Protein AF-0000000084982791 (afdb_homodimer)

Foldseek 3Di:
DPPFLKAKEKEWAEQAEPQSLVLLLVPVVVVCVVPVGLAYEYEHQHHHFGGEDAPVSVVSNVVSPHQAYEYELRNPVPVNCQVPQQVDQRYAYAAFAPDNPPDHHHQWHWDDRPPFIAIEGEHEDDVVRHDTHDCLVVVVVVLVVVVVGHLAYEYEYEYDDLVRQVVSCVSCQLSHQEYEYHHQQQFDDPWDQPPNFYTYGSYQHYWEADPDHSQWNNVQVVVCVVPVDDGDIGHDNDDWIKIGIKMWIAGPSNGTPDIGIDIDTPVRHDDD/DPPFLKAKEKEWAEQAEPQSLVLLLVPVVVVCVVPVGLAYEYEHQHHHFGGEDAPVSVVSNVVSPHQAYEYELRNPVPVNCVVPQQVDQRYAYAAFAPDNPPDHHHQWHWDDRPPFIAIEGEHEDDVVRHDTHDCLVVVVVVLVVVVVGHLAYHYEYEYDDLVRQVVSCVSCQLSHQEYEYHHQQQFDDPWDQPPNFYTYGSYQHYWEADPDHSQWNNVQVVVCVVPVDDGDIGHDNDDWIKIGIKMWIAGPSNGTPDIGIDIDTPVRHDDD

InterPro domains:
  IPR005235 Metallophosphoesterase, YmdB-like [PF13277] (10-262)
  IPR005235 Metallophosphoesterase, YmdB-like [PIRSF004789] (7-268)
  IPR005235 Metallophosphoesterase, YmdB-like [PTHR36303] (7-268)
  IPR005235 Metallophosphoesterase, YmdB-like [TIGR00282] (7-269)
  IPR029052 Metallo-dependent phosphatase-like [G3DSA:3.60.21.10] (3-271)
  IPR029052 Metallo-dependent phosphatase-like [SSF56300] (7-264)

Solvent-accessible surface area (backbone atoms only — not comparable to full-atom values): 27168 Å² total; per-residue (Å²): 128,80,78,74,75,57,50,32,38,33,39,36,20,41,20,26,7,62,30,7,54,49,35,46,59,67,44,43,56,55,49,42,67,73,65,58,47,77,42,30,36,32,29,35,23,16,38,35,74,48,41,0,37,39,68,69,56,50,51,51,46,41,73,52,59,40,62,33,36,36,42,40,96,30,47,71,65,25,64,63,33,80,77,44,36,76,80,30,75,48,41,32,31,44,45,27,50,76,50,61,87,79,43,83,50,41,27,61,40,75,46,77,53,88,97,42,46,38,34,43,35,27,30,40,47,47,63,97,70,52,92,50,39,57,38,64,62,48,45,50,52,52,48,56,59,42,54,77,76,29,59,31,29,39,33,45,40,29,31,69,46,58,59,62,40,44,41,51,38,63,73,38,43,54,72,30,16,28,35,37,16,31,76,61,41,55,25,39,62,63,62,44,68,43,96,57,22,12,24,31,33,62,20,39,7,29,12,9,35,53,90,38,42,78,31,21,48,41,64,44,53,46,47,23,74,74,67,71,45,92,62,75,83,47,50,52,88,68,76,60,39,22,40,16,21,35,40,35,37,24,40,84,75,16,33,34,74,45,68,44,80,42,69,34,28,89,93,38,61,79,79,131,130,82,79,74,76,54,49,30,38,34,38,35,20,39,20,27,7,62,29,7,53,48,34,44,59,67,44,42,57,56,48,42,68,73,66,58,48,77,42,31,36,30,27,34,23,16,37,34,75,47,41,0,38,39,67,69,57,50,52,51,48,42,72,53,58,40,62,35,35,35,41,40,97,30,46,71,65,26,67,63,32,78,77,45,37,74,82,30,77,49,41,32,32,43,46,29,50,78,51,62,88,78,44,84,52,40,27,60,41,76,46,77,52,89,97,42,46,37,33,43,36,27,30,40,46,46,65,95,71,51,91,49,39,56,37,65,61,49,46,50,53,51,49,57,58,42,53,76,76,28,59,31,31,40,34,46,39,29,29,70,45,58,58,62,39,43,39,51,39,62,71,38,43,54,73,32,16,28,35,37,16,31,78,64,41,54,26,40,61,60,62,45,69,44,96,58,23,12,24,32,33,61,20,39,6,29,11,10,34,54,88,37,42,78,31,20,48,42,65,45,53,46,48,24,75,75,68,70,45,92,62,76,82,47,47,52,87,68,75,60,39,20,41,17,23,36,40,34,36,26,41,83,77,16,35,37,73,46,68,43,84,42,68,33,28,89,93,37,60,78,79,131

Secondary structure (DSSP, 8-state):
------EEEEEE-EEBHHHHHHHHHHHHHHHHHHH--SEEEEE-TBTTTTSS--HHHHHHHHHHT-SEEE--TTTTSSTTHHHHGGG-TTEE--S--S-TTTS-S-SEEEEEETTEEEEEEEEE--TTT--PPPHHHHHHHHHHHHHTT-SEEEEEEE-S-HHHHHHHHHHTBTTBSEEEEESS-S-BS--EE-TTS-EEES---EEEESSSBTTB-HHHHHHHHHH---------SSS-EEEEEEEEEE-TTS-EEEEEEEEEBTTBPPP-/------EEEEEE-EEBHHHHHHHHHHHHHHHHHHH--SEEEEE-TBTTTTSS--HHHHHHHHHHT-SEEE--TTTTSSTTHHHHGGG-TTEE--S--S-TTTS-S-SEEEEEETTEEEEEEEEE--TTT--PPPHHHHHHHHHHHHHTT-SEEEEEEE-S-HHHHHHHHHHTBTTBSEEEEESS-S-BS--EE-TTS-EEES---EEEESSSBTTB-HHHHHHHHHH---------SSS-EEEEEEEEEE-TTS-EEEEEEEEEBTTBPPP-

Structure (mmCIF, N/CA/C/O backbone):
data_AF-0000000084982791-model_v1
#
loop_
_entity.id
_entity.type
_entity.pdbx_description
1 polymer Metallophosphoesterase
#
loop_
_atom_site.group_PDB
_atom_site.id
_atom_site.type_symbol
_atom_site.label_atom_id
_atom_site.label_alt_id
_atom_site.label_comp_id
_atom_site.label_asym_id
_atom_site.label_entity_id
_atom_site.label_seq_id
_atom_site.pdbx_PDB_ins_code
_atom_site.Cartn_x
_atom_site.Cartn_y
_atom_site.Cartn_z
_atom_site.occupancy
_atom_site.B_iso_or_equiv
_atom_site.auth_seq_id
_atom_site.auth_comp_id
_atom_site.auth_asym_id
_atom_site.auth_atom_id
_atom_site.pdbx_PDB_model_num
ATOM 1 N N . MET A 1 1 ? -2.064 -37.688 18.625 1 30.56 1 MET A N 1
ATOM 2 C CA . MET A 1 1 ? -2.838 -36.625 17.984 1 30.56 1 MET A CA 1
ATOM 3 C C . MET A 1 1 ? -2.314 -36.344 16.578 1 30.56 1 MET A C 1
ATOM 5 O O . MET A 1 1 ? -1.155 -35.969 16.406 1 30.56 1 MET A O 1
ATOM 9 N N . LYS A 1 2 ? -2.814 -37.031 15.578 1 33.94 2 LYS A N 1
ATOM 10 C CA . LYS A 1 2 ? -2.283 -37.094 14.219 1 33.94 2 LYS A CA 1
ATOM 11 C C . LYS A 1 2 ? -2.035 -35.688 13.672 1 33.94 2 LYS A C 1
ATOM 13 O O . LYS A 1 2 ? -2.865 -34.781 13.852 1 33.94 2 LYS A O 1
ATOM 18 N N . LYS A 1 3 ? -0.845 -35.25 13.516 1 42.62 3 LYS A N 1
ATOM 19 C CA . LYS A 1 3 ? -0.395 -34 12.969 1 42.62 3 LYS A CA 1
ATOM 20 C C . LYS A 1 3 ? -1.24 -33.594 11.758 1 42.62 3 LYS A C 1
ATOM 22 O O . LYS A 1 3 ? -1.293 -34.312 10.766 1 42.62 3 LYS A O 1
ATOM 27 N N . VAL A 1 4 ? -2.438 -33 11.844 1 47.19 4 VAL A N 1
ATOM 28 C CA . VAL A 1 4 ? -3.322 -32.375 10.867 1 47.19 4 VAL A CA 1
ATOM 29 C C . VAL A 1 4 ? -2.508 -31.875 9.672 1 47.19 4 VAL A C 1
ATOM 31 O O . VAL A 1 4 ? -1.521 -31.156 9.836 1 47.19 4 VAL A O 1
ATOM 34 N N . ASN A 1 5 ? -2.514 -32.562 8.516 1 56.47 5 ASN A N 1
ATOM 35 C CA . ASN A 1 5 ? -1.934 -32.375 7.188 1 56.47 5 ASN A CA 1
ATOM 36 C C . ASN A 1 5 ? -2.084 -30.938 6.703 1 56.47 5 ASN A C 1
ATOM 38 O O . ASN A 1 5 ? -3.006 -30.625 5.949 1 56.47 5 ASN A O 1
ATOM 42 N N . ALA A 1 6 ? -1.806 -29.828 7.438 1 76.12 6 ALA A N 1
ATOM 43 C CA . ALA A 1 6 ? -1.809 -28.391 7.191 1 76.12 6 ALA A CA 1
ATOM 44 C C . ALA A 1 6 ? -0.768 -28.016 6.145 1 76.12 6 ALA A C 1
ATOM 46 O O . ALA A 1 6 ? 0.256 -28.688 6.004 1 76.12 6 ALA A O 1
ATOM 47 N N . MET A 1 7 ? -1.17 -27.344 5.039 1 95.38 7 MET A N 1
ATOM 48 C CA . MET A 1 7 ? -0.249 -26.875 4.008 1 95.38 7 MET A CA 1
ATOM 49 C C . MET A 1 7 ? 0.231 -25.453 4.301 1 95.38 7 MET A C 1
ATOM 51 O O . MET A 1 7 ? -0.581 -24.547 4.496 1 95.38 7 MET A O 1
ATOM 55 N N . LYS A 1 8 ? 1.537 -25.328 4.406 1 97.75 8 LYS A N 1
ATOM 56 C CA . LYS A 1 8 ? 2.145 -24.016 4.613 1 97.75 8 LYS A CA 1
ATOM 57 C C . LYS A 1 8 ? 2.795 -23.5 3.33 1 97.75 8 LYS A C 1
ATOM 59 O O . LYS A 1 8 ? 3.602 -24.203 2.715 1 97.75 8 LYS A O 1
ATOM 64 N N . ILE A 1 9 ? 2.35 -22.281 2.906 1 98.81 9 ILE A N 1
ATOM 65 C CA . ILE A 1 9 ? 2.857 -21.641 1.697 1 98.81 9 ILE A CA 1
ATOM 66 C C . ILE A 1 9 ? 3.699 -20.422 2.07 1 98.81 9 ILE A C 1
ATOM 68 O O . ILE A 1 9 ? 3.262 -19.578 2.854 1 98.81 9 ILE A O 1
ATOM 72 N N . LEU A 1 10 ? 4.926 -20.391 1.647 1 98.94 10 LEU A N 1
ATOM 73 C CA . LEU A 1 10 ? 5.746 -19.172 1.712 1 98.94 10 LEU A CA 1
ATOM 74 C C . LEU A 1 10 ? 5.766 -18.469 0.366 1 98.94 10 LEU A C 1
ATOM 76 O O . LEU A 1 10 ? 6.133 -19.047 -0.652 1 98.94 10 LEU A O 1
ATOM 80 N N . PHE A 1 11 ? 5.285 -17.281 0.31 1 98.94 11 PHE A N 1
ATOM 81 C CA . PHE A 1 11 ? 5.285 -16.484 -0.918 1 98.94 11 PHE A CA 1
ATOM 82 C C . PHE A 1 11 ? 6.254 -15.32 -0.811 1 98.94 11 PHE A C 1
ATOM 84 O O . PHE A 1 11 ? 6.164 -14.516 0.115 1 98.94 11 PHE A O 1
ATOM 91 N N . ILE A 1 12 ? 7.184 -15.18 -1.74 1 98.94 12 ILE A N 1
ATOM 92 C CA . ILE A 1 12 ? 8.172 -14.109 -1.808 1 98.94 12 ILE A CA 1
ATOM 93 C C . ILE A 1 12 ? 7.691 -13.031 -2.777 1 98.94 12 ILE A C 1
ATOM 95 O O . ILE A 1 12 ? 7.414 -13.312 -3.945 1 98.94 12 ILE A O 1
ATOM 99 N N . GLY A 1 13 ? 7.633 -11.781 -2.277 1 98.94 13 GLY A N 1
ATOM 100 C CA . GLY A 1 13 ? 7.184 -10.672 -3.1 1 98.94 13 GLY A CA 1
ATOM 101 C C . GLY A 1 13 ? 8.125 -10.352 -4.246 1 98.94 13 GLY A C 1
ATOM 102 O O . GLY A 1 13 ? 9.211 -10.93 -4.344 1 98.94 13 GLY A O 1
ATOM 103 N N . ASP A 1 14 ? 7.836 -9.445 -5.102 1 98.94 14 ASP A N 1
ATOM 104 C CA . ASP A 1 14 ? 8.531 -9.094 -6.336 1 98.94 14 ASP A CA 1
ATOM 105 C C . ASP A 1 14 ? 10.047 -9.086 -6.129 1 98.94 14 ASP A C 1
ATOM 107 O O . ASP A 1 14 ? 10.578 -8.242 -5.41 1 98.94 14 ASP A O 1
ATOM 111 N N . ILE A 1 15 ? 10.719 -10.031 -6.727 1 98.94 15 ILE A N 1
ATOM 112 C CA . ILE A 1 15 ? 12.18 -10.078 -6.711 1 98.94 15 ILE A CA 1
ATOM 113 C C . ILE A 1 15 ? 12.742 -9.109 -7.754 1 98.94 15 ILE A C 1
ATOM 115 O O . ILE A 1 15 ? 12.438 -9.234 -8.945 1 98.94 15 ILE A O 1
ATOM 119 N N . VAL A 1 16 ? 13.641 -8.203 -7.312 1 98.75 16 VAL A N 1
ATOM 120 C CA . VAL A 1 16 ? 14.047 -7.129 -8.219 1 98.75 16 VAL A CA 1
ATOM 121 C C . VAL A 1 16 ? 15.562 -7.152 -8.406 1 98.75 16 VAL A C 1
ATOM 123 O O . VAL A 1 16 ? 16.312 -6.797 -7.496 1 98.75 16 VAL A O 1
ATOM 126 N N . GLY A 1 17 ? 15.969 -7.594 -9.531 1 97.88 17 GLY A N 1
ATOM 127 C CA . GLY A 1 17 ? 17.359 -7.496 -9.938 1 97.88 17 GLY A CA 1
ATOM 128 C C . GLY A 1 17 ? 18.297 -8.312 -9.062 1 97.88 17 GLY A C 1
ATOM 129 O O . GLY A 1 17 ? 17.859 -9.195 -8.328 1 97.88 17 GLY A O 1
ATOM 130 N N . ALA A 1 18 ? 19.594 -7.98 -9.219 1 97.62 18 ALA A N 1
ATOM 131 C CA . ALA A 1 18 ? 20.641 -8.719 -8.531 1 97.62 18 ALA A CA 1
ATOM 132 C C . ALA A 1 18 ? 20.5 -8.594 -7.016 1 97.62 18 ALA A C 1
ATOM 134 O O . ALA A 1 18 ? 20.609 -9.586 -6.289 1 97.62 18 ALA A O 1
ATOM 135 N N . PRO A 1 19 ? 20.203 -7.398 -6.516 1 98.19 19 PRO A N 1
ATOM 136 C CA . PRO A 1 19 ? 20 -7.312 -5.066 1 98.19 19 PRO A CA 1
ATOM 137 C C . PRO A 1 19 ? 18.859 -8.203 -4.57 1 98.19 19 PRO A C 1
ATOM 139 O O . PRO A 1 19 ? 18.969 -8.789 -3.488 1 98.19 19 PRO A O 1
ATOM 142 N N . GLY A 1 20 ? 17.797 -8.266 -5.344 1 98.5 20 GLY A N 1
ATOM 143 C CA . GLY A 1 20 ? 16.688 -9.133 -4.98 1 98.5 20 GLY A CA 1
ATOM 144 C C . GLY A 1 20 ? 17.062 -10.602 -4.961 1 98.5 20 GLY A C 1
ATOM 145 O O . GLY A 1 20 ? 16.719 -11.32 -4.023 1 98.5 20 GLY A O 1
ATOM 146 N N . ARG A 1 21 ? 17.781 -11 -5.973 1 98.31 21 ARG A N 1
ATOM 147 C CA . ARG A 1 21 ? 18.234 -12.391 -6.027 1 98.31 21 ARG A CA 1
ATOM 148 C C . ARG A 1 21 ? 19.203 -12.703 -4.891 1 98.31 21 ARG A C 1
ATOM 150 O O . ARG A 1 21 ? 19.156 -13.789 -4.312 1 98.31 21 ARG A O 1
ATOM 157 N N . GLN A 1 22 ? 20 -11.758 -4.547 1 98 22 GLN A N 1
ATOM 158 C CA . GLN A 1 22 ? 20.938 -11.93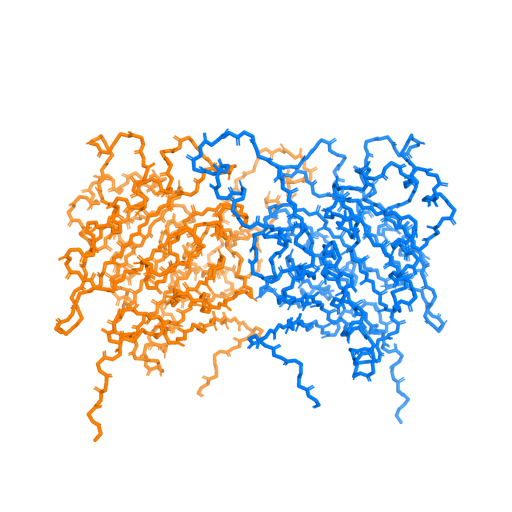8 -3.443 1 98 22 GLN A CA 1
ATOM 159 C C . GLN A 1 22 ? 20.203 -12.047 -2.111 1 98 22 GLN A C 1
ATOM 161 O O . GLN A 1 22 ? 20.531 -12.891 -1.279 1 98 22 GLN A O 1
ATOM 166 N N . ALA A 1 23 ? 19.219 -11.18 -1.93 1 98.19 23 ALA A N 1
ATOM 167 C CA . ALA A 1 23 ? 18.422 -11.25 -0.715 1 98.19 23 ALA A CA 1
ATOM 168 C C . ALA A 1 23 ? 17.719 -12.602 -0.596 1 98.19 23 ALA A C 1
ATOM 170 O O . ALA A 1 23 ? 17.672 -13.195 0.485 1 98.19 23 ALA A O 1
ATOM 171 N N . LEU A 1 24 ? 17.172 -13.031 -1.681 1 98.62 24 LEU A N 1
ATOM 172 C CA . LEU A 1 24 ? 16.531 -14.336 -1.701 1 98.62 24 LEU A CA 1
ATOM 173 C C . LEU A 1 24 ? 17.516 -15.43 -1.283 1 98.62 24 LEU A C 1
ATOM 175 O O . LEU A 1 24 ? 17.188 -16.266 -0.441 1 98.62 24 LEU A O 1
ATOM 179 N N . SER A 1 25 ? 18.641 -15.422 -1.905 1 98.12 25 SER A N 1
ATOM 180 C CA . SER A 1 25 ? 19.672 -16.422 -1.624 1 98.12 25 SER A CA 1
ATOM 181 C C . SER A 1 25 ? 20.078 -16.406 -0.157 1 98.12 25 SER A C 1
ATOM 183 O O . SER A 1 25 ? 20.344 -17.453 0.439 1 98.12 25 SER A O 1
ATOM 185 N N . ASP A 1 26 ? 20.125 -15.234 0.415 1 97.25 26 ASP A N 1
ATOM 186 C CA . ASP A 1 26 ? 20.578 -15.055 1.795 1 97.25 26 ASP A CA 1
ATOM 187 C C . ASP A 1 26 ? 19.5 -15.523 2.777 1 97.25 26 ASP A C 1
ATOM 189 O O . ASP A 1 26 ? 19.812 -16.156 3.785 1 97.25 26 ASP A O 1
ATOM 193 N N . TYR A 1 27 ? 18.219 -15.242 2.473 1 98.06 27 TYR A N 1
ATOM 194 C CA . TYR A 1 27 ? 17.234 -15.328 3.535 1 98.06 27 TYR A CA 1
ATOM 195 C C . TYR A 1 27 ? 16.312 -16.531 3.33 1 98.06 27 TYR A C 1
ATOM 197 O O . TYR A 1 27 ? 15.781 -17.078 4.293 1 98.06 27 TYR A O 1
ATOM 205 N N . LEU A 1 28 ? 16.109 -17.016 2.084 1 98.56 28 LEU A N 1
ATOM 206 C CA . LEU A 1 28 ? 15.109 -18.047 1.84 1 98.56 28 LEU A CA 1
ATOM 207 C C . LEU A 1 28 ? 15.484 -19.344 2.555 1 98.56 28 LEU A C 1
ATOM 209 O O . LEU A 1 28 ? 14.641 -19.953 3.203 1 98.56 28 LEU A O 1
ATOM 213 N N . PRO A 1 29 ? 16.766 -19.797 2.469 1 97.56 29 PRO A N 1
ATOM 214 C CA . PRO A 1 29 ? 17.109 -21.016 3.207 1 97.56 29 PRO A CA 1
ATOM 215 C C . PRO A 1 29 ? 16.812 -20.891 4.703 1 97.56 29 PRO A C 1
ATOM 217 O O . PRO A 1 29 ? 16.344 -21.859 5.316 1 97.56 29 PRO A O 1
ATOM 220 N N . ARG A 1 30 ? 17.047 -19.734 5.273 1 97.44 30 ARG A N 1
ATOM 221 C CA . ARG A 1 30 ? 16.797 -19.516 6.691 1 97.44 30 ARG A CA 1
ATOM 222 C C . ARG A 1 30 ? 15.305 -19.516 6.984 1 97.44 30 ARG A C 1
ATOM 224 O O . ARG A 1 30 ? 14.867 -20.047 8.008 1 97.44 30 ARG A O 1
ATOM 231 N N . LEU A 1 31 ? 14.539 -18.891 6.117 1 98.38 31 LEU A N 1
ATOM 232 C CA . LEU A 1 31 ? 13.086 -18.875 6.27 1 98.38 31 LEU A CA 1
ATOM 233 C C . LEU A 1 31 ? 12.516 -20.281 6.164 1 98.38 31 LEU A C 1
ATOM 235 O O . LEU A 1 31 ? 11.602 -20.641 6.914 1 98.38 31 LEU A O 1
ATOM 239 N N . LYS A 1 32 ? 13.008 -21.078 5.23 1 97.75 32 LYS A N 1
ATOM 240 C CA . LYS A 1 32 ? 12.539 -22.453 5.059 1 97.75 32 LYS A CA 1
ATOM 241 C C . LYS A 1 32 ? 12.891 -23.312 6.273 1 97.75 32 LYS A C 1
ATOM 243 O O . LYS A 1 32 ? 12.117 -24.188 6.66 1 97.75 32 LYS A O 1
ATOM 248 N N . GLN A 1 33 ? 14.039 -23.078 6.824 1 97.19 33 GLN A N 1
ATOM 249 C CA . GLN A 1 33 ? 14.406 -23.766 8.047 1 97.19 33 GLN A CA 1
ATOM 250 C C . GLN A 1 33 ? 13.484 -23.391 9.203 1 97.19 33 GLN A C 1
ATOM 252 O O . GLN A 1 33 ? 13.047 -24.25 9.961 1 97.19 33 GLN A O 1
ATOM 257 N N . GLN A 1 34 ? 13.211 -22.141 9.312 1 96.81 34 GLN A N 1
ATOM 258 C CA . GLN A 1 34 ? 12.422 -21.609 10.422 1 96.81 34 GLN A CA 1
ATOM 259 C C . GLN A 1 34 ? 10.961 -22.031 10.312 1 96.81 34 GLN A C 1
ATOM 261 O O . GLN A 1 34 ? 10.352 -22.422 11.312 1 96.81 34 GLN A O 1
ATOM 266 N N . TYR A 1 35 ? 10.406 -21.969 9.102 1 96.62 35 TYR A N 1
ATOM 267 C CA . TYR A 1 35 ? 8.961 -22.094 8.984 1 96.62 35 TYR A CA 1
ATOM 268 C C . TYR A 1 35 ? 8.57 -23.422 8.359 1 96.62 35 TYR A C 1
ATOM 270 O O . TYR A 1 35 ? 7.41 -23.828 8.43 1 96.62 35 TYR A O 1
ATOM 278 N N . LYS A 1 36 ? 9.469 -24.078 7.645 1 96.69 36 LYS A N 1
ATOM 279 C CA . LYS A 1 36 ? 9.289 -25.391 7.02 1 96.69 36 LYS A CA 1
ATOM 280 C C . LYS A 1 36 ? 8.062 -25.406 6.113 1 96.69 36 LYS A C 1
ATOM 282 O O . LYS A 1 36 ? 7.207 -26.281 6.234 1 96.69 36 LYS A O 1
ATOM 287 N N . PRO A 1 37 ? 7.988 -24.391 5.246 1 97.88 37 PRO A N 1
ATOM 288 C CA . PRO A 1 37 ? 6.867 -24.406 4.305 1 97.88 37 PRO A CA 1
ATOM 289 C C . PRO A 1 37 ? 6.906 -25.594 3.352 1 97.88 37 PRO A C 1
ATOM 291 O O . PRO A 1 37 ? 7.988 -26.078 2.99 1 97.88 37 PRO A O 1
ATOM 294 N N . GLN A 1 38 ? 5.766 -26.094 2.93 1 97.75 38 GLN A N 1
ATOM 295 C CA . GLN A 1 38 ? 5.711 -27.188 1.967 1 97.75 38 GLN A CA 1
ATOM 296 C C . GLN A 1 38 ? 5.879 -26.672 0.54 1 97.75 38 GLN A C 1
ATOM 298 O O . GLN A 1 38 ? 6.32 -27.406 -0.343 1 97.75 38 GLN A O 1
ATOM 303 N N . VAL A 1 39 ? 5.449 -25.422 0.281 1 98.44 39 VAL A N 1
ATOM 304 C CA . VAL A 1 39 ? 5.574 -24.828 -1.043 1 98.44 39 VAL A CA 1
ATOM 305 C C . VAL A 1 39 ? 6.121 -23.406 -0.916 1 98.44 39 VAL A C 1
ATOM 307 O O . VAL A 1 39 ? 5.691 -22.641 -0.044 1 98.44 39 VAL A O 1
ATOM 310 N N . THR A 1 40 ? 7.066 -23.031 -1.711 1 98.88 40 THR A N 1
ATOM 311 C CA . THR A 1 40 ? 7.586 -21.672 -1.827 1 98.88 40 THR A CA 1
ATOM 312 C C . THR A 1 40 ? 7.316 -21.109 -3.217 1 98.88 40 THR A C 1
ATOM 314 O O . THR A 1 40 ? 7.738 -21.688 -4.223 1 98.88 40 THR A O 1
ATOM 317 N N . ILE A 1 41 ? 6.547 -20.031 -3.275 1 98.94 41 ILE A N 1
ATOM 318 C CA . ILE A 1 41 ? 6.23 -19.328 -4.508 1 98.94 41 ILE A CA 1
ATOM 319 C C . ILE A 1 41 ? 6.902 -17.953 -4.496 1 98.94 41 ILE A C 1
ATOM 321 O O . ILE A 1 41 ? 7.016 -17.312 -3.445 1 98.94 41 ILE A O 1
ATOM 325 N N . ALA A 1 42 ? 7.391 -17.469 -5.594 1 98.94 42 ALA A N 1
ATOM 326 C CA . ALA A 1 42 ? 8.008 -16.141 -5.672 1 98.94 42 ALA A CA 1
ATOM 327 C C . ALA A 1 42 ? 7.598 -15.422 -6.953 1 98.94 42 ALA A C 1
ATOM 329 O O . ALA A 1 42 ? 7.461 -16.047 -8.008 1 98.94 42 ALA A O 1
ATOM 330 N N . ASN A 1 43 ? 7.387 -14.148 -6.875 1 98.94 43 ASN A N 1
ATOM 331 C CA . ASN A 1 43 ? 7.188 -13.352 -8.086 1 98.94 43 ASN A CA 1
ATOM 332 C C . ASN A 1 43 ? 8.516 -12.93 -8.703 1 98.94 43 ASN A C 1
ATOM 334 O O . ASN A 1 43 ? 9.344 -12.305 -8.039 1 98.94 43 ASN A O 1
ATOM 338 N N . GLY A 1 44 ? 8.742 -13.273 -9.938 1 98.88 44 GLY A N 1
ATOM 339 C CA . GLY A 1 44 ? 10.055 -13.078 -10.539 1 98.88 44 GLY A CA 1
ATOM 340 C C 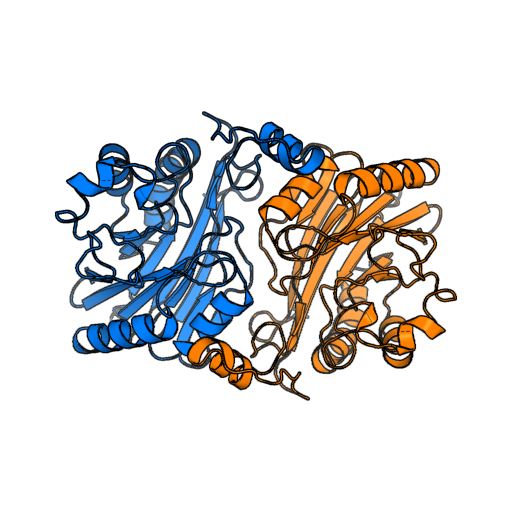. GLY A 1 44 ? 10.039 -12.086 -11.688 1 98.88 44 GLY A C 1
ATOM 341 O O . GLY A 1 44 ? 11.008 -11.992 -12.445 1 98.88 44 GLY A O 1
ATOM 342 N N . GLU A 1 45 ? 8.992 -11.258 -11.844 1 98.56 45 GLU A N 1
ATOM 343 C CA . GLU A 1 45 ? 8.773 -10.492 -13.07 1 98.56 45 GLU A CA 1
ATOM 344 C C . GLU A 1 45 ? 9.805 -9.383 -13.227 1 98.56 45 GLU A C 1
ATOM 346 O O . GLU A 1 45 ? 9.93 -8.781 -14.297 1 98.56 45 GLU A O 1
ATOM 351 N N . ASN A 1 46 ? 10.656 -9.133 -12.156 1 98.56 46 ASN A N 1
ATOM 352 C CA . ASN A 1 46 ? 11.688 -8.102 -12.211 1 98.56 46 ASN A CA 1
ATOM 353 C C . ASN A 1 46 ? 13.07 -8.672 -11.906 1 98.56 46 ASN A C 1
ATOM 355 O O . ASN A 1 46 ? 14.008 -7.922 -11.625 1 98.56 46 ASN A O 1
ATOM 359 N N . ALA A 1 47 ? 13.227 -9.961 -11.898 1 98.31 47 ALA A N 1
ATOM 360 C CA . ALA A 1 47 ? 14.398 -10.617 -11.32 1 98.31 47 ALA A CA 1
ATOM 361 C C . ALA A 1 47 ? 15.641 -10.375 -12.172 1 98.31 47 ALA A C 1
ATOM 363 O O . ALA A 1 47 ? 16.766 -10.469 -11.68 1 98.31 47 ALA A O 1
ATOM 364 N N . SER A 1 48 ? 15.438 -10.117 -13.484 1 97.88 48 SER A N 1
ATOM 365 C CA . SER A 1 48 ? 16.578 -9.922 -14.375 1 97.88 48 SER A CA 1
ATOM 366 C C . SER A 1 48 ? 16.766 -8.445 -14.711 1 97.88 48 SER A C 1
ATOM 368 O O . SER A 1 48 ? 16.031 -7.898 -15.539 1 97.88 48 SER A O 1
ATOM 370 N N . GLY A 1 49 ? 17.734 -7.805 -14.086 1 94.56 49 GLY A N 1
ATOM 371 C CA . GLY A 1 49 ? 18.047 -6.41 -14.367 1 94.56 49 GLY A CA 1
ATOM 372 C C . GLY A 1 49 ? 16.906 -5.469 -14 1 94.56 49 GLY A C 1
ATOM 373 O O . GLY A 1 49 ? 16.859 -4.34 -14.492 1 94.56 49 GLY A O 1
ATOM 374 N N . GLY A 1 50 ? 15.969 -5.949 -13.312 1 95.44 50 GLY A N 1
ATOM 375 C CA . GLY A 1 50 ? 14.875 -5.105 -12.859 1 95.44 50 GLY A CA 1
ATOM 376 C C . GLY A 1 50 ? 13.617 -5.27 -13.688 1 95.44 50 GLY A C 1
ATOM 377 O O . GLY A 1 50 ? 12.555 -4.742 -13.336 1 95.44 50 GLY A O 1
ATOM 378 N N . ARG A 1 51 ? 13.734 -5.93 -14.805 1 96.38 51 ARG A N 1
ATOM 379 C CA . ARG A 1 51 ? 12.578 -6.18 -15.664 1 96.38 51 ARG A CA 1
ATOM 380 C C . ARG A 1 51 ? 12.719 -7.512 -16.391 1 96.38 51 ARG A C 1
ATOM 382 O O . ARG A 1 51 ? 13.727 -7.766 -17.047 1 96.38 51 ARG A O 1
ATOM 389 N N . GLY A 1 52 ? 11.688 -8.32 -16.219 1 98.06 52 GLY A N 1
ATOM 390 C CA . GLY A 1 52 ? 11.695 -9.609 -16.891 1 98.06 52 GLY A CA 1
ATOM 391 C C . GLY A 1 52 ? 12.461 -10.68 -16.141 1 98.06 52 GLY A C 1
ATOM 392 O O . GLY A 1 52 ? 12.805 -10.484 -14.969 1 98.06 52 GLY A O 1
ATOM 393 N N . LEU A 1 53 ? 12.641 -11.836 -16.797 1 98.75 53 LEU A N 1
ATOM 394 C CA . LEU A 1 53 ? 13.25 -13.008 -16.188 1 98.75 53 LEU A CA 1
ATOM 395 C C . LEU A 1 53 ? 14.008 -13.836 -17.219 1 98.75 53 LEU A C 1
ATOM 397 O O . LEU A 1 53 ? 13.398 -14.406 -18.125 1 98.75 53 LEU A O 1
ATOM 401 N N . SER A 1 54 ? 15.281 -13.898 -17.109 1 98.62 54 SER A N 1
ATOM 402 C CA . SER A 1 54 ? 16.094 -14.773 -17.938 1 98.62 54 SER A CA 1
ATOM 403 C C . SER A 1 54 ? 16.016 -16.219 -17.469 1 98.62 54 SER A C 1
ATOM 405 O O . SER A 1 54 ? 15.68 -16.484 -16.312 1 98.62 54 SER A O 1
ATOM 407 N N . GLU A 1 55 ? 16.312 -17.141 -18.344 1 98.56 55 GLU A N 1
ATOM 408 C CA . GLU A 1 55 ? 16.312 -18.547 -17.953 1 98.56 55 GLU A CA 1
ATOM 409 C C . GLU A 1 55 ? 17.344 -18.812 -16.859 1 98.56 55 GLU A C 1
ATOM 411 O O . GLU A 1 55 ? 17.094 -19.594 -15.938 1 98.56 55 GLU A O 1
ATOM 416 N N . LYS A 1 56 ? 18.484 -18.156 -17.062 1 98.5 56 LYS A N 1
ATOM 417 C CA . LYS A 1 56 ? 19.547 -18.281 -16.062 1 98.5 56 LYS A CA 1
ATOM 418 C C . LYS A 1 56 ? 19.047 -17.859 -14.68 1 98.5 56 LYS A C 1
ATOM 420 O O . LYS A 1 56 ? 19.234 -18.578 -13.695 1 98.5 56 LYS A O 1
ATOM 425 N N . ASN A 1 57 ? 18.422 -16.734 -14.57 1 98.75 57 ASN A N 1
ATOM 426 C CA . ASN A 1 57 ? 17.922 -16.25 -13.289 1 98.75 57 ASN A CA 1
ATOM 427 C C . ASN A 1 57 ? 16.75 -17.078 -12.773 1 98.75 57 ASN A C 1
ATOM 429 O O . ASN A 1 57 ? 16.594 -17.25 -11.562 1 98.75 57 ASN A O 1
ATOM 433 N N . TYR A 1 58 ? 15.938 -17.594 -13.688 1 98.81 58 TYR A N 1
ATOM 434 C CA . TYR A 1 58 ? 14.898 -18.547 -13.281 1 98.81 58 TYR A CA 1
ATOM 435 C C . TYR A 1 58 ? 15.508 -19.734 -12.562 1 98.81 58 TYR A C 1
ATOM 437 O O . TYR A 1 58 ? 15.062 -20.109 -11.477 1 98.81 58 TYR A O 1
ATOM 445 N N . LYS A 1 59 ? 16.5 -20.297 -13.203 1 98.69 59 LYS A N 1
ATOM 446 C CA . LYS A 1 59 ? 17.172 -21.453 -12.617 1 98.69 59 LYS A CA 1
ATOM 447 C C . LYS A 1 59 ? 17.812 -21.094 -11.281 1 98.69 59 LYS A C 1
ATOM 449 O O . LYS A 1 59 ? 17.828 -21.922 -10.359 1 98.69 59 LYS A O 1
ATOM 454 N N . GLU A 1 60 ? 18.328 -19.891 -11.227 1 98.69 60 GLU A N 1
ATOM 455 C CA . GLU A 1 60 ? 18.906 -19.406 -9.969 1 98.69 60 GLU A CA 1
ATOM 456 C C . GLU A 1 60 ? 17.844 -19.375 -8.867 1 98.69 60 GLU A C 1
ATOM 458 O O . GLU A 1 60 ? 18.094 -19.812 -7.746 1 98.69 60 GLU A O 1
ATOM 463 N N . LEU A 1 61 ? 16.641 -18.859 -9.102 1 98.81 61 LEU A N 1
ATOM 464 C CA . LEU A 1 61 ? 15.562 -18.828 -8.133 1 98.81 61 LEU A CA 1
ATOM 465 C C . LEU A 1 61 ? 15.172 -20.234 -7.691 1 98.81 61 LEU A C 1
ATOM 467 O O . LEU A 1 61 ? 14.961 -20.484 -6.5 1 98.81 61 LEU A O 1
ATOM 471 N N . LYS A 1 62 ? 15.141 -21.141 -8.656 1 98.56 62 LYS A N 1
ATOM 472 C CA . LYS A 1 62 ? 14.781 -22.531 -8.375 1 98.56 62 LYS A CA 1
ATOM 473 C C . LYS A 1 62 ? 15.82 -23.188 -7.469 1 98.56 62 LYS A C 1
ATOM 475 O O . LYS A 1 62 ? 15.469 -23.906 -6.535 1 98.56 62 LYS A O 1
ATOM 480 N N . THR A 1 63 ? 17.031 -22.891 -7.773 1 98.12 63 THR A N 1
ATOM 481 C CA . THR A 1 63 ? 18.125 -23.469 -7 1 98.12 63 THR A CA 1
ATOM 482 C C . THR A 1 63 ? 18.094 -22.969 -5.559 1 98.12 63 THR A C 1
ATOM 484 O O . THR A 1 63 ? 18.453 -23.688 -4.633 1 98.12 63 THR A O 1
ATOM 487 N N . CYS A 1 64 ? 17.578 -21.719 -5.363 1 97.88 64 CYS A N 1
ATOM 488 C CA . CYS A 1 64 ? 17.484 -21.141 -4.031 1 97.88 64 CYS A CA 1
ATOM 489 C C . CYS A 1 64 ? 16.375 -21.812 -3.221 1 97.88 64 CYS A C 1
ATOM 491 O O . CYS A 1 64 ? 16.328 -21.672 -1.997 1 97.88 64 CYS A O 1
ATOM 493 N N . GLY A 1 65 ? 15.492 -22.484 -3.924 1 98.12 65 GLY A N 1
ATOM 494 C CA . GLY A 1 65 ? 14.461 -23.203 -3.191 1 98.12 65 GLY A CA 1
ATOM 495 C C . GLY A 1 65 ? 13.055 -22.766 -3.562 1 98.12 65 GLY A C 1
ATOM 496 O O . GLY A 1 65 ? 12.086 -23.172 -2.914 1 98.12 65 GLY A O 1
ATOM 497 N N . VAL A 1 66 ? 12.891 -21.969 -4.59 1 98.88 66 VAL A N 1
ATOM 498 C CA . VAL A 1 66 ? 11.57 -21.578 -5.062 1 98.88 66 VAL A CA 1
ATOM 499 C C . VAL A 1 66 ? 10.938 -22.719 -5.863 1 98.88 66 VAL A C 1
ATOM 501 O O . VAL A 1 66 ? 11.594 -23.297 -6.73 1 98.88 66 VAL A O 1
ATOM 504 N N . ASP A 1 67 ? 9.695 -23.016 -5.559 1 98.81 67 ASP A N 1
ATOM 505 C CA . ASP A 1 67 ? 9.016 -24.125 -6.242 1 98.81 67 ASP A CA 1
ATOM 506 C C . ASP A 1 67 ? 8.297 -23.625 -7.496 1 98.81 67 ASP A C 1
ATOM 508 O O . ASP A 1 67 ? 8.328 -24.281 -8.539 1 98.81 67 ASP A O 1
ATOM 512 N N . ILE A 1 68 ? 7.582 -22.516 -7.422 1 98.94 68 ILE A N 1
ATOM 513 C CA . ILE A 1 68 ? 6.828 -21.922 -8.516 1 98.94 68 ILE A CA 1
ATOM 514 C C . ILE A 1 68 ? 7.164 -20.438 -8.625 1 98.94 68 ILE A C 1
ATOM 516 O O . ILE A 1 68 ? 7.27 -19.734 -7.617 1 98.94 68 ILE A O 1
ATOM 520 N N . VAL A 1 69 ? 7.367 -19.953 -9.82 1 98.94 69 VAL A N 1
ATOM 521 C CA . VAL A 1 69 ? 7.621 -18.547 -10.086 1 98.94 69 VAL A CA 1
ATOM 522 C C . VAL A 1 69 ? 6.43 -17.938 -10.82 1 98.94 69 VAL A C 1
ATOM 524 O O . VAL A 1 69 ? 5.996 -18.453 -11.852 1 98.94 69 VAL A O 1
ATOM 527 N N . THR A 1 70 ? 5.805 -16.922 -10.25 1 98.94 70 THR A N 1
ATOM 528 C CA . THR A 1 70 ? 4.785 -16.109 -10.922 1 98.94 70 THR A CA 1
ATOM 529 C C . THR A 1 70 ? 5.406 -14.867 -11.547 1 98.94 70 THR A C 1
ATOM 531 O O . THR A 1 70 ? 6.496 -14.453 -11.156 1 98.94 70 THR A O 1
ATOM 534 N N . MET A 1 71 ? 4.762 -14.312 -12.523 1 98.88 71 MET A N 1
ATOM 535 C CA . MET A 1 71 ? 5.258 -13.133 -13.227 1 98.88 71 MET A CA 1
ATOM 536 C C . MET A 1 71 ? 4.266 -11.977 -13.125 1 98.88 71 MET A C 1
ATOM 538 O O . MET A 1 71 ? 3.594 -11.828 -12.102 1 98.88 71 MET A O 1
ATOM 542 N N . GLY A 1 72 ? 4.309 -11 -14.031 1 98.62 72 GLY A N 1
ATOM 543 C CA . GLY A 1 72 ? 3.488 -9.805 -14.031 1 98.62 72 GLY A CA 1
ATOM 544 C C . GLY A 1 72 ? 3.59 -9.016 -15.32 1 98.62 72 GLY A C 1
ATOM 545 O O . GLY A 1 72 ? 3.676 -9.594 -16.406 1 98.62 72 GLY A O 1
ATOM 546 N N . ASN A 1 73 ? 3.512 -7.691 -15.219 1 98.25 73 ASN A N 1
ATOM 547 C CA . ASN A 1 73 ? 3.439 -6.859 -16.422 1 98.25 73 ASN A CA 1
ATOM 548 C C . ASN A 1 73 ? 4.781 -6.793 -17.141 1 98.25 73 ASN A C 1
ATOM 550 O O . ASN A 1 73 ? 4.852 -6.375 -18.297 1 98.25 73 ASN A O 1
ATOM 554 N N . HIS A 1 74 ? 5.852 -7.262 -16.562 1 98.31 74 HIS A N 1
ATOM 555 C CA . HIS A 1 74 ? 7.164 -7.238 -17.203 1 98.31 74 HIS A CA 1
ATOM 556 C C . HIS A 1 74 ? 7.551 -8.617 -17.719 1 98.31 74 HIS A C 1
ATOM 558 O O . HIS A 1 74 ? 8.727 -8.891 -17.953 1 98.31 74 HIS A O 1
ATOM 564 N N . THR A 1 75 ? 6.586 -9.492 -17.844 1 98.44 75 THR A N 1
ATOM 565 C CA . THR A 1 75 ? 6.816 -10.875 -18.266 1 98.44 75 THR A CA 1
ATOM 566 C C . THR A 1 75 ? 7.641 -10.922 -19.547 1 98.44 75 THR A C 1
ATOM 568 O O . THR A 1 75 ? 8.547 -11.742 -19.672 1 98.44 75 THR A O 1
ATOM 571 N N . TRP A 1 76 ? 7.363 -9.992 -20.453 1 97.69 76 TRP A N 1
ATOM 572 C CA . TRP A 1 76 ? 7.887 -10.125 -21.797 1 97.69 76 TRP A CA 1
ATOM 573 C C . TRP A 1 76 ? 9.07 -9.195 -22.016 1 97.69 76 TRP A C 1
ATOM 575 O O . TRP A 1 76 ? 9.562 -9.055 -23.141 1 97.69 76 TRP A O 1
ATOM 585 N N . ASP A 1 77 ? 9.516 -8.539 -20.953 1 96.94 77 ASP A N 1
ATOM 586 C CA . ASP A 1 77 ? 10.539 -7.512 -21.094 1 96.94 77 ASP A CA 1
ATOM 587 C C . ASP A 1 77 ? 11.906 -8.133 -21.359 1 96.94 77 ASP A C 1
ATOM 589 O O . ASP A 1 77 ? 12.812 -7.461 -21.844 1 96.94 77 ASP A O 1
ATOM 593 N N . HIS A 1 78 ? 12.141 -9.383 -20.922 1 96 78 HIS A N 1
ATOM 594 C CA . HIS A 1 78 ? 13.305 -10.164 -21.328 1 96 78 HIS A CA 1
ATOM 595 C C . HIS A 1 78 ? 12.922 -11.219 -22.359 1 96 78 HIS A C 1
ATOM 597 O O . HIS A 1 78 ? 12.383 -12.273 -22.016 1 96 78 HIS A O 1
ATOM 603 N N . ARG A 1 79 ? 13.266 -11 -23.562 1 95.44 79 ARG A N 1
ATOM 604 C CA . ARG A 1 79 ? 12.711 -11.711 -24.719 1 95.44 79 ARG A CA 1
ATOM 605 C C . ARG A 1 79 ? 13.055 -13.195 -24.656 1 95.44 79 ARG A C 1
ATOM 607 O O . ARG A 1 79 ? 12.359 -14.023 -25.25 1 95.44 79 ARG A O 1
ATOM 614 N N . GLU A 1 80 ? 14.109 -13.523 -23.953 1 97 80 GLU A N 1
ATOM 615 C CA . GLU A 1 80 ? 14.523 -14.914 -23.828 1 97 80 GLU A CA 1
ATOM 616 C C . GLU A 1 80 ? 13.391 -15.781 -23.281 1 97 80 GLU A C 1
ATOM 618 O O . GLU A 1 80 ? 13.383 -17 -23.484 1 97 80 GLU A O 1
ATOM 623 N N . ILE A 1 81 ? 12.438 -15.234 -22.641 1 97.88 81 ILE A N 1
ATOM 624 C CA . ILE A 1 81 ? 11.375 -15.977 -21.969 1 97.88 81 ILE A CA 1
ATOM 625 C C . ILE A 1 81 ? 10.539 -16.734 -23 1 97.88 81 ILE A C 1
ATOM 627 O O . ILE A 1 81 ? 10 -17.797 -22.703 1 97.88 81 ILE A O 1
ATOM 631 N N . TYR A 1 82 ? 10.477 -16.203 -24.266 1 97.38 82 TYR A N 1
ATOM 632 C CA . TYR A 1 82 ? 9.719 -16.844 -25.328 1 97.38 82 TYR A CA 1
ATOM 633 C C . TYR A 1 82 ? 10.289 -18.219 -25.656 1 97.38 82 TYR A C 1
ATOM 635 O O . TYR A 1 82 ? 9.562 -19.109 -26.094 1 97.38 82 TYR A O 1
ATOM 643 N N . ASP A 1 83 ? 11.516 -18.375 -25.328 1 97.81 83 ASP A N 1
ATOM 644 C CA . ASP A 1 83 ? 12.227 -19.594 -25.734 1 97.81 83 ASP A CA 1
ATOM 645 C C . ASP A 1 83 ? 12.016 -20.703 -24.719 1 97.81 83 ASP A C 1
ATOM 647 O O . ASP A 1 83 ? 12.195 -21.891 -25.031 1 97.81 83 ASP A O 1
ATOM 651 N N . TYR A 1 84 ? 11.641 -20.328 -23.453 1 98.25 84 TYR A N 1
ATOM 652 C CA . TYR A 1 84 ? 11.711 -21.406 -22.469 1 98.25 84 TYR A CA 1
ATOM 653 C C . TYR A 1 84 ? 10.43 -21.5 -21.656 1 98.25 84 TYR A C 1
ATOM 655 O O . TYR A 1 84 ? 10.195 -22.484 -20.953 1 98.25 84 TYR A O 1
ATOM 663 N N . ILE A 1 85 ? 9.516 -20.562 -21.688 1 98.44 85 ILE A N 1
ATOM 664 C CA . ILE A 1 85 ? 8.359 -20.5 -20.812 1 98.44 85 ILE A CA 1
ATOM 665 C C . ILE A 1 85 ? 7.457 -21.719 -21.047 1 98.44 85 ILE A C 1
ATOM 667 O O . ILE A 1 85 ? 6.895 -22.281 -20.109 1 98.44 85 ILE A O 1
ATOM 671 N N . ASP A 1 86 ? 7.312 -22.172 -22.297 1 98.12 86 ASP A N 1
ATOM 672 C CA . ASP A 1 86 ? 6.387 -23.25 -22.625 1 98.12 86 ASP A CA 1
ATOM 673 C C . ASP A 1 86 ? 6.883 -24.578 -22.109 1 98.12 86 ASP A C 1
ATOM 675 O O . ASP A 1 86 ? 6.09 -25.484 -21.844 1 98.12 86 ASP A O 1
ATOM 679 N N . ARG A 1 87 ? 8.141 -24.719 -21.906 1 97.75 87 ARG A N 1
ATOM 680 C CA . ARG A 1 87 ? 8.688 -25.984 -21.406 1 97.75 87 ARG A CA 1
ATOM 681 C C . ARG A 1 87 ? 8.969 -25.906 -19.906 1 97.75 87 ARG A C 1
ATOM 683 O O . ARG A 1 87 ? 9.664 -26.75 -19.359 1 97.75 87 ARG A O 1
ATOM 690 N N . THR A 1 88 ? 8.523 -24.859 -19.297 1 98.25 88 THR A N 1
ATOM 691 C CA . THR A 1 88 ? 8.773 -24.625 -17.891 1 98.25 88 THR A CA 1
ATOM 692 C C . THR A 1 88 ? 7.465 -24.594 -17.109 1 98.25 88 THR A C 1
ATOM 694 O O . THR A 1 88 ? 6.922 -23.516 -16.844 1 98.25 88 THR A O 1
ATOM 697 N N . PRO A 1 89 ? 6.984 -25.672 -16.609 1 97 89 PRO A N 1
ATOM 698 C CA . PRO A 1 89 ? 5.664 -25.75 -15.977 1 97 89 PRO A CA 1
ATOM 699 C C . PRO A 1 89 ? 5.59 -24.969 -14.664 1 97 89 PRO A C 1
ATOM 701 O O . PRO A 1 89 ? 4.508 -24.562 -14.242 1 97 89 PRO A O 1
ATOM 704 N N . SER A 1 90 ? 6.766 -24.766 -14.008 1 98.5 90 SER A N 1
ATOM 705 C CA . SER A 1 90 ? 6.793 -24.094 -12.703 1 98.5 90 SER A CA 1
ATOM 706 C C . SER A 1 90 ? 6.93 -22.594 -12.852 1 98.5 90 SER A C 1
ATOM 708 O O . SER A 1 90 ? 7.211 -21.891 -11.875 1 98.5 90 SER A O 1
ATOM 710 N N . LEU A 1 91 ? 6.82 -22.094 -14.047 1 98.88 91 LEU A N 1
ATOM 711 C CA . LEU A 1 91 ? 6.809 -20.672 -14.375 1 98.88 91 LEU A CA 1
ATOM 712 C C . LEU A 1 91 ? 5.477 -20.266 -14.992 1 98.88 91 LEU A C 1
ATOM 714 O O . LEU A 1 91 ? 5.109 -20.75 -16.062 1 98.88 91 LEU A O 1
ATOM 718 N N . ILE A 1 92 ? 4.754 -19.375 -14.297 1 98.81 92 ILE A N 1
ATOM 719 C CA . ILE A 1 92 ? 3.455 -18.984 -14.836 1 98.81 92 ILE A CA 1
ATOM 720 C C . ILE A 1 92 ? 3.395 -17.469 -14.984 1 98.81 92 ILE A C 1
ATOM 722 O O . ILE A 1 92 ? 4.113 -16.734 -14.297 1 98.81 92 ILE A O 1
ATOM 726 N N . ARG A 1 93 ? 2.615 -16.969 -15.875 1 98.81 93 ARG A N 1
ATOM 727 C CA . ARG A 1 93 ? 2.375 -15.562 -16.172 1 98.81 93 ARG A CA 1
ATOM 728 C C . ARG A 1 93 ? 0.893 -15.219 -16.047 1 98.81 93 ARG A C 1
ATOM 730 O O . ARG A 1 93 ? 0.05 -16.109 -15.953 1 98.81 93 ARG A O 1
ATOM 737 N N . PRO A 1 94 ? 0.556 -13.953 -15.961 1 98.81 94 PRO A N 1
ATOM 738 C CA . PRO A 1 94 ? -0.87 -13.641 -15.844 1 98.81 94 PRO A CA 1
ATOM 739 C C . PRO A 1 94 ? -1.711 -14.281 -16.938 1 98.81 94 PRO A C 1
ATOM 741 O O . PRO A 1 94 ? -1.315 -14.273 -18.109 1 98.81 94 PRO A O 1
ATOM 744 N N . ALA A 1 95 ? -2.814 -14.758 -16.531 1 98.75 95 ALA A N 1
ATOM 745 C CA . ALA A 1 95 ? -3.621 -15.617 -17.406 1 98.75 95 ALA A CA 1
ATOM 746 C C . ALA A 1 95 ? -4.477 -14.781 -18.359 1 98.75 95 ALA A C 1
ATOM 748 O O . ALA A 1 95 ? -4.863 -15.25 -19.422 1 98.75 95 ALA A O 1
ATOM 749 N N . ASN A 1 96 ? -4.781 -13.547 -17.938 1 98.62 96 ASN A N 1
ATOM 750 C CA . ASN A 1 96 ? -5.898 -12.859 -18.578 1 98.62 96 ASN A CA 1
ATOM 751 C C . ASN A 1 96 ? -5.43 -11.953 -19.703 1 98.62 96 ASN A C 1
ATOM 753 O O . ASN A 1 96 ? -5.844 -10.797 -19.797 1 98.62 96 ASN A O 1
ATOM 757 N N . TYR A 1 97 ? -4.57 -12.469 -20.547 1 97.75 97 TYR A N 1
ATOM 758 C CA . TYR A 1 97 ? -4.285 -11.836 -21.828 1 97.75 97 TYR A CA 1
ATOM 759 C C . TYR A 1 97 ? -5.438 -12.031 -22.812 1 97.75 97 TYR A C 1
ATOM 761 O O . TYR A 1 97 ? -6.098 -13.07 -22.797 1 97.75 97 TYR A O 1
ATOM 769 N N . PRO A 1 98 ? -5.625 -11.109 -23.688 1 96.19 98 PRO A N 1
ATOM 770 C CA . PRO A 1 98 ? -6.809 -11.133 -24.547 1 96.19 98 PRO A CA 1
ATOM 771 C C . PRO A 1 98 ? -6.805 -12.305 -25.531 1 96.19 98 PRO A C 1
ATOM 773 O O . PRO A 1 98 ? -7.867 -12.789 -25.922 1 96.19 98 PRO A O 1
ATOM 776 N N . ASP A 1 99 ? -5.645 -12.781 -25.953 1 95.5 99 ASP A N 1
ATOM 777 C CA . ASP A 1 99 ? -5.543 -13.906 -26.875 1 95.5 99 ASP A CA 1
ATOM 778 C C . ASP A 1 99 ? -4.727 -15.047 -26.25 1 95.5 99 ASP A C 1
ATOM 780 O O . ASP A 1 99 ? -3.531 -15.18 -26.531 1 95.5 99 ASP A O 1
ATOM 784 N N . PRO A 1 100 ? -5.41 -15.906 -25.531 1 88.25 100 PRO A N 1
ATOM 785 C CA . PRO A 1 100 ? -4.688 -16.953 -24.797 1 88.25 100 PRO A CA 1
ATOM 786 C C . PRO A 1 100 ? -3.996 -17.938 -25.734 1 88.25 100 PRO A C 1
ATOM 788 O O . PRO A 1 100 ? -2.984 -18.547 -25.359 1 88.25 100 PRO A O 1
ATOM 791 N N . GLU A 1 101 ? -4.512 -18.109 -26.891 1 92 101 GLU A N 1
ATOM 792 C CA . GLU A 1 101 ? -3.91 -19.031 -27.844 1 92 101 GLU A CA 1
ATOM 793 C C . GLU A 1 101 ? -2.605 -18.484 -28.406 1 92 101 GLU A C 1
ATOM 795 O O . GLU A 1 101 ? -1.666 -19.234 -28.672 1 92 101 GLU A O 1
ATOM 800 N N . ALA A 1 102 ? -2.557 -17.172 -28.516 1 95 102 ALA A N 1
ATOM 801 C CA . ALA A 1 102 ? -1.382 -16.531 -29.094 1 95 102 ALA A CA 1
ATOM 802 C C . ALA A 1 102 ? -0.352 -16.203 -28.016 1 95 102 ALA A C 1
ATOM 804 O O . ALA A 1 102 ? 0.802 -15.898 -28.328 1 95 102 ALA A O 1
ATOM 805 N N . THR A 1 103 ? -0.741 -16.25 -26.734 1 97.12 103 THR A N 1
ATOM 806 C CA . THR A 1 103 ? 0.148 -15.867 -25.656 1 97.12 103 THR A CA 1
ATOM 807 C C . THR A 1 103 ? 0.881 -17.094 -25.094 1 97.12 103 THR A C 1
ATOM 809 O O . THR A 1 103 ? 0.258 -18 -24.547 1 97.12 103 THR A O 1
ATOM 812 N N . PRO A 1 104 ? 2.178 -17.156 -25.188 1 98 104 PRO A N 1
ATOM 813 C CA . PRO A 1 104 ? 2.934 -18.297 -24.672 1 98 104 PRO A CA 1
ATOM 814 C C . PRO A 1 104 ? 2.77 -18.484 -23.156 1 98 104 PRO A C 1
ATOM 816 O O . PRO A 1 104 ? 2.342 -17.562 -22.469 1 98 104 PRO A O 1
ATOM 819 N N . GLY A 1 105 ? 3.143 -19.672 -22.656 1 98.19 105 GLY A N 1
ATOM 820 C CA . GLY A 1 105 ? 3.102 -19.953 -21.234 1 98.19 105 GLY A CA 1
ATOM 821 C C . GLY A 1 105 ? 1.71 -20.297 -20.734 1 98.19 105 GLY A C 1
ATOM 822 O O . GLY A 1 105 ? 0.843 -20.703 -21.516 1 98.19 105 GLY A O 1
ATOM 823 N N . ARG A 1 106 ? 1.556 -20.297 -19.484 1 98.12 106 ARG A N 1
ATOM 824 C CA . ARG A 1 106 ? 0.301 -20.672 -18.844 1 98.12 106 ARG A CA 1
ATOM 825 C C . ARG A 1 106 ? -0.001 -19.766 -17.656 1 98.12 106 ARG A C 1
ATOM 827 O O . ARG A 1 106 ? 0.907 -19.156 -17.094 1 98.12 106 ARG A O 1
ATOM 834 N N . GLY A 1 107 ? -1.279 -19.703 -17.328 1 98.62 107 GLY A N 1
ATOM 835 C CA . GLY A 1 107 ? -1.718 -18.828 -16.266 1 98.62 107 GLY A CA 1
ATOM 836 C C . GLY A 1 107 ? -1.975 -19.562 -14.961 1 98.62 107 GLY A C 1
ATOM 837 O O . GLY A 1 107 ? -2.178 -18.922 -13.922 1 98.62 107 GLY A O 1
ATOM 838 N N . MET A 1 108 ? -1.942 -20.859 -15.008 1 98.81 108 MET A N 1
ATOM 839 C CA . MET A 1 108 ? -2.182 -21.719 -13.852 1 98.81 108 MET A CA 1
ATOM 840 C C . MET A 1 108 ? -1.316 -22.969 -13.914 1 98.81 108 MET A C 1
ATOM 842 O O . MET A 1 108 ? -1.076 -23.516 -14.992 1 98.81 108 MET A O 1
ATOM 846 N N . THR A 1 109 ? -0.795 -23.406 -12.781 1 98.81 109 THR A N 1
ATOM 847 C CA . THR A 1 109 ? -0.081 -24.672 -12.672 1 98.81 109 THR A CA 1
ATOM 848 C C . THR A 1 109 ? -0.418 -25.375 -11.359 1 98.81 109 THR A C 1
ATOM 850 O O . THR A 1 109 ? -1.1 -24.797 -10.508 1 98.81 109 THR A O 1
ATOM 853 N N . PHE A 1 110 ? -0.093 -26.625 -11.25 1 98.69 110 PHE A N 1
ATOM 854 C CA . PHE A 1 110 ? -0.323 -27.438 -10.055 1 98.69 110 PHE A CA 1
ATOM 855 C C . PHE A 1 110 ? 0.992 -27.984 -9.508 1 98.69 110 PHE A C 1
ATOM 857 O O . PHE A 1 110 ? 1.898 -28.312 -10.266 1 98.69 110 PHE A O 1
ATOM 864 N N . ILE A 1 111 ? 1.106 -28.016 -8.242 1 98.31 111 ILE A N 1
ATOM 865 C CA . ILE A 1 111 ? 2.254 -28.641 -7.598 1 98.31 111 ILE A CA 1
ATOM 866 C C . ILE A 1 111 ? 1.772 -29.625 -6.535 1 98.31 111 ILE A C 1
ATOM 868 O O . ILE A 1 111 ? 0.85 -29.328 -5.773 1 98.31 111 ILE A O 1
ATOM 872 N N . ARG A 1 112 ? 2.342 -30.781 -6.52 1 96.5 112 ARG A N 1
ATOM 873 C CA . ARG A 1 112 ? 1.977 -31.812 -5.559 1 96.5 112 ARG A CA 1
ATOM 874 C C . ARG A 1 112 ? 2.625 -31.547 -4.203 1 96.5 112 ARG A C 1
ATOM 876 O O . ARG A 1 112 ? 3.807 -31.219 -4.129 1 96.5 112 ARG A O 1
ATOM 883 N N . VAL A 1 113 ? 1.928 -31.578 -3.154 1 94.25 113 VAL A N 1
ATOM 884 C CA . VAL A 1 113 ? 2.359 -31.516 -1.762 1 94.25 113 VAL A CA 1
ATOM 885 C C . VAL A 1 113 ? 1.828 -32.719 -1 1 94.25 113 VAL A C 1
ATOM 887 O O . VAL A 1 113 ? 0.689 -32.719 -0.526 1 94.25 113 VAL A O 1
ATOM 890 N N . ASN A 1 114 ? 2.77 -33.719 -0.785 1 89.19 114 ASN A N 1
ATOM 891 C CA . ASN A 1 114 ? 2.336 -35 -0.247 1 89.19 114 ASN A CA 1
ATOM 892 C C . ASN A 1 114 ? 1.184 -35.594 -1.058 1 89.19 114 ASN A C 1
ATOM 894 O O . ASN A 1 114 ? 1.312 -35.781 -2.266 1 89.19 114 ASN A O 1
ATOM 898 N N . ASP A 1 115 ? 0.011 -35.75 -0.391 1 89.75 115 ASP A N 1
ATOM 899 C CA . ASP A 1 115 ? -1.108 -36.375 -1.083 1 89.75 115 ASP A CA 1
ATOM 900 C C . ASP A 1 115 ? -2.094 -35.312 -1.604 1 89.75 115 ASP A C 1
ATOM 902 O O . ASP A 1 115 ? -3.176 -35.656 -2.084 1 89.75 115 ASP A O 1
ATOM 906 N N . GLN A 1 116 ? -1.678 -34.125 -1.562 1 92.5 116 GLN A N 1
ATOM 907 C CA . GLN A 1 116 ? -2.523 -33.031 -2.023 1 92.5 116 GLN A CA 1
ATOM 908 C C . GLN A 1 116 ? -1.868 -32.281 -3.18 1 92.5 116 GLN A C 1
ATOM 910 O O . GLN A 1 116 ? -0.724 -32.562 -3.541 1 92.5 116 GLN A O 1
ATOM 915 N N . GLU A 1 117 ? -2.74 -31.422 -3.807 1 96.62 117 GLU A N 1
ATOM 916 C CA . GLU A 1 117 ? -2.236 -30.531 -4.848 1 96.62 117 GLU A CA 1
ATOM 917 C C . GLU A 1 117 ? -2.576 -29.078 -4.539 1 96.62 117 GLU A C 1
ATOM 919 O O . GLU A 1 117 ? -3.643 -28.797 -3.994 1 96.62 117 GLU A O 1
ATOM 924 N N . LEU A 1 118 ? -1.658 -28.25 -4.844 1 98.56 118 LEU A N 1
ATOM 925 C CA . LEU A 1 118 ? -1.895 -26.797 -4.801 1 98.56 118 LEU A CA 1
ATOM 926 C C . LEU A 1 118 ? -1.995 -26.219 -6.207 1 98.56 118 LEU A C 1
ATOM 928 O O . LEU A 1 118 ? -1.115 -26.453 -7.039 1 98.56 118 LEU A O 1
ATOM 932 N N . ALA A 1 119 ? -3.125 -25.562 -6.5 1 98.88 119 ALA A N 1
ATOM 933 C CA . ALA A 1 119 ? -3.221 -24.766 -7.723 1 98.88 119 ALA A CA 1
ATOM 934 C C . ALA A 1 119 ? -2.686 -23.359 -7.508 1 98.88 119 ALA A C 1
ATOM 936 O O . ALA A 1 119 ? -3.021 -22.703 -6.516 1 98.88 119 ALA A O 1
ATOM 937 N N . VAL A 1 120 ? -1.822 -22.891 -8.375 1 98.94 120 VAL A N 1
ATOM 938 C CA . VAL A 1 120 ? -1.296 -21.531 -8.352 1 98.94 120 VAL A CA 1
ATOM 939 C C . VAL A 1 120 ? -1.744 -20.781 -9.602 1 98.94 120 VAL A C 1
ATOM 941 O O . VAL A 1 120 ? -1.554 -21.266 -10.727 1 98.94 120 VAL A O 1
ATOM 944 N N . ILE A 1 121 ? -2.393 -19.625 -9.414 1 99 121 ILE A N 1
ATOM 945 C CA . ILE A 1 121 ? -2.953 -18.828 -10.5 1 99 121 ILE A CA 1
ATOM 946 C C . ILE A 1 121 ? -2.326 -17.422 -10.477 1 99 121 ILE A C 1
ATOM 948 O O . ILE A 1 121 ? -2.15 -16.828 -9.414 1 99 121 ILE A O 1
ATOM 952 N N . ASN A 1 122 ? -1.938 -16.938 -11.617 1 98.94 122 ASN A N 1
ATOM 953 C CA . ASN A 1 122 ? -1.429 -15.586 -11.805 1 98.94 122 ASN A CA 1
ATOM 954 C C . ASN A 1 122 ? -2.361 -14.758 -12.688 1 98.94 122 ASN A C 1
ATOM 956 O O . ASN A 1 122 ? -2.826 -15.227 -13.727 1 98.94 122 ASN A O 1
ATOM 960 N N . LEU A 1 123 ? -2.764 -13.516 -12.258 1 98.94 123 LEU A N 1
ATOM 961 C CA . LEU A 1 123 ? -3.664 -12.625 -12.977 1 98.94 123 LEU A CA 1
ATOM 962 C C . LEU A 1 123 ? -3.117 -11.203 -12.984 1 98.94 123 LEU A C 1
ATOM 964 O O . LEU A 1 123 ? -2.42 -10.789 -12.055 1 98.94 123 LEU A O 1
ATOM 968 N N . HIS A 1 124 ? -3.539 -10.414 -13.984 1 98.06 124 HIS A N 1
ATOM 969 C CA . HIS A 1 124 ? -3.34 -8.969 -14.055 1 98.06 124 HIS A CA 1
ATOM 970 C C . HIS A 1 124 ? -4.578 -8.219 -13.578 1 98.06 124 HIS A C 1
ATOM 972 O O . HIS A 1 124 ? -5.707 -8.617 -13.875 1 98.06 124 HIS A O 1
ATOM 978 N N . GLY A 1 125 ? -4.277 -7.09 -12.844 1 98.56 125 GLY A N 1
ATOM 979 C CA . GLY A 1 125 ? -5.316 -6.074 -12.82 1 98.56 125 GLY A CA 1
ATOM 980 C C . GLY A 1 125 ? -5.402 -5.285 -14.117 1 98.56 125 GLY A C 1
ATOM 981 O O . GLY A 1 125 ? -4.602 -5.492 -15.031 1 98.56 125 GLY A O 1
ATOM 982 N N . ARG A 1 126 ? -6.391 -4.359 -14.195 1 98 126 ARG A N 1
ATOM 983 C CA . ARG A 1 126 ? -6.57 -3.557 -15.398 1 98 126 ARG A CA 1
ATOM 984 C C . ARG A 1 126 ? -6.41 -2.072 -15.094 1 98 126 ARG A C 1
ATOM 986 O O . ARG A 1 126 ? -5.953 -1.305 -15.945 1 98 126 ARG A O 1
ATOM 993 N N . SER A 1 127 ? -6.785 -1.668 -13.891 1 97.5 127 SER A N 1
ATOM 994 C CA . SER A 1 127 ? -6.777 -0.253 -13.531 1 97.5 127 SER A CA 1
ATOM 995 C C . SER A 1 127 ? -5.367 0.328 -13.602 1 97.5 127 SER A C 1
ATOM 997 O O . SER A 1 127 ? -4.488 -0.067 -12.836 1 97.5 127 SER A O 1
ATOM 999 N N . PHE A 1 128 ? -5.125 1.305 -14.523 1 96.5 128 PHE A N 1
ATOM 1000 C CA . PHE A 1 128 ? -3.867 2.004 -14.758 1 96.5 128 PHE A CA 1
ATOM 1001 C C . PHE A 1 128 ? -2.789 1.034 -15.227 1 96.5 128 PHE A C 1
ATOM 1003 O O . PHE A 1 128 ? -1.601 1.256 -14.984 1 96.5 128 PHE A O 1
ATOM 1010 N N . MET A 1 129 ? -3.008 -0.101 -15.82 1 96.25 129 MET A N 1
ATOM 1011 C CA . MET A 1 129 ? -2.018 -1.08 -16.266 1 96.25 129 MET A CA 1
ATOM 1012 C C . MET A 1 129 ? -2.137 -1.338 -17.766 1 96.25 129 MET A C 1
ATOM 1014 O O . MET A 1 129 ? -1.196 -1.083 -18.516 1 96.25 129 MET A O 1
ATOM 1018 N N . GLY A 1 130 ? -3.174 -2.035 -18.281 1 93.81 130 GLY A N 1
ATOM 1019 C CA . GLY A 1 130 ? -3.354 -2.316 -19.703 1 93.81 130 GLY A CA 1
ATOM 1020 C C . GLY A 1 130 ? -4.723 -2.885 -20.031 1 93.81 130 GLY A C 1
ATOM 1021 O O . GLY A 1 130 ? -5.578 -3.002 -19.141 1 93.81 130 GLY A O 1
ATOM 1022 N N . ASP A 1 131 ? -4.805 -3.127 -21.297 1 95.69 131 ASP A N 1
ATOM 1023 C CA . ASP A 1 131 ? -6.082 -3.645 -21.781 1 95.69 131 ASP A CA 1
ATOM 1024 C C . ASP A 1 131 ? -6.094 -5.172 -21.781 1 95.69 131 ASP A C 1
ATOM 1026 O O . ASP A 1 131 ? -6.027 -5.801 -22.844 1 95.69 131 ASP A O 1
ATOM 1030 N N . PHE A 1 132 ? -6.258 -5.75 -20.672 1 97.88 132 PHE A N 1
ATOM 1031 C CA . PHE A 1 132 ? -6.316 -7.195 -20.484 1 97.88 132 PHE A CA 1
ATOM 1032 C C . PHE A 1 132 ? -7.762 -7.66 -20.328 1 97.88 132 PHE A C 1
ATOM 1034 O O . PHE A 1 132 ? -8.656 -6.848 -20.109 1 97.88 132 PHE A O 1
ATOM 1041 N N . ASP A 1 133 ? -7.973 -8.922 -20.547 1 98.19 133 ASP A N 1
ATOM 1042 C CA . ASP A 1 133 ? -9.297 -9.469 -20.25 1 98.19 133 ASP A CA 1
ATOM 1043 C C . ASP A 1 133 ? -9.609 -9.352 -18.75 1 98.19 133 ASP A C 1
ATOM 1045 O O . ASP A 1 133 ? -8.695 -9.227 -17.938 1 98.19 133 ASP A O 1
ATOM 1049 N N . SER A 1 134 ? -10.867 -9.391 -18.391 1 98.19 134 SER A N 1
ATOM 1050 C CA . SER A 1 134 ? -11.297 -9.219 -17 1 98.19 134 SER A CA 1
ATOM 1051 C C . SER A 1 134 ? -10.641 -10.258 -16.094 1 98.19 134 SER A C 1
ATOM 1053 O O . SER A 1 134 ? -10.844 -11.461 -16.266 1 98.19 134 SER A O 1
ATOM 1055 N N . PRO A 1 135 ? -9.875 -9.797 -15.188 1 98.69 135 PRO A N 1
ATOM 1056 C CA . PRO A 1 135 ? -9.289 -10.766 -14.25 1 98.69 135 PRO A CA 1
ATOM 1057 C C . PRO A 1 135 ? -10.344 -11.484 -13.414 1 98.69 135 PRO A C 1
ATOM 1059 O O . PRO A 1 135 ? -10.109 -12.602 -12.945 1 98.69 135 PRO A O 1
ATOM 1062 N N . PHE A 1 136 ? -11.484 -10.883 -13.211 1 98.69 136 PHE A N 1
ATOM 1063 C CA . PHE A 1 136 ? -12.555 -11.5 -12.445 1 98.69 136 PHE A CA 1
ATOM 1064 C C . PHE A 1 136 ? -13.156 -12.68 -13.203 1 98.69 136 PHE A C 1
ATOM 1066 O O . PHE A 1 136 ? -13.312 -13.766 -12.648 1 98.69 136 PHE A O 1
ATOM 1073 N N . LYS A 1 137 ? -13.414 -12.461 -14.484 1 98.25 137 LYS A N 1
ATOM 1074 C CA . LYS A 1 137 ? -13.984 -13.531 -15.297 1 98.25 137 LYS A CA 1
ATOM 1075 C C . LYS A 1 137 ? -12.984 -14.672 -15.492 1 98.25 137 LYS A C 1
ATOM 1077 O O . LYS A 1 137 ? -13.312 -15.836 -15.266 1 98.25 137 LYS A O 1
ATOM 1082 N N . VAL A 1 138 ? -11.812 -14.305 -15.906 1 98.62 138 VAL A N 1
ATOM 1083 C CA . VAL A 1 138 ? -10.781 -15.312 -16.156 1 98.62 138 VAL A CA 1
ATOM 1084 C C . VAL A 1 138 ? -10.43 -16.031 -14.844 1 98.62 138 VAL A C 1
ATOM 1086 O O . VAL A 1 138 ? -10.281 -17.25 -14.82 1 98.62 138 VAL A O 1
ATOM 1089 N N . GLY A 1 139 ? -10.297 -15.242 -13.742 1 98.75 139 GLY A N 1
ATOM 1090 C CA . GLY A 1 139 ? -10.031 -15.82 -12.438 1 98.75 139 GLY A CA 1
ATOM 1091 C C . GLY A 1 139 ? -11.094 -16.812 -11.992 1 98.75 139 GLY A C 1
ATOM 1092 O O . GLY A 1 139 ? -10.773 -17.891 -11.484 1 98.75 139 GLY A O 1
ATOM 1093 N N . GLN A 1 140 ? -12.305 -16.406 -12.141 1 98.56 140 GLN A N 1
ATOM 1094 C CA . GLN A 1 140 ? -13.406 -17.281 -11.773 1 98.56 140 GLN A CA 1
ATOM 1095 C C . GLN A 1 140 ? -13.344 -18.594 -12.547 1 98.56 140 GLN A C 1
ATO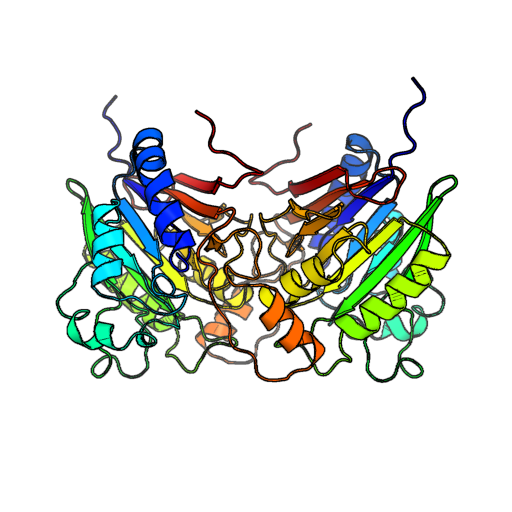M 1097 O O . GLN A 1 140 ? -13.555 -19.672 -11.977 1 98.56 140 GLN A O 1
ATOM 1102 N N . GLN A 1 141 ? -13.086 -18.531 -13.836 1 98.62 141 GLN A N 1
ATOM 1103 C CA . GLN A 1 141 ? -12.992 -19.719 -14.672 1 98.62 141 GLN A CA 1
ATOM 1104 C C . GLN A 1 141 ? -11.852 -20.625 -14.219 1 98.62 141 GLN A C 1
ATOM 1106 O O . GLN A 1 141 ? -12.023 -21.844 -14.109 1 98.62 141 GLN A O 1
ATOM 1111 N N . LEU A 1 142 ? -10.719 -20.062 -13.961 1 98.88 142 LEU A N 1
ATOM 1112 C CA . LEU A 1 142 ? -9.547 -20.828 -13.562 1 98.88 142 LEU A CA 1
ATOM 1113 C C . LEU A 1 142 ? -9.758 -21.469 -12.195 1 98.88 142 LEU A C 1
ATOM 1115 O O . LEU A 1 142 ? -9.375 -22.625 -11.977 1 98.88 142 LEU A O 1
ATOM 1119 N N . VAL A 1 143 ? -10.352 -20.703 -11.273 1 98.88 143 VAL A N 1
ATOM 1120 C CA . VAL A 1 143 ? -10.633 -21.234 -9.938 1 98.88 143 VAL A CA 1
ATOM 1121 C C . VAL A 1 143 ? -11.609 -22.406 -10.039 1 98.88 143 VAL A C 1
ATOM 1123 O O . VAL A 1 143 ? -11.422 -23.422 -9.375 1 98.88 143 VAL A O 1
ATOM 1126 N N . ALA A 1 144 ? -12.609 -22.234 -10.828 1 98.81 144 ALA A N 1
ATOM 1127 C CA . ALA A 1 144 ? -13.57 -23.328 -11.031 1 98.81 144 ALA A CA 1
ATOM 1128 C C . ALA A 1 144 ? -12.875 -24.562 -11.578 1 98.81 144 ALA A C 1
ATOM 1130 O O . ALA A 1 144 ? -13.172 -25.688 -11.156 1 98.81 144 ALA A O 1
ATOM 1131 N N . GLU A 1 145 ? -12.039 -24.359 -12.531 1 98.75 145 GLU A N 1
ATOM 1132 C CA . GLU A 1 145 ? -11.281 -25.469 -13.102 1 98.75 145 GLU A CA 1
ATOM 1133 C C . GLU A 1 145 ? -10.391 -26.125 -12.039 1 98.75 145 GLU A C 1
ATOM 1135 O O . GLU A 1 145 ? -10.336 -27.344 -11.953 1 98.75 145 GLU A O 1
ATOM 1140 N N . ALA A 1 146 ? -9.688 -25.359 -11.25 1 98.81 146 ALA A N 1
ATOM 1141 C CA . ALA A 1 146 ? -8.805 -25.859 -10.195 1 98.81 146 ALA A CA 1
ATOM 1142 C C . ALA A 1 146 ? -9.594 -26.656 -9.164 1 98.81 146 ALA A C 1
ATOM 1144 O O . ALA A 1 146 ? -9.109 -27.688 -8.664 1 98.81 146 ALA A O 1
ATOM 1145 N N . LYS A 1 147 ? -10.797 -26.234 -8.867 1 98.31 147 LYS A N 1
ATOM 1146 C CA . LYS A 1 147 ? -11.625 -26.844 -7.828 1 98.31 147 LYS A CA 1
ATOM 1147 C C . LYS A 1 147 ? -12 -28.281 -8.195 1 98.31 147 LYS A C 1
ATOM 1149 O O . LYS A 1 147 ? -12.336 -29.078 -7.32 1 98.31 147 LYS A O 1
ATOM 1154 N N . LYS A 1 148 ? -11.914 -28.547 -9.438 1 98.25 148 LYS A N 1
ATOM 1155 C CA . LYS A 1 148 ? -12.18 -29.922 -9.875 1 98.25 148 LYS A CA 1
ATOM 1156 C C . LYS A 1 148 ? -11.07 -30.859 -9.422 1 98.25 148 LYS A C 1
ATOM 1158 O O . LYS A 1 148 ? -11.281 -32.062 -9.336 1 98.25 148 LYS A O 1
ATOM 1163 N N . ARG A 1 149 ? -9.961 -30.312 -9.07 1 97.38 149 ARG A N 1
ATOM 1164 C CA . ARG A 1 149 ? -8.789 -31.141 -8.805 1 97.38 149 ARG A CA 1
ATOM 1165 C C . ARG A 1 149 ? -8.32 -30.984 -7.363 1 97.38 149 ARG A C 1
ATOM 1167 O O . ARG A 1 149 ? -7.754 -31.906 -6.777 1 97.38 149 ARG A O 1
ATOM 1174 N N . THR A 1 150 ? -8.555 -29.859 -6.77 1 97.88 150 THR A N 1
ATOM 1175 C CA . THR A 1 150 ? -7.992 -29.578 -5.453 1 97.88 150 THR A CA 1
ATOM 1176 C C . THR A 1 150 ? -8.789 -28.484 -4.742 1 97.88 150 THR A C 1
ATOM 1178 O O . THR A 1 150 ? -9.438 -27.656 -5.391 1 97.88 150 THR A O 1
ATOM 1181 N N . ASP A 1 151 ? -8.75 -28.5 -3.385 1 97.12 151 ASP A N 1
ATOM 1182 C CA . ASP A 1 151 ? -9.352 -27.438 -2.57 1 97.12 151 ASP A CA 1
ATOM 1183 C C . ASP A 1 151 ? -8.328 -26.359 -2.242 1 97.12 151 ASP A C 1
ATOM 1185 O O . ASP A 1 151 ? -8.68 -25.312 -1.689 1 97.12 151 ASP A O 1
ATOM 1189 N N . TYR A 1 152 ? -7.051 -26.547 -2.547 1 98.38 152 TYR A N 1
ATOM 1190 C CA . TYR A 1 152 ? -5.969 -25.625 -2.262 1 98.38 152 TYR A CA 1
ATOM 1191 C C . TYR A 1 152 ? -5.652 -24.766 -3.48 1 98.38 152 TYR A C 1
ATOM 1193 O O . TYR A 1 152 ? -5.117 -25.25 -4.473 1 98.38 152 TYR A O 1
ATOM 1201 N N . ILE A 1 153 ? -6.039 -23.453 -3.43 1 98.88 153 ILE A N 1
ATOM 1202 C CA . ILE A 1 153 ? -5.895 -22.562 -4.578 1 98.88 153 ILE A CA 1
ATOM 1203 C C . ILE A 1 153 ? -5.246 -21.266 -4.133 1 98.88 153 ILE A C 1
ATOM 1205 O O . ILE A 1 153 ? -5.777 -20.562 -3.266 1 98.88 153 ILE A O 1
ATOM 1209 N N . PHE A 1 154 ? -4.086 -20.984 -4.648 1 98.94 154 PHE A N 1
ATOM 1210 C CA . PHE A 1 154 ? -3.33 -19.766 -4.395 1 98.94 154 PHE A CA 1
ATOM 1211 C C . PHE A 1 154 ? -3.375 -18.844 -5.605 1 98.94 154 PHE A C 1
ATOM 1213 O O . PHE A 1 154 ? -3.082 -19.266 -6.727 1 98.94 154 PHE A O 1
ATOM 1220 N N . VAL A 1 155 ? -3.719 -17.516 -5.422 1 99 155 VAL A N 1
ATOM 1221 C CA . VAL A 1 155 ? -3.811 -16.562 -6.516 1 99 155 VAL A CA 1
ATOM 1222 C C . VAL A 1 155 ? -2.854 -15.398 -6.258 1 99 155 VAL A C 1
ATOM 1224 O O . VAL A 1 155 ? -2.938 -14.727 -5.223 1 99 155 VAL A O 1
ATOM 1227 N N . ASP A 1 156 ? -1.902 -15.211 -7.137 1 99 156 ASP A N 1
ATOM 1228 C CA . ASP A 1 156 ? -1.114 -13.984 -7.211 1 99 156 ASP A CA 1
ATOM 1229 C C . ASP A 1 156 ? -1.767 -12.969 -8.148 1 99 156 ASP A C 1
ATOM 1231 O O . ASP A 1 156 ? -1.756 -13.141 -9.367 1 99 156 ASP A O 1
ATOM 1235 N N . PHE A 1 157 ? -2.342 -11.938 -7.582 1 99 157 PHE A N 1
ATOM 1236 C CA . PHE A 1 157 ? -3.021 -10.898 -8.352 1 99 157 PHE A CA 1
ATOM 1237 C C . PHE A 1 157 ? -2.133 -9.664 -8.5 1 99 157 PHE A C 1
ATOM 1239 O O . PHE A 1 157 ? -2.051 -8.836 -7.594 1 99 157 PHE A O 1
ATOM 1246 N N . HIS A 1 158 ? -1.515 -9.523 -9.672 1 98.94 158 HIS A N 1
ATOM 1247 C CA . HIS A 1 158 ? -0.57 -8.477 -10.031 1 98.94 158 HIS A CA 1
ATOM 1248 C C . HIS A 1 158 ? -1.297 -7.227 -10.523 1 98.94 158 HIS A C 1
ATOM 1250 O O . HIS A 1 158 ? -1.655 -7.137 -11.695 1 98.94 158 HIS A O 1
ATOM 1256 N N . ALA A 1 159 ? -1.507 -6.227 -9.625 1 98.88 159 ALA A N 1
ATOM 1257 C CA . ALA A 1 159 ? -2.391 -5.109 -9.961 1 98.88 159 ALA A CA 1
ATOM 1258 C C . ALA A 1 159 ? -1.896 -3.814 -9.32 1 98.88 159 ALA A C 1
ATOM 1260 O O . ALA A 1 159 ? -1.145 -3.84 -8.344 1 98.88 159 ALA A O 1
ATOM 1261 N N . GLU A 1 160 ? -2.352 -2.697 -9.828 1 98.69 160 GLU A N 1
ATOM 1262 C CA . GLU A 1 160 ? -1.887 -1.383 -9.398 1 98.69 160 GLU A CA 1
ATOM 1263 C C . GLU A 1 160 ? -2.738 -0.844 -8.258 1 98.69 160 GLU A C 1
ATOM 1265 O O . GLU A 1 160 ? -2.217 -0.508 -7.191 1 98.69 160 GLU A O 1
ATOM 1270 N N . THR A 1 161 ? -4.039 -0.771 -8.438 1 98.69 161 THR A N 1
ATOM 1271 C CA . THR A 1 161 ? -4.871 -0.038 -7.492 1 98.69 161 THR A CA 1
ATOM 1272 C C . THR A 1 161 ? -5.281 -0.935 -6.328 1 98.69 161 THR A C 1
ATOM 1274 O O . THR A 1 161 ? -5.555 -2.121 -6.52 1 98.69 161 THR A O 1
ATOM 1277 N N . THR A 1 162 ? -5.301 -0.368 -5.137 1 98.81 162 THR A N 1
ATOM 1278 C CA . THR A 1 162 ? -5.742 -1.097 -3.953 1 98.81 162 THR A CA 1
ATOM 1279 C C . THR A 1 162 ? -7.211 -1.502 -4.082 1 98.81 162 THR A C 1
ATOM 1281 O O . THR A 1 162 ? -7.609 -2.566 -3.607 1 98.81 162 THR A O 1
ATOM 1284 N N . SER A 1 163 ? -8.031 -0.704 -4.773 1 98.62 163 SER A N 1
ATOM 1285 C CA . SER A 1 163 ? -9.445 -1.021 -4.945 1 98.62 163 SER A CA 1
ATOM 1286 C C . SER A 1 163 ? -9.633 -2.312 -5.73 1 98.62 163 SER A C 1
ATOM 1288 O O . SER A 1 163 ? -10.414 -3.18 -5.336 1 98.62 163 SER A O 1
ATOM 1290 N N . GLU A 1 164 ? -8.93 -2.424 -6.836 1 98.75 164 GLU A N 1
ATOM 1291 C CA . GLU A 1 164 ? -9.062 -3.621 -7.664 1 98.75 164 GLU A CA 1
ATOM 1292 C C . GLU A 1 164 ? -8.531 -4.852 -6.938 1 98.75 164 GLU A C 1
ATOM 1294 O O . GLU A 1 164 ? -9.094 -5.941 -7.055 1 98.75 164 GLU A O 1
ATOM 1299 N N . LYS A 1 165 ? -7.41 -4.723 -6.184 1 98.94 165 LYS A N 1
ATOM 1300 C CA . LYS A 1 165 ? -6.844 -5.828 -5.414 1 98.94 165 LYS A CA 1
ATOM 1301 C C . LYS A 1 165 ? -7.805 -6.285 -4.32 1 98.94 165 LYS A C 1
ATOM 1303 O O . LYS A 1 165 ? -8.047 -7.48 -4.164 1 98.94 165 LYS A O 1
ATOM 1308 N N . GLU A 1 166 ? -8.367 -5.305 -3.574 1 98.88 166 GLU A N 1
ATOM 1309 C CA . GLU A 1 166 ? -9.352 -5.668 -2.559 1 98.88 166 GLU A CA 1
ATOM 1310 C C . GLU A 1 166 ? -10.578 -6.336 -3.188 1 98.88 166 GLU A C 1
ATOM 1312 O O . GLU A 1 166 ? -11.102 -7.309 -2.646 1 98.88 166 GLU A O 1
ATOM 1317 N N . ALA A 1 167 ? -11 -5.797 -4.316 1 98.88 167 ALA A N 1
ATOM 1318 C CA . ALA A 1 167 ? -12.148 -6.375 -5.008 1 98.88 167 ALA A CA 1
ATOM 1319 C C . ALA A 1 167 ? -11.906 -7.84 -5.355 1 98.88 167 ALA A C 1
ATOM 1321 O O . ALA A 1 167 ? -12.789 -8.688 -5.168 1 98.88 167 ALA A O 1
ATOM 1322 N N . MET A 1 168 ? -10.766 -8.148 -5.875 1 98.94 168 MET A N 1
ATOM 1323 C CA . MET A 1 168 ? -10.438 -9.531 -6.219 1 98.94 168 MET A CA 1
ATOM 1324 C C . MET A 1 168 ? -10.453 -10.422 -4.98 1 98.94 168 MET A C 1
ATOM 1326 O O . MET A 1 168 ? -10.953 -11.547 -5.031 1 98.94 168 MET A O 1
ATOM 1330 N N . GLY A 1 169 ? -9.859 -9.914 -3.871 1 98.94 169 GLY A N 1
ATOM 1331 C CA . GLY A 1 169 ? -9.922 -10.656 -2.619 1 98.94 169 GLY A CA 1
ATOM 1332 C C . GLY A 1 169 ? -11.336 -11.023 -2.217 1 98.94 169 GLY A C 1
ATOM 1333 O O . GLY A 1 169 ? -11.625 -12.195 -1.94 1 98.94 169 GLY A O 1
ATOM 1334 N N . TRP A 1 170 ? -12.227 -10.039 -2.199 1 98.88 170 TRP A N 1
ATOM 1335 C CA . TRP A 1 170 ? -13.617 -10.258 -1.817 1 98.88 170 TRP A CA 1
ATOM 1336 C C . TRP A 1 170 ? -14.312 -11.18 -2.807 1 98.88 170 TRP A C 1
ATOM 1338 O O . TRP A 1 170 ? -15.117 -12.039 -2.408 1 98.88 170 TRP A O 1
ATOM 1348 N N . PHE A 1 171 ? -14.031 -10.984 -4.074 1 98.88 171 PHE A N 1
ATOM 1349 C CA . PHE A 1 171 ? -14.672 -11.734 -5.152 1 98.88 171 PHE A CA 1
ATOM 1350 C C . PHE A 1 171 ? -14.383 -13.227 -5.016 1 98.88 171 PHE A C 1
ATOM 1352 O O . PHE A 1 171 ? -15.258 -14.062 -5.266 1 98.88 171 PHE A O 1
ATOM 1359 N N . LEU A 1 172 ? -13.148 -13.562 -4.594 1 98.88 172 LEU A N 1
ATOM 1360 C CA . LEU A 1 172 ? -12.734 -14.961 -4.551 1 98.88 172 LEU A CA 1
ATOM 1361 C C . LEU A 1 172 ? -12.805 -15.508 -3.127 1 98.88 172 LEU A C 1
ATOM 1363 O O . LEU A 1 172 ? -12.352 -16.625 -2.859 1 98.88 172 LEU A O 1
ATOM 1367 N N . ASP A 1 173 ? -13.336 -14.719 -2.178 1 98.81 173 ASP A N 1
ATOM 1368 C CA . ASP A 1 173 ? -13.477 -15.18 -0.8 1 98.81 173 ASP A CA 1
ATOM 1369 C C . ASP A 1 173 ? -14.32 -16.453 -0.73 1 98.81 173 ASP A C 1
ATOM 1371 O O . ASP A 1 173 ? -15.445 -16.484 -1.232 1 98.81 173 ASP A O 1
ATOM 1375 N N . GLY A 1 174 ? -13.727 -17.469 -0.189 1 98.69 174 GLY A N 1
ATOM 1376 C CA . GLY A 1 174 ? -14.43 -18.734 -0.036 1 98.69 174 GLY A CA 1
ATOM 1377 C C . GLY A 1 174 ? -14.164 -19.703 -1.17 1 98.69 174 GLY A C 1
ATOM 1378 O O . GLY A 1 174 ? -14.453 -20.891 -1.048 1 98.69 174 GLY A O 1
ATOM 1379 N N . THR A 1 175 ? -13.641 -19.188 -2.273 1 98.69 175 THR A N 1
ATOM 1380 C CA . THR A 1 175 ? -13.383 -20.062 -3.404 1 98.69 175 THR A CA 1
ATOM 1381 C C . THR A 1 175 ? -11.883 -20.266 -3.602 1 98.69 175 THR A C 1
ATOM 1383 O O . THR A 1 175 ? -11.453 -21.328 -4.062 1 98.69 175 THR A O 1
ATOM 1386 N N . ALA A 1 176 ? -11.055 -19.328 -3.289 1 98.88 176 ALA A N 1
ATOM 1387 C CA . ALA A 1 176 ? -9.602 -19.469 -3.252 1 98.88 176 ALA A CA 1
ATOM 1388 C C . ALA A 1 176 ? -9.102 -19.578 -1.815 1 98.88 176 ALA A C 1
ATOM 1390 O O . ALA A 1 176 ? -9.734 -19.078 -0.886 1 98.88 176 ALA A O 1
ATOM 1391 N N . SER A 1 177 ? -7.996 -20.312 -1.619 1 98.88 177 SER A N 1
ATOM 1392 C CA . SER A 1 177 ? -7.375 -20.406 -0.303 1 98.88 177 SER A CA 1
ATOM 1393 C C . SER A 1 177 ? -6.684 -19.109 0.085 1 98.88 177 SER A C 1
ATOM 1395 O O . SER A 1 177 ? -6.707 -18.703 1.251 1 98.88 177 SER A O 1
ATOM 1397 N N . ALA A 1 178 ? -6.082 -18.469 -0.886 1 98.94 178 ALA A N 1
ATOM 1398 C CA . ALA A 1 178 ? -5.332 -17.234 -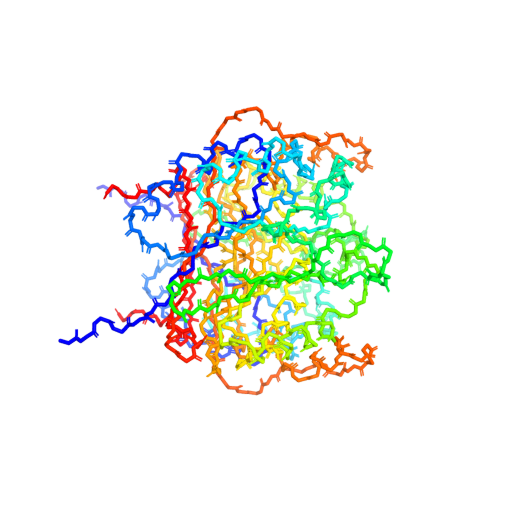0.671 1 98.94 178 ALA A CA 1
ATOM 1399 C C . ALA A 1 178 ? -5.324 -16.375 -1.931 1 98.94 178 ALA A C 1
ATOM 1401 O O . ALA A 1 178 ? -5.203 -16.891 -3.043 1 98.94 178 ALA A O 1
ATOM 1402 N N . VAL A 1 179 ? -5.52 -15.086 -1.749 1 99 179 VAL A N 1
ATOM 1403 C CA . VAL A 1 179 ? -5.34 -14.062 -2.773 1 99 179 VAL A CA 1
ATOM 1404 C C . VAL A 1 179 ? -4.344 -13.016 -2.283 1 99 179 VAL A C 1
ATOM 1406 O O . VAL A 1 179 ? -4.613 -12.297 -1.319 1 99 179 VAL A O 1
ATOM 1409 N N . VAL A 1 180 ? -3.174 -12.961 -2.91 1 98.94 180 VAL A N 1
ATOM 1410 C CA . VAL A 1 180 ? -2.17 -11.977 -2.527 1 98.94 180 VAL A CA 1
ATOM 1411 C C . VAL A 1 180 ? -1.89 -11.039 -3.703 1 98.94 180 VAL A C 1
ATOM 1413 O O . VAL A 1 180 ? -1.96 -11.453 -4.863 1 98.94 180 VAL A O 1
ATOM 1416 N N . GLY A 1 181 ? -1.65 -9.805 -3.373 1 98.94 181 GLY A N 1
ATOM 1417 C CA . GLY A 1 181 ? -1.336 -8.836 -4.41 1 98.94 181 GLY A CA 1
ATOM 1418 C C . GLY A 1 181 ? 0.153 -8.609 -4.582 1 98.94 181 GLY A C 1
ATOM 1419 O O . GLY A 1 181 ? 0.921 -8.742 -3.627 1 98.94 181 GLY A O 1
ATOM 1420 N N . THR A 1 182 ? 0.606 -8.281 -5.809 1 98.94 182 THR A N 1
ATOM 1421 C CA . THR A 1 182 ? 1.967 -7.879 -6.152 1 98.94 182 THR A CA 1
ATOM 1422 C C . THR A 1 182 ? 1.955 -6.688 -7.105 1 98.94 182 THR A C 1
ATOM 1424 O O . THR A 1 182 ? 0.888 -6.203 -7.492 1 98.94 182 THR A O 1
ATOM 1427 N N . HIS A 1 183 ? 3.076 -6.102 -7.434 1 98.81 183 HIS A N 1
ATOM 1428 C CA . HIS A 1 183 ? 3.246 -5.105 -8.484 1 98.81 183 HIS A CA 1
ATOM 1429 C C . HIS A 1 183 ? 3.752 -3.783 -7.922 1 98.81 183 HIS A C 1
ATOM 1431 O O . HIS A 1 183 ? 4.656 -3.166 -8.484 1 98.81 183 HIS A O 1
ATOM 1437 N N . THR A 1 184 ? 3.244 -3.34 -6.793 1 98.75 184 THR A N 1
ATOM 1438 C CA . THR A 1 184 ? 3.504 -1.973 -6.355 1 98.75 184 THR A CA 1
ATOM 1439 C C . THR A 1 184 ? 4.805 -1.898 -5.559 1 98.75 184 THR A C 1
ATOM 1441 O O . THR A 1 184 ? 5.301 -0.807 -5.27 1 98.75 184 THR A O 1
ATOM 1444 N N . HIS A 1 185 ? 5.387 -2.99 -5.145 1 98.88 185 HIS A N 1
ATOM 1445 C CA . HIS A 1 185 ? 6.715 -3.158 -4.559 1 98.88 185 HIS A CA 1
ATOM 1446 C C . HIS A 1 185 ? 6.75 -2.66 -3.119 1 98.88 185 HIS A C 1
ATOM 1448 O O . HIS A 1 185 ? 7.816 -2.584 -2.51 1 98.88 185 HIS A O 1
ATOM 1454 N N . VAL A 1 186 ? 5.656 -2.23 -2.527 1 98.88 186 VAL A N 1
ATOM 1455 C CA . VAL A 1 186 ? 5.602 -1.803 -1.133 1 98.88 186 VAL A CA 1
ATOM 1456 C C . VAL A 1 186 ? 4.652 -2.707 -0.351 1 98.88 186 VAL A C 1
ATOM 1458 O O . VAL A 1 186 ? 3.473 -2.828 -0.695 1 98.88 186 VAL A O 1
ATOM 1461 N N . GLN A 1 187 ? 5.176 -3.338 0.657 1 98.88 187 GLN A N 1
ATOM 1462 C CA . GLN A 1 187 ? 4.379 -4.262 1.456 1 98.88 187 GLN A CA 1
ATOM 1463 C C . GLN A 1 187 ? 3.252 -3.533 2.18 1 98.88 187 GLN A C 1
ATOM 1465 O O . GLN A 1 187 ? 3.457 -2.443 2.721 1 98.88 187 GLN A O 1
ATOM 1470 N N . THR A 1 188 ? 2.078 -4.117 2.146 1 98.88 188 THR A N 1
ATOM 1471 C CA . THR A 1 188 ? 0.962 -3.551 2.896 1 98.88 188 THR A CA 1
ATOM 1472 C C . THR A 1 188 ? 0.78 -4.281 4.227 1 98.88 188 THR A C 1
ATOM 1474 O O . THR A 1 188 ? 1.341 -5.359 4.43 1 98.88 188 THR A O 1
ATOM 1477 N N . GLY A 1 189 ? 0.167 -3.59 5.18 1 97.88 189 GLY A N 1
ATOM 1478 C CA . GLY A 1 189 ? -0.121 -4.133 6.496 1 97.88 189 GLY A CA 1
ATOM 1479 C C . GLY A 1 189 ? -1.597 -4.398 6.727 1 97.88 189 GLY A C 1
ATOM 1480 O O . GLY A 1 189 ? -2.158 -3.984 7.742 1 97.88 189 GLY A O 1
ATOM 1481 N N . ASP A 1 190 ? -2.295 -5.02 5.723 1 98.38 190 ASP A N 1
ATOM 1482 C CA . ASP A 1 190 ? -3.734 -5.246 5.816 1 98.38 190 ASP A CA 1
ATOM 1483 C C . ASP A 1 190 ? -4.062 -6.734 5.73 1 98.38 190 ASP A C 1
ATOM 1485 O O . ASP A 1 190 ? -5.191 -7.109 5.406 1 98.38 190 ASP A O 1
ATOM 1489 N N . GLU A 1 191 ? -3.027 -7.586 5.973 1 98.62 191 GLU A N 1
ATOM 1490 C CA . GLU A 1 191 ? -3.248 -9.023 5.863 1 98.62 191 GLU A CA 1
ATOM 1491 C C . GLU A 1 191 ? -4.367 -9.484 6.797 1 98.62 191 GLU A C 1
ATOM 1493 O O . GLU A 1 191 ? -4.473 -9.008 7.926 1 98.62 191 GLU A O 1
ATOM 1498 N N . ARG A 1 192 ? -5.207 -10.406 6.332 1 98.62 192 ARG A N 1
ATOM 1499 C CA . ARG A 1 192 ? -6.301 -10.938 7.137 1 98.62 192 ARG A CA 1
ATOM 1500 C C . ARG A 1 192 ? -6.875 -12.203 6.504 1 98.62 192 ARG A C 1
ATOM 1502 O O . ARG A 1 192 ? -6.574 -12.516 5.352 1 98.62 192 ARG A O 1
ATOM 1509 N N . ILE A 1 193 ? -7.574 -12.984 7.301 1 98.69 193 ILE A N 1
ATOM 1510 C CA . ILE A 1 193 ? -8.43 -14.047 6.785 1 98.69 193 ILE A CA 1
ATOM 1511 C C . ILE A 1 193 ? -9.836 -13.5 6.551 1 98.69 193 ILE A C 1
ATOM 1513 O O . ILE A 1 193 ? -10.484 -13.016 7.48 1 98.69 193 ILE A O 1
ATOM 1517 N N . LEU A 1 194 ? -10.312 -13.492 5.305 1 98.69 194 LEU A N 1
ATOM 1518 C CA . LEU A 1 194 ? -11.648 -13.016 4.977 1 98.69 194 LEU A CA 1
ATOM 1519 C C . LEU A 1 194 ? -12.711 -13.961 5.527 1 98.69 194 LEU A C 1
ATOM 1521 O O . LEU A 1 194 ? -12.414 -15.094 5.895 1 98.69 194 LEU A O 1
ATOM 1525 N N . PRO A 1 195 ? -13.961 -13.562 5.664 1 98.06 195 PRO A N 1
ATOM 1526 C CA . PRO A 1 195 ? -14.992 -14.273 6.418 1 98.06 195 PRO A CA 1
ATOM 1527 C C . PRO A 1 195 ? -15.219 -15.703 5.914 1 98.06 195 PRO A C 1
ATOM 1529 O O . PRO A 1 195 ? -15.57 -16.594 6.691 1 98.06 195 PRO A O 1
ATOM 1532 N N . GLN A 1 196 ? -14.969 -15.914 4.613 1 98.69 196 GLN A N 1
ATOM 1533 C CA . GLN A 1 196 ? -15.242 -17.234 4.082 1 98.69 196 GLN A CA 1
ATOM 1534 C C . GLN A 1 196 ? -13.961 -18.078 3.994 1 98.69 196 GLN A C 1
ATOM 1536 O O . GLN A 1 196 ? -13.945 -19.125 3.365 1 98.69 196 GLN A O 1
ATOM 1541 N N . GLY A 1 197 ? -12.867 -17.547 4.551 1 98.69 197 GLY A N 1
ATOM 1542 C CA . GLY A 1 197 ? -11.719 -18.391 4.805 1 98.69 197 GLY A CA 1
ATOM 1543 C C . GLY A 1 197 ? -10.57 -18.156 3.844 1 98.69 197 GLY A C 1
ATOM 1544 O O . GLY A 1 197 ? -9.625 -18.953 3.785 1 98.69 197 GLY A O 1
ATOM 1545 N N . THR A 1 198 ? -10.609 -17.156 3.049 1 98.94 198 THR A N 1
ATOM 1546 C CA . THR A 1 198 ? -9.523 -16.828 2.127 1 98.94 198 THR A CA 1
ATOM 1547 C C . THR A 1 198 ? -8.508 -15.906 2.795 1 98.94 198 THR A C 1
ATOM 1549 O O . THR A 1 198 ? -8.883 -14.875 3.355 1 98.94 198 THR A O 1
ATOM 1552 N N . ALA A 1 199 ? -7.215 -16.312 2.809 1 98.94 199 ALA A N 1
ATOM 1553 C CA . ALA A 1 199 ? -6.168 -15.391 3.232 1 98.94 199 ALA A CA 1
ATOM 1554 C C . ALA A 1 199 ? -5.977 -14.266 2.211 1 98.94 199 ALA A C 1
ATOM 1556 O O . ALA A 1 199 ? -5.992 -14.516 1.003 1 98.94 199 ALA A O 1
ATOM 1557 N N . TYR A 1 200 ? -5.863 -13.086 2.74 1 98.94 200 TYR A N 1
ATOM 1558 C CA . TYR A 1 200 ? -5.766 -11.945 1.833 1 98.94 200 TYR A CA 1
ATOM 1559 C C . TYR A 1 200 ? -4.711 -10.961 2.314 1 98.94 200 TYR A C 1
ATOM 1561 O O . TYR A 1 200 ? -4.582 -10.711 3.516 1 98.94 200 TYR A O 1
ATOM 1569 N N . VAL A 1 201 ? -3.951 -10.398 1.343 1 98.94 201 VAL A N 1
ATOM 1570 C CA . VAL A 1 201 ? -3.15 -9.188 1.531 1 98.94 201 VAL A CA 1
ATOM 1571 C C . VAL A 1 201 ? -3.092 -8.398 0.226 1 98.94 201 VAL A C 1
ATOM 1573 O O . VAL A 1 201 ? -3.006 -8.984 -0.857 1 98.94 201 VAL A O 1
ATOM 1576 N N . THR A 1 202 ? -3.066 -7.051 0.331 1 98.94 202 THR A N 1
ATOM 1577 C CA . THR A 1 202 ? -3.152 -6.195 -0.846 1 98.94 202 THR A CA 1
ATOM 1578 C C . THR A 1 202 ? -1.856 -6.25 -1.65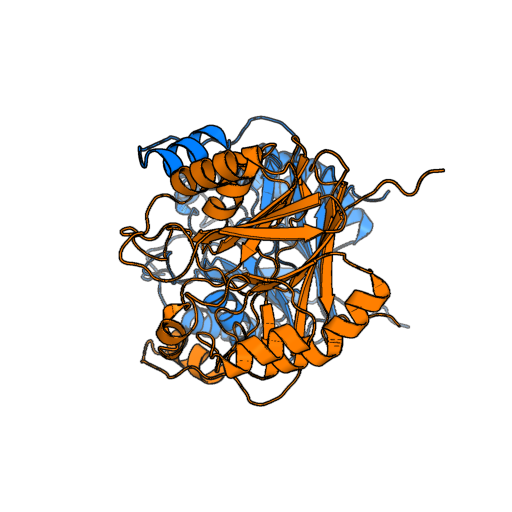1 1 98.94 202 THR A C 1
ATOM 1580 O O . THR A 1 202 ? -1.884 -6.223 -2.883 1 98.94 202 THR A O 1
ATOM 1583 N N . ASP A 1 203 ? -0.728 -6.227 -0.981 1 98.94 203 ASP A N 1
ATOM 1584 C CA . ASP A 1 203 ? 0.564 -6.328 -1.651 1 98.94 203 ASP A CA 1
ATOM 1585 C C . ASP A 1 203 ? 1.621 -6.918 -0.721 1 98.94 203 ASP A C 1
ATOM 1587 O O . ASP A 1 203 ? 1.79 -6.457 0.409 1 98.94 203 ASP A O 1
ATOM 1591 N N . VAL A 1 204 ? 2.287 -7.91 -1.212 1 98.94 204 VAL A N 1
ATOM 1592 C CA . VAL A 1 204 ? 3.266 -8.617 -0.391 1 98.94 204 VAL A CA 1
ATOM 1593 C C . VAL A 1 204 ? 4.562 -7.805 -0.327 1 98.94 204 VAL A C 1
ATOM 1595 O O . VAL A 1 204 ? 5.348 -7.953 0.612 1 98.94 204 VAL A O 1
ATOM 1598 N N . GLY A 1 205 ? 4.766 -6.926 -1.294 1 98.88 205 GLY A N 1
ATOM 1599 C CA . GLY A 1 205 ? 5.949 -6.078 -1.308 1 98.88 205 GLY A CA 1
ATOM 1600 C C . GLY A 1 205 ? 7.043 -6.598 -2.223 1 98.88 205 GLY A C 1
ATOM 1601 O O . GLY A 1 205 ? 6.773 -7.367 -3.146 1 98.88 205 GLY A O 1
ATOM 1602 N N . MET A 1 206 ? 8.234 -6.113 -1.983 1 98.69 206 MET A N 1
ATOM 1603 C CA . MET A 1 206 ? 9.336 -6.414 -2.896 1 98.69 206 MET A CA 1
ATOM 1604 C C . MET A 1 206 ? 10.531 -6.977 -2.141 1 98.69 206 MET A C 1
ATOM 1606 O O . MET A 1 206 ? 10.742 -6.656 -0.97 1 98.69 206 MET A O 1
ATOM 1610 N N . THR A 1 207 ? 11.273 -7.777 -2.773 1 98.81 207 THR A N 1
ATOM 1611 C CA . THR A 1 207 ? 12.594 -8.266 -2.387 1 98.81 207 THR A CA 1
ATOM 1612 C C . THR A 1 207 ? 13.68 -7.672 -3.285 1 98.81 207 THR A C 1
ATOM 1614 O O . THR A 1 207 ? 13.703 -7.93 -4.488 1 98.81 207 THR A O 1
ATOM 1617 N N . GLY A 1 208 ? 14.445 -6.863 -2.75 1 98.44 208 GLY A N 1
ATOM 1618 C CA . GLY A 1 208 ? 15.43 -6.16 -3.559 1 98.44 208 GLY A CA 1
ATOM 1619 C C . GLY A 1 208 ? 16.109 -5.02 -2.82 1 98.44 208 GLY A C 1
ATOM 1620 O O . GLY A 1 208 ? 16.219 -5.051 -1.594 1 98.44 208 GLY A O 1
ATOM 1621 N N . PHE A 1 209 ? 16.656 -4.031 -3.582 1 98.38 209 PHE A N 1
ATOM 1622 C CA . PHE A 1 209 ? 17.422 -2.896 -3.064 1 98.38 209 PHE A CA 1
ATOM 1623 C C . PHE A 1 209 ? 16.547 -2.045 -2.141 1 98.38 209 PHE A C 1
ATOM 1625 O O . PHE A 1 209 ? 15.453 -1.63 -2.518 1 98.38 209 PHE A O 1
ATOM 1632 N N . TYR A 1 210 ? 17.031 -1.832 -0.93 1 97.81 210 TYR A N 1
ATOM 1633 C CA . TYR A 1 210 ? 16.234 -1.238 0.142 1 97.81 210 TYR A CA 1
ATOM 1634 C C . TYR A 1 210 ? 16.234 0.282 0.042 1 97.81 210 TYR A C 1
ATOM 1636 O O . TYR A 1 210 ? 15.219 0.927 0.304 1 97.81 210 TYR A O 1
ATOM 1644 N N . ASP A 1 211 ? 17.328 0.906 -0.379 1 97.75 211 ASP A N 1
ATOM 1645 C CA . ASP A 1 211 ? 17.531 2.35 -0.286 1 97.75 211 ASP A CA 1
ATOM 1646 C C . ASP A 1 211 ? 17.234 3.029 -1.623 1 97.75 211 ASP A C 1
ATOM 1648 O O . ASP A 1 211 ? 17.984 3.922 -2.043 1 97.75 211 ASP A O 1
ATOM 1652 N N . GLY A 1 212 ? 16.281 2.521 -2.385 1 97.81 212 GLY A N 1
ATOM 1653 C CA . GLY A 1 212 ? 15.883 3.086 -3.664 1 97.81 212 GLY A CA 1
ATOM 1654 C C . GLY A 1 212 ? 14.398 3.395 -3.744 1 97.81 212 GLY A C 1
ATOM 1655 O O . GLY A 1 212 ? 13.727 3.51 -2.717 1 97.81 212 GLY A O 1
ATOM 1656 N N . ILE A 1 213 ? 14 3.666 -4.906 1 98.5 213 ILE A N 1
ATOM 1657 C CA . ILE A 1 213 ? 12.586 3.789 -5.223 1 98.5 213 ILE A CA 1
ATOM 1658 C C . ILE A 1 213 ? 12.117 2.557 -5.996 1 98.5 213 ILE A C 1
ATOM 1660 O O . ILE A 1 213 ? 12.523 2.344 -7.141 1 98.5 213 ILE A O 1
ATOM 1664 N N . LEU A 1 214 ? 11.336 1.745 -5.34 1 97.94 214 LEU A N 1
ATOM 1665 C CA . LEU A 1 214 ? 10.789 0.502 -5.875 1 97.94 214 LEU A CA 1
ATOM 1666 C C . LEU A 1 214 ? 11.914 -0.453 -6.273 1 97.94 214 LEU A C 1
ATOM 1668 O O . LEU A 1 214 ? 11.781 -1.19 -7.254 1 97.94 214 LEU A O 1
ATOM 1672 N N . GLY A 1 215 ? 13.023 -0.357 -5.617 1 97.75 215 GLY A N 1
ATOM 1673 C CA . GLY A 1 215 ? 14.133 -1.272 -5.844 1 97.75 215 GLY A CA 1
ATOM 1674 C C . GLY A 1 215 ? 15.133 -0.752 -6.852 1 97.75 215 GLY A C 1
ATOM 1675 O O . GLY A 1 215 ? 16.109 -1.431 -7.168 1 97.75 215 GLY A O 1
ATOM 1676 N N . MET A 1 216 ? 14.914 0.471 -7.32 1 97.81 216 MET A N 1
ATOM 1677 C CA . MET A 1 216 ? 15.773 1.086 -8.328 1 97.81 216 MET A CA 1
ATOM 1678 C C . MET A 1 216 ? 16.562 2.244 -7.73 1 97.81 216 MET A C 1
ATOM 1680 O O . MET A 1 216 ? 16.234 2.742 -6.652 1 97.81 216 MET A O 1
ATOM 1684 N N . GLU A 1 217 ? 17.594 2.631 -8.484 1 97.56 217 GLU A N 1
ATOM 1685 C CA . GLU A 1 217 ? 18.297 3.844 -8.094 1 97.56 217 GLU A CA 1
ATOM 1686 C C . GLU A 1 217 ? 17.359 5.039 -8.016 1 97.56 217 GLU A C 1
ATOM 1688 O O . GLU A 1 217 ? 16.516 5.234 -8.898 1 97.56 217 GLU A O 1
ATOM 1693 N N . LYS A 1 218 ? 17.547 5.812 -6.953 1 97.5 218 LYS A N 1
ATOM 1694 C CA . LYS A 1 218 ? 16.531 6.836 -6.699 1 97.5 218 LYS A CA 1
ATOM 1695 C C . LYS A 1 218 ? 16.797 8.086 -7.531 1 97.5 218 LYS A C 1
ATOM 1697 O O . LYS A 1 218 ? 15.852 8.797 -7.906 1 97.5 218 LYS A O 1
ATOM 1702 N N . GLU A 1 219 ? 18.047 8.367 -7.914 1 97.19 219 GLU A N 1
ATOM 1703 C CA . GLU A 1 219 ? 18.406 9.656 -8.508 1 97.19 219 GLU A CA 1
ATOM 1704 C C . GLU A 1 219 ? 17.719 9.844 -9.859 1 97.19 219 GLU A C 1
ATOM 1706 O O . GLU A 1 219 ? 17.094 10.867 -10.102 1 97.19 219 GLU A O 1
ATOM 1711 N N . PRO A 1 220 ? 17.812 8.852 -10.773 1 97.38 220 PRO A N 1
ATOM 1712 C CA . PRO A 1 220 ? 17.141 9.031 -12.055 1 97.38 220 PRO A CA 1
ATOM 1713 C C . PRO A 1 220 ? 15.633 9.195 -11.914 1 97.38 220 PRO A C 1
ATOM 1715 O O . PRO A 1 220 ? 15.008 9.93 -12.68 1 97.38 220 PRO A O 1
ATOM 1718 N N . ILE A 1 221 ? 15.016 8.5 -10.984 1 97.25 221 ILE A N 1
ATOM 1719 C CA . ILE A 1 221 ? 13.578 8.57 -10.773 1 97.25 221 ILE A CA 1
ATOM 1720 C C . ILE A 1 221 ? 13.195 9.945 -10.234 1 97.25 221 ILE A C 1
ATOM 1722 O O . ILE A 1 221 ? 12.219 10.555 -10.68 1 97.25 221 ILE A O 1
ATOM 1726 N N . LEU A 1 222 ? 13.969 10.445 -9.266 1 97.94 222 LEU A N 1
ATOM 1727 C CA . LEU A 1 222 ? 13.766 11.797 -8.766 1 97.94 222 LEU A CA 1
ATOM 1728 C C . LEU A 1 222 ? 13.859 12.82 -9.891 1 97.94 222 LEU A C 1
ATOM 1730 O O . LEU A 1 222 ? 13.031 13.727 -9.977 1 97.94 222 LEU A O 1
ATOM 1734 N N . GLU A 1 223 ? 14.844 12.625 -10.742 1 97.38 223 GLU A N 1
ATOM 1735 C CA . GLU A 1 223 ? 15.008 13.516 -11.883 1 97.38 223 GLU A CA 1
ATOM 1736 C C . GLU A 1 223 ? 13.773 13.492 -12.781 1 97.38 223 GLU A C 1
ATOM 1738 O O . GLU A 1 223 ? 13.32 14.539 -13.25 1 97.38 223 GLU A O 1
ATOM 1743 N N . LYS A 1 224 ? 13.25 12.336 -12.984 1 96.81 224 LYS A N 1
ATOM 1744 C CA . LYS A 1 224 ? 12.062 12.195 -13.82 1 96.81 224 LYS A CA 1
ATOM 1745 C C . LYS A 1 224 ? 10.875 12.945 -13.211 1 96.81 224 LYS A C 1
ATOM 1747 O O . LYS A 1 224 ? 10.164 13.672 -13.914 1 96.81 224 LYS A O 1
ATOM 1752 N N . PHE A 1 225 ? 10.633 12.812 -11.938 1 96.12 225 PHE A N 1
ATOM 1753 C CA . PHE A 1 225 ? 9.516 13.477 -11.289 1 96.12 225 PHE A CA 1
ATOM 1754 C C . PHE A 1 225 ? 9.711 14.984 -11.266 1 96.12 225 PHE A C 1
ATOM 1756 O O . PHE A 1 225 ? 8.742 15.742 -11.383 1 96.12 225 PHE A O 1
ATOM 1763 N N . LEU A 1 226 ? 10.945 15.445 -11.156 1 96.31 226 LEU A N 1
ATOM 1764 C CA . LEU A 1 226 ? 11.25 16.859 -11.039 1 96.31 226 LEU A CA 1
ATOM 1765 C C . LEU A 1 226 ? 11.18 17.547 -12.398 1 96.31 226 LEU A C 1
ATOM 1767 O O . LEU A 1 226 ? 10.742 18.703 -12.492 1 96.31 226 LEU A O 1
ATOM 1771 N N . THR A 1 227 ? 11.562 16.797 -13.547 1 95.25 227 THR A N 1
ATOM 1772 C CA . THR A 1 227 ? 11.781 17.484 -14.812 1 95.25 227 THR A CA 1
ATOM 1773 C C . THR A 1 227 ? 10.828 16.969 -15.883 1 95.25 227 THR A C 1
ATOM 1775 O O . THR A 1 227 ? 10.648 17.594 -16.922 1 95.25 227 THR A O 1
ATOM 1778 N N . GLN A 1 228 ? 10.297 15.75 -15.594 1 93.12 228 GLN A N 1
ATOM 1779 C CA . GLN A 1 228 ? 9.453 15.039 -16.562 1 93.12 228 GLN A CA 1
ATOM 1780 C C . GLN A 1 228 ? 10.25 14.641 -17.797 1 93.12 228 GLN A C 1
ATOM 1782 O O . GLN A 1 228 ? 9.672 14.32 -18.828 1 93.12 228 GLN A O 1
ATOM 1787 N N . MET A 1 229 ? 11.57 14.703 -17.688 1 94.69 229 MET A N 1
ATOM 1788 C CA . MET A 1 229 ? 12.445 14.266 -18.781 1 94.69 229 MET A CA 1
ATOM 1789 C C . MET A 1 229 ? 12.703 12.766 -18.703 1 94.69 229 MET A C 1
ATOM 1791 O O . MET A 1 229 ? 12.766 12.203 -17.609 1 94.69 229 MET A O 1
ATOM 1795 N N . PRO A 1 230 ? 12.797 12.148 -19.844 1 92.62 230 PRO A N 1
ATOM 1796 C CA . PRO A 1 230 ? 13.086 10.711 -19.812 1 92.62 230 PRO A CA 1
ATOM 1797 C C . PRO A 1 230 ? 14.406 10.391 -19.141 1 92.62 230 PRO A C 1
ATOM 1799 O O . PRO A 1 230 ? 15.391 11.117 -19.297 1 92.62 230 PRO A O 1
ATOM 1802 N N . THR A 1 231 ? 14.375 9.453 -18.281 1 92.88 231 THR A N 1
ATOM 1803 C CA . THR A 1 231 ? 15.547 8.945 -17.578 1 92.88 231 THR A CA 1
ATOM 1804 C C . THR A 1 231 ? 15.602 7.418 -17.641 1 92.88 231 THR A C 1
ATOM 1806 O O . THR A 1 231 ? 14.586 6.77 -17.875 1 92.88 231 THR A O 1
ATOM 1809 N N . ARG A 1 232 ? 16.797 6.895 -17.547 1 91.38 232 ARG A N 1
ATOM 1810 C CA . ARG A 1 232 ? 16.953 5.445 -17.516 1 91.38 232 ARG A CA 1
ATOM 1811 C C . ARG A 1 232 ? 16.984 4.93 -16.078 1 91.38 232 ARG A C 1
ATOM 1813 O O . ARG A 1 232 ? 17.781 5.406 -15.273 1 91.38 232 ARG A O 1
ATOM 1820 N N . PHE A 1 233 ? 16.109 4.016 -15.844 1 92.62 233 PHE A N 1
ATOM 1821 C CA . PHE A 1 233 ? 16.078 3.412 -14.516 1 92.62 233 PHE A CA 1
ATOM 1822 C C . PHE A 1 233 ? 17 2.199 -14.453 1 92.62 233 PHE A C 1
ATOM 1824 O O . PHE A 1 233 ? 17.094 1.434 -15.414 1 92.62 233 PHE A O 1
ATOM 1831 N N . SER A 1 234 ? 17.703 2.096 -13.32 1 94.31 234 SER A N 1
ATOM 1832 C CA . SER A 1 234 ? 18.609 0.962 -13.164 1 94.31 234 SER A CA 1
ATOM 1833 C C . SER A 1 234 ? 18.562 0.409 -11.742 1 94.31 234 SER A C 1
ATOM 1835 O O . SER A 1 234 ? 18.219 1.128 -10.805 1 94.31 234 SER A O 1
ATOM 1837 N N . VAL A 1 235 ? 18.844 -0.854 -11.625 1 96.12 235 VAL A N 1
ATOM 1838 C CA . VAL A 1 235 ? 19.016 -1.522 -10.336 1 96.12 235 VAL A CA 1
ATOM 1839 C C . VAL A 1 235 ? 20.469 -1.411 -9.875 1 96.12 235 VAL A C 1
ATOM 1841 O O . VAL A 1 235 ? 21.391 -1.683 -10.641 1 96.12 235 VAL A O 1
ATOM 1844 N N . PRO A 1 236 ? 20.656 -0.969 -8.648 1 94.5 236 PRO A N 1
ATOM 1845 C CA . PRO A 1 236 ? 22.031 -0.93 -8.18 1 94.5 236 PRO A CA 1
ATOM 1846 C C . PRO A 1 236 ? 22.656 -2.32 -8.047 1 94.5 236 PRO A C 1
ATOM 1848 O O . PRO A 1 236 ? 21.938 -3.307 -7.887 1 94.5 236 PRO A O 1
ATOM 1851 N N . LYS A 1 237 ? 23.969 -2.412 -8.07 1 86.75 237 LYS A N 1
ATOM 1852 C CA . LYS A 1 237 ? 24.672 -3.688 -7.98 1 86.75 237 LYS A CA 1
ATOM 1853 C C . LYS A 1 237 ? 24.797 -4.148 -6.531 1 86.75 237 LYS A C 1
ATOM 1855 O O . LYS A 1 237 ? 25 -5.336 -6.266 1 86.75 237 LYS A O 1
ATOM 1860 N N . GLY A 1 238 ? 24.672 -3.184 -5.656 1 86.12 238 GLY A N 1
ATOM 1861 C CA . GLY A 1 238 ? 24.781 -3.52 -4.246 1 86.12 238 GLY A CA 1
ATOM 1862 C C . GLY A 1 238 ? 24.062 -2.545 -3.338 1 86.12 238 GLY A C 1
ATOM 1863 O O . GLY A 1 238 ? 23.328 -1.67 -3.811 1 86.12 238 GLY A O 1
ATOM 1864 N N . GLY A 1 239 ? 24.25 -2.791 -1.999 1 94.19 239 GLY A N 1
ATOM 1865 C CA . GLY A 1 239 ? 23.578 -1.985 -0.99 1 94.19 239 GLY A CA 1
ATOM 1866 C C . GLY A 1 239 ? 22.688 -2.799 -0.074 1 94.19 239 GLY A C 1
ATOM 1867 O O . GLY A 1 239 ? 22.641 -4.027 -0.172 1 94.19 239 GLY A O 1
ATOM 1868 N N . ARG A 1 240 ? 22.047 -2.064 0.854 1 97.06 240 ARG A N 1
ATOM 1869 C CA . ARG A 1 240 ? 21.141 -2.736 1.783 1 97.06 240 ARG A CA 1
ATOM 1870 C C . ARG A 1 240 ? 19.953 -3.332 1.05 1 97.06 240 ARG A C 1
ATOM 1872 O O . ARG A 1 240 ? 19.453 -2.75 0.082 1 97.06 240 ARG A O 1
ATOM 1879 N N . LYS A 1 241 ? 19.594 -4.477 1.455 1 97.75 241 LYS A N 1
ATOM 1880 C CA . LYS A 1 241 ? 18.516 -5.23 0.794 1 97.75 241 LYS A CA 1
ATOM 1881 C C . LYS A 1 241 ? 17.359 -5.484 1.745 1 97.75 241 LYS A C 1
ATOM 1883 O O . LYS A 1 241 ? 17.5 -5.352 2.963 1 97.75 241 LYS A O 1
ATOM 1888 N N . ARG A 1 242 ? 16.266 -5.785 1.136 1 98 242 ARG A N 1
ATOM 1889 C CA . ARG A 1 242 ? 15.07 -6.172 1.873 1 98 242 ARG A CA 1
ATOM 1890 C C . ARG A 1 242 ? 14.438 -7.422 1.27 1 98 242 ARG A C 1
ATOM 1892 O O . ARG A 1 242 ? 14.57 -7.676 0.071 1 98 242 ARG A O 1
ATOM 1899 N N . LEU A 1 243 ? 13.859 -8.227 2.08 1 98.81 243 LEU A N 1
ATOM 1900 C CA . LEU A 1 243 ? 13.016 -9.336 1.648 1 98.81 243 LEU A CA 1
ATOM 1901 C C . LEU A 1 243 ? 11.609 -9.203 2.23 1 98.81 243 LEU A C 1
ATOM 1903 O O . LEU A 1 243 ? 11.445 -9.109 3.449 1 98.81 243 LEU A O 1
ATOM 1907 N N . ASN A 1 244 ? 10.625 -9.07 1.365 1 98.88 244 ASN A N 1
ATOM 1908 C CA . ASN A 1 244 ? 9.219 -9.117 1.747 1 98.88 244 ASN A CA 1
ATOM 1909 C C . ASN A 1 244 ? 8.578 -10.453 1.364 1 98.88 244 ASN A C 1
ATOM 1911 O O . ASN A 1 244 ? 8.75 -10.93 0.243 1 98.88 244 ASN A O 1
ATOM 1915 N N . ALA A 1 245 ? 7.871 -11.031 2.26 1 98.94 245 ALA A N 1
ATOM 1916 C CA . ALA A 1 245 ? 7.191 -12.305 2.041 1 98.94 245 ALA A CA 1
ATOM 1917 C C . ALA A 1 245 ? 5.949 -12.422 2.92 1 98.94 245 ALA A C 1
ATOM 1919 O O . ALA A 1 245 ? 5.66 -11.523 3.717 1 98.94 245 ALA A O 1
ATOM 1920 N N . CYS A 1 246 ? 5.148 -13.375 2.676 1 98.88 246 CYS A N 1
ATOM 1921 C CA . CYS A 1 246 ? 4.098 -13.773 3.605 1 98.88 246 CYS A CA 1
ATOM 1922 C C . CYS A 1 246 ? 4.027 -15.289 3.738 1 98.88 246 CYS A C 1
ATOM 1924 O O . CYS A 1 246 ? 4.41 -16.016 2.82 1 98.88 246 CYS A O 1
ATOM 1926 N N . LEU A 1 247 ? 3.715 -15.719 4.906 1 98.81 247 LEU A N 1
ATOM 1927 C CA . LEU A 1 247 ? 3.516 -17.125 5.246 1 98.81 247 LEU A CA 1
ATOM 1928 C C . LEU A 1 247 ? 2.035 -17.422 5.461 1 98.81 247 LEU A C 1
ATOM 1930 O O . LEU A 1 247 ? 1.374 -16.781 6.27 1 98.81 247 LEU A O 1
ATOM 1934 N N . ILE A 1 248 ? 1.514 -18.391 4.734 1 98.81 248 ILE A N 1
ATOM 1935 C CA . ILE A 1 248 ? 0.097 -18.734 4.789 1 98.81 248 ILE A CA 1
ATOM 1936 C C . ILE A 1 248 ? -0.061 -20.188 5.242 1 98.81 248 ILE A C 1
ATOM 1938 O O . ILE A 1 248 ? 0.563 -21.094 4.68 1 98.81 248 ILE A O 1
ATOM 1942 N N . ASP A 1 249 ? -0.828 -20.375 6.281 1 98.44 249 ASP A N 1
ATOM 1943 C CA . ASP A 1 249 ? -1.166 -21.703 6.789 1 98.44 249 ASP A CA 1
ATOM 1944 C C . ASP A 1 249 ? -2.582 -22.094 6.375 1 98.44 249 ASP A C 1
ATOM 1946 O O . ASP A 1 249 ? -3.551 -21.438 6.738 1 98.44 249 ASP A O 1
ATOM 1950 N N . LEU A 1 250 ? -2.686 -23.188 5.613 1 98.06 250 LEU A N 1
ATOM 1951 C CA . LEU A 1 250 ? -3.982 -23.641 5.121 1 98.06 250 LEU A CA 1
ATOM 1952 C C . LEU A 1 250 ? -4.465 -24.859 5.898 1 98.06 250 LEU A C 1
ATOM 1954 O O . LEU A 1 250 ? -3.67 -25.734 6.246 1 98.06 250 LEU A O 1
ATOM 1958 N N . LYS A 1 251 ? -5.762 -24.922 6.113 1 96.81 251 LYS A N 1
ATOM 1959 C CA . LYS A 1 251 ? -6.422 -26.062 6.73 1 96.81 251 LYS A CA 1
ATOM 1960 C C . LYS A 1 251 ? -6.633 -27.188 5.719 1 96.81 251 LYS A C 1
ATOM 1962 O O . LYS A 1 251 ? -6.324 -27.031 4.535 1 96.81 251 LYS A O 1
ATOM 1967 N N . THR A 1 252 ? -7.184 -28.312 6.168 1 94.56 252 THR A N 1
ATOM 1968 C CA . THR A 1 252 ? -7.336 -29.5 5.348 1 94.56 252 THR A CA 1
ATOM 1969 C C . THR A 1 252 ? -8.445 -29.312 4.316 1 94.56 252 THR A C 1
ATOM 1971 O O . THR A 1 252 ? -8.531 -30.062 3.344 1 94.56 252 THR A O 1
ATOM 1974 N N . ASP A 1 253 ? -9.289 -28.297 4.535 1 95 253 ASP A N 1
ATOM 1975 C CA . ASP A 1 253 ? -10.383 -28.062 3.592 1 95 253 ASP A CA 1
ATOM 1976 C C . ASP A 1 253 ? -10.016 -26.953 2.605 1 95 253 ASP A C 1
ATOM 1978 O O . ASP A 1 253 ? -10.875 -26.469 1.873 1 95 253 ASP A O 1
ATOM 1982 N N . GLY A 1 254 ? -8.797 -26.484 2.684 1 96.81 254 GLY A N 1
ATOM 1983 C CA . GLY A 1 254 ? -8.305 -25.5 1.745 1 96.81 254 GLY A CA 1
ATOM 1984 C C . GLY A 1 254 ? -8.453 -24.078 2.252 1 96.81 254 GLY A C 1
ATOM 1985 O O . GLY A 1 254 ? -7.883 -23.141 1.679 1 96.81 254 GLY A O 1
ATOM 1986 N N . ARG A 1 255 ? -9.242 -23.906 3.326 1 97.81 255 ARG A N 1
ATOM 1987 C CA . ARG A 1 255 ? -9.383 -22.578 3.926 1 97.81 255 ARG A CA 1
ATOM 1988 C C . ARG A 1 255 ? -8.125 -22.188 4.688 1 97.81 255 ARG A C 1
ATOM 1990 O O . ARG A 1 255 ? -7.348 -23.047 5.102 1 97.81 255 ARG A O 1
ATOM 1997 N N . ALA A 1 256 ? -7.969 -20.891 4.855 1 98.62 256 ALA A N 1
ATOM 1998 C CA . ALA A 1 256 ? -6.75 -20.422 5.504 1 98.62 256 ALA A CA 1
ATOM 1999 C C . ALA A 1 256 ? -6.922 -20.344 7.016 1 98.62 256 ALA A C 1
ATOM 2001 O O . ALA A 1 256 ? -7.973 -19.938 7.508 1 98.62 256 ALA A O 1
ATOM 2002 N N . ARG A 1 257 ? -5.871 -20.797 7.715 1 97.94 257 ARG A N 1
ATOM 2003 C CA . ARG A 1 257 ? -5.793 -20.672 9.164 1 97.94 257 ARG A CA 1
ATOM 2004 C C . ARG A 1 257 ? -5.172 -19.344 9.57 1 97.94 257 ARG A C 1
ATOM 2006 O O . ARG A 1 257 ? -5.629 -18.688 10.508 1 97.94 257 ARG A O 1
ATOM 2013 N N . SER A 1 258 ? -4.141 -18.984 8.852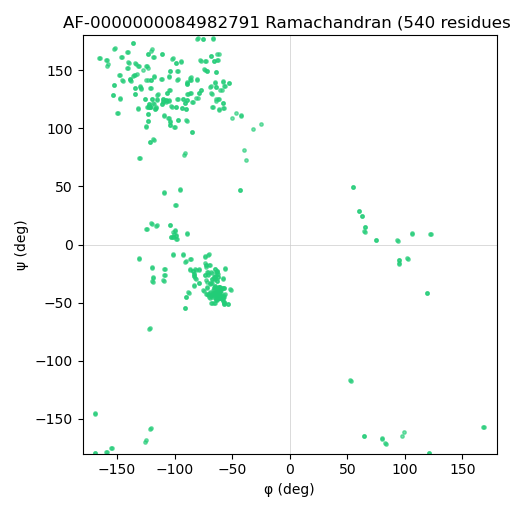 1 98.25 258 SER A N 1
ATOM 2014 C CA . SER A 1 258 ? -3.438 -17.75 9.203 1 98.25 258 SER A CA 1
ATOM 2015 C C . SER A 1 258 ? -2.646 -17.203 8.016 1 98.25 258 SER A C 1
ATOM 2017 O O . SER A 1 258 ? -2.381 -17.938 7.055 1 98.25 258 SER A O 1
ATOM 2019 N N . ILE A 1 259 ? -2.357 -15.984 8.07 1 98.75 259 ILE A N 1
ATOM 2020 C CA . ILE A 1 259 ? -1.414 -15.289 7.195 1 98.75 259 ILE A CA 1
ATOM 2021 C C . ILE A 1 259 ? -0.502 -14.391 8.031 1 98.75 259 ILE A C 1
ATOM 2023 O O . ILE A 1 259 ? -0.976 -13.633 8.875 1 98.75 259 ILE A O 1
ATOM 2027 N N . LYS A 1 260 ? 0.759 -14.516 7.816 1 98.19 260 LYS A N 1
ATOM 2028 C CA . LYS A 1 260 ? 1.771 -13.734 8.523 1 98.19 260 LYS A CA 1
ATOM 2029 C C . LYS A 1 260 ? 2.693 -13.016 7.547 1 98.19 260 LYS A C 1
ATOM 2031 O O . LYS A 1 260 ? 3.283 -13.641 6.664 1 98.19 260 LYS A O 1
ATOM 2036 N N . MET A 1 261 ? 2.787 -11.711 7.719 1 98.5 261 MET A N 1
ATOM 2037 C CA . MET A 1 261 ? 3.701 -10.938 6.883 1 98.5 261 MET A CA 1
ATOM 2038 C C . MET A 1 261 ? 5.133 -11.039 7.398 1 98.5 261 MET A C 1
ATOM 2040 O O . MET A 1 261 ? 5.355 -11.078 8.609 1 98.5 261 MET A O 1
ATOM 2044 N N . ILE A 1 262 ? 6.043 -11.109 6.496 1 98.62 262 ILE A N 1
ATOM 2045 C CA . ILE A 1 262 ? 7.465 -11.18 6.805 1 98.62 262 ILE A CA 1
ATOM 2046 C C . ILE A 1 262 ? 8.195 -10.016 6.129 1 98.62 262 ILE A C 1
ATOM 2048 O O . ILE A 1 262 ? 8.102 -9.844 4.914 1 98.62 262 ILE A O 1
ATOM 2052 N N . ARG A 1 263 ? 8.797 -9.203 6.867 1 98.38 263 ARG A N 1
ATOM 2053 C CA . ARG A 1 263 ? 9.656 -8.109 6.414 1 98.38 263 ARG A CA 1
ATOM 2054 C C . ARG A 1 263 ? 11.047 -8.227 7.02 1 98.38 263 ARG A C 1
ATOM 2056 O O . ARG A 1 263 ? 11.203 -8.211 8.242 1 98.38 263 ARG A O 1
ATOM 2063 N N . ILE A 1 264 ? 12.047 -8.375 6.188 1 98.38 264 ILE A N 1
ATOM 2064 C CA . ILE A 1 264 ? 13.43 -8.453 6.637 1 98.38 264 ILE A CA 1
ATOM 2065 C C . ILE A 1 264 ? 14.25 -7.348 5.98 1 98.38 264 ILE A C 1
ATOM 2067 O O . ILE A 1 264 ? 14.32 -7.258 4.75 1 98.38 264 ILE A O 1
ATOM 2071 N N . ASP A 1 265 ? 14.797 -6.562 6.676 1 96.5 265 ASP A N 1
ATOM 2072 C CA . ASP A 1 265 ? 15.766 -5.539 6.281 1 96.5 265 ASP A CA 1
ATOM 2073 C C . ASP A 1 265 ? 16.609 -5.094 7.477 1 96.5 265 ASP A C 1
ATOM 2075 O O . ASP A 1 265 ? 16.469 -5.637 8.57 1 96.5 265 ASP A O 1
ATOM 2079 N N . ASP A 1 266 ? 17.5 -4.152 7.281 1 93.38 266 ASP A N 1
ATOM 2080 C CA . ASP A 1 266 ? 18.422 -3.736 8.344 1 93.38 266 ASP A CA 1
ATOM 2081 C C . ASP A 1 266 ? 17.656 -3.156 9.531 1 93.38 266 ASP A C 1
ATOM 2083 O O . ASP A 1 266 ? 18.094 -3.266 10.672 1 93.38 266 ASP A O 1
ATOM 2087 N N . ASP A 1 267 ? 16.484 -2.588 9.273 1 92.75 267 ASP A N 1
ATOM 2088 C CA . ASP A 1 267 ? 15.68 -1.999 10.328 1 92.75 267 ASP A CA 1
ATOM 2089 C C . ASP A 1 267 ? 14.836 -3.061 11.031 1 92.75 267 ASP A C 1
ATOM 2091 O O . ASP A 1 267 ? 14.359 -2.846 12.148 1 92.75 267 ASP A O 1
ATOM 2095 N N . ASN A 1 268 ? 14.609 -4.152 10.328 1 95.25 268 ASN A N 1
ATOM 2096 C CA . ASN A 1 268 ? 13.875 -5.309 10.836 1 95.25 268 ASN A CA 1
ATOM 2097 C C . ASN A 1 268 ? 14.633 -6.609 10.586 1 95.25 268 ASN A C 1
ATOM 2099 O O . ASN A 1 268 ? 14.203 -7.445 9.789 1 95.25 268 ASN A O 1
ATOM 2103 N N . PRO A 1 269 ? 15.664 -6.863 11.328 1 94.69 269 PRO A N 1
ATOM 2104 C CA . PRO A 1 269 ? 16.5 -8.031 11.062 1 94.69 269 PRO A CA 1
ATOM 2105 C C . PRO A 1 269 ? 15.812 -9.352 11.422 1 94.69 269 PRO A C 1
ATOM 2107 O O . PRO A 1 269 ? 14.953 -9.375 12.305 1 94.69 269 PRO A O 1
ATOM 2110 N N . MET A 1 270 ? 16.156 -10.32 10.711 1 90.62 270 MET A N 1
ATOM 2111 C CA . MET A 1 270 ? 15.648 -11.656 11.031 1 90.62 270 MET A CA 1
ATOM 2112 C C . MET A 1 270 ? 16.203 -12.148 12.359 1 90.62 270 MET A C 1
ATOM 2114 O O . MET A 1 270 ? 17.406 -12.039 12.609 1 90.62 270 MET A O 1
ATOM 2118 N N . LEU A 1 271 ? 15.312 -12.375 13.273 1 72.94 271 LEU A N 1
ATOM 2119 C CA . LEU A 1 271 ? 15.766 -12.844 14.578 1 72.94 271 LEU A CA 1
ATOM 2120 C C . LEU A 1 271 ? 16.328 -14.258 14.484 1 72.94 271 LEU A C 1
ATOM 2122 O O . LEU A 1 271 ? 15.82 -15.078 13.719 1 72.94 271 LEU A O 1
ATOM 2126 N N . ARG A 1 272 ? 17.547 -14.547 15.023 1 64.12 272 ARG A N 1
ATOM 2127 C CA . ARG A 1 272 ? 18.219 -15.844 15.102 1 64.12 272 ARG A CA 1
ATOM 2128 C C . ARG A 1 272 ? 17.375 -16.844 15.875 1 64.12 272 ARG A C 1
ATOM 2130 O O . ARG A 1 272 ? 16.609 -16.469 16.766 1 64.12 272 ARG A O 1
ATOM 2137 N N . MET B 1 1 ? 17.375 14.484 35.125 1 29.97 1 MET B N 1
ATOM 2138 C CA . MET B 1 1 ? 17.516 14.109 33.719 1 29.97 1 MET B CA 1
ATOM 2139 C C . MET B 1 1 ? 16.469 14.828 32.875 1 29.97 1 MET B C 1
ATOM 2141 O O . MET B 1 1 ? 15.273 14.625 33.031 1 29.97 1 MET B O 1
ATOM 2145 N N . LYS B 1 2 ? 16.75 16.016 32.531 1 38.81 2 LYS B N 1
ATOM 2146 C CA . LYS B 1 2 ? 15.789 16.984 31.984 1 38.81 2 LYS B CA 1
ATOM 2147 C C . LYS B 1 2 ? 14.938 16.344 30.891 1 38.81 2 LYS B C 1
ATOM 2149 O O . LYS B 1 2 ? 15.438 15.562 30.078 1 38.81 2 LYS B O 1
ATOM 2154 N N . LYS B 1 3 ? 13.625 16.109 30.984 1 44.31 3 LYS B N 1
ATOM 2155 C CA . LYS B 1 3 ? 12.609 15.609 30.047 1 44.31 3 LYS B CA 1
ATOM 2156 C C . LYS B 1 3 ? 12.844 16.156 28.641 1 44.31 3 LYS B C 1
ATOM 2158 O O . LYS B 1 3 ? 12.742 17.359 28.406 1 44.31 3 LYS B O 1
ATOM 2163 N N . VAL B 1 4 ? 13.781 15.797 27.859 1 47.22 4 VAL B N 1
ATOM 2164 C CA . VAL B 1 4 ? 14.062 16.156 26.469 1 47.22 4 VAL B CA 1
ATOM 2165 C C . VAL B 1 4 ? 12.758 16.406 25.719 1 47.22 4 VAL B C 1
ATOM 2167 O O . VAL B 1 4 ? 11.852 15.57 25.734 1 47.22 4 VAL B O 1
ATOM 2170 N N . ASN B 1 5 ? 12.375 17.703 25.547 1 56.56 5 ASN B N 1
ATOM 2171 C CA . ASN B 1 5 ? 11.234 18.344 24.906 1 56.56 5 ASN B CA 1
ATOM 2172 C C . ASN B 1 5 ? 10.914 17.703 23.562 1 56.56 5 ASN B C 1
ATOM 2174 O O . ASN B 1 5 ? 11.336 18.203 22.516 1 56.56 5 ASN B O 1
ATOM 2178 N N . ALA B 1 6 ? 10.828 16.344 23.375 1 76.5 6 ALA B N 1
ATOM 2179 C CA . ALA B 1 6 ? 10.484 15.5 22.234 1 76.5 6 ALA B CA 1
ATOM 2180 C C . ALA B 1 6 ? 9.031 15.719 21.812 1 76.5 6 ALA B C 1
ATOM 2182 O O . ALA B 1 6 ? 8.188 16.094 22.625 1 76.5 6 ALA B O 1
ATOM 2183 N N . MET B 1 7 ? 8.789 16.047 20.531 1 95.38 7 MET B N 1
ATOM 2184 C CA . MET B 1 7 ? 7.445 16.234 20 1 95.38 7 MET B CA 1
ATOM 2185 C C . MET B 1 7 ? 6.898 14.93 19.438 1 95.38 7 MET B C 1
ATOM 2187 O O . MET B 1 7 ? 7.539 14.297 18.594 1 95.38 7 MET B O 1
ATOM 2191 N N . LYS B 1 8 ? 5.777 14.516 19.984 1 97.81 8 LYS B N 1
ATOM 2192 C CA . LYS B 1 8 ? 5.094 13.32 19.484 1 97.81 8 LYS B CA 1
ATOM 2193 C C . LYS B 1 8 ? 3.863 13.688 18.672 1 97.81 8 LYS B C 1
ATOM 2195 O O . LYS B 1 8 ? 3.01 14.445 19.125 1 97.81 8 LYS B O 1
ATOM 2200 N N . ILE B 1 9 ? 3.852 13.18 17.406 1 98.81 9 ILE B N 1
ATOM 2201 C CA . ILE B 1 9 ? 2.752 13.438 16.484 1 98.81 9 ILE B CA 1
ATOM 2202 C C . ILE B 1 9 ? 1.953 12.156 16.266 1 98.81 9 ILE B C 1
ATOM 2204 O O . ILE B 1 9 ? 2.525 11.102 15.969 1 98.81 9 ILE B O 1
ATOM 2208 N N . LEU B 1 10 ? 0.684 12.18 16.531 1 98.94 10 LEU B N 1
ATOM 2209 C CA . LEU B 1 10 ? -0.233 11.125 16.109 1 98.94 10 LEU B CA 1
ATOM 2210 C C . LEU B 1 10 ? -0.976 11.508 14.844 1 98.94 10 LEU B C 1
ATOM 2212 O O . LEU B 1 10 ? -1.639 12.547 14.797 1 98.94 10 LEU B O 1
ATOM 2216 N N . PHE B 1 11 ? -0.798 10.781 13.797 1 98.94 11 PHE B N 1
ATOM 2217 C CA . PHE B 1 11 ? -1.488 11.039 12.539 1 98.94 11 PHE B CA 1
ATOM 2218 C C . PHE B 1 11 ? -2.512 9.953 12.242 1 98.94 11 PHE B C 1
ATOM 2220 O O . PHE B 1 11 ? -2.172 8.766 12.219 1 98.94 11 PHE B O 1
ATOM 2227 N N . ILE B 1 12 ? -3.762 10.312 12.016 1 98.94 12 ILE B N 1
ATOM 2228 C CA . ILE B 1 12 ? -4.855 9.406 11.68 1 98.94 12 ILE B CA 1
ATOM 2229 C C . ILE B 1 12 ? -5.059 9.383 10.172 1 98.94 12 ILE B C 1
ATOM 2231 O O . ILE B 1 12 ? -5.277 10.422 9.547 1 98.94 12 ILE B O 1
ATOM 2235 N N . GLY B 1 13 ? -5.016 8.164 9.602 1 98.94 13 GLY B N 1
ATOM 2236 C CA . GLY B 1 13 ? -5.18 8.008 8.164 1 98.94 13 GLY B CA 1
ATOM 2237 C C . GLY B 1 13 ? -6.57 8.375 7.684 1 98.94 13 GLY B C 1
ATOM 2238 O O . GLY B 1 13 ? -7.453 8.68 8.484 1 98.94 13 GLY B O 1
ATOM 2239 N N . ASP B 1 14 ? -6.859 8.336 6.434 1 98.94 14 ASP B N 1
ATOM 2240 C CA . ASP B 1 14 ? -8.078 8.781 5.766 1 98.94 14 ASP B CA 1
ATOM 2241 C C . ASP B 1 14 ? -9.32 8.367 6.551 1 98.94 14 ASP B C 1
ATOM 2243 O O . ASP B 1 14 ? -9.633 7.176 6.641 1 98.94 14 ASP B O 1
ATOM 2247 N N . ILE B 1 15 ? -10.008 9.32 7.121 1 98.94 15 ILE B N 1
ATOM 2248 C CA . ILE B 1 15 ? -11.273 9.062 7.805 1 98.94 15 ILE B CA 1
ATOM 2249 C C . ILE B 1 15 ? -12.406 8.977 6.777 1 98.94 15 ILE B C 1
ATOM 2251 O O . ILE B 1 15 ? -12.641 9.922 6.023 1 98.94 15 ILE B O 1
ATOM 2255 N N . VAL B 1 16 ? -13.172 7.852 6.828 1 98.75 16 VAL B N 1
ATOM 2256 C CA . VAL B 1 16 ? -14.117 7.621 5.742 1 98.75 16 VAL B CA 1
ATOM 2257 C C . VAL B 1 16 ? -15.531 7.484 6.316 1 98.75 16 VAL B C 1
ATOM 2259 O O . VAL B 1 16 ? -15.852 6.473 6.941 1 98.75 16 VAL B O 1
ATOM 2262 N N . GLY B 1 17 ? -16.297 8.477 6.121 1 97.94 17 GLY B N 1
ATOM 2263 C CA . GLY B 1 17 ? -17.719 8.422 6.426 1 97.94 17 GLY B CA 1
ATOM 2264 C C . GLY B 1 17 ? -18 8.25 7.902 1 97.94 17 GLY B C 1
ATOM 2265 O O . GLY B 1 17 ? -17.125 8.477 8.742 1 97.94 17 GLY B O 1
ATOM 2266 N N . ALA B 1 18 ? -19.266 7.867 8.164 1 97.62 18 ALA B N 1
ATOM 2267 C CA . ALA B 1 18 ? -19.75 7.738 9.531 1 97.62 18 ALA B CA 1
ATOM 2268 C C . ALA B 1 18 ? -18.984 6.656 10.289 1 97.62 18 ALA B C 1
ATOM 2270 O O . ALA B 1 18 ? -18.578 6.863 11.43 1 97.62 18 ALA B O 1
ATOM 2271 N N . PRO B 1 19 ? -18.719 5.523 9.648 1 98.19 19 PRO B N 1
ATOM 2272 C CA . PRO B 1 19 ? -17.938 4.523 10.367 1 98.19 19 PRO B CA 1
ATOM 2273 C C . PRO B 1 19 ? -16.547 5.043 10.758 1 98.19 19 PRO B C 1
ATOM 2275 O O . PRO B 1 19 ? -16.047 4.715 11.836 1 98.19 19 PRO B O 1
ATOM 2278 N N . GLY B 1 20 ? -15.938 5.805 9.867 1 98.5 20 GLY B N 1
ATOM 2279 C CA . GLY B 1 20 ? -14.648 6.391 10.18 1 98.5 20 GLY B CA 1
ATOM 2280 C C . GLY B 1 20 ? -14.695 7.359 11.344 1 98.5 20 GLY B C 1
ATOM 2281 O O . GLY B 1 20 ? -13.852 7.312 12.234 1 98.5 20 GLY B O 1
ATOM 2282 N N . ARG B 1 21 ? -15.703 8.195 11.336 1 98.38 21 ARG B N 1
ATOM 2283 C CA . ARG B 1 21 ? -15.867 9.148 12.43 1 98.38 21 ARG B CA 1
ATOM 2284 C C . ARG B 1 21 ? -16.156 8.43 13.742 1 98.38 21 ARG B C 1
ATOM 2286 O O . ARG B 1 21 ? -15.656 8.828 14.797 1 98.38 21 ARG B O 1
ATOM 2293 N N . GLN B 1 22 ? -16.891 7.367 13.664 1 98 22 GLN B N 1
ATOM 2294 C CA . GLN B 1 22 ? -17.188 6.578 14.852 1 98 22 GLN B CA 1
ATOM 2295 C C . GLN B 1 22 ? -15.938 5.895 15.391 1 98 22 GLN B C 1
ATOM 2297 O O . GLN B 1 22 ? -15.703 5.883 16.609 1 98 22 GLN B O 1
ATOM 2302 N N . ALA B 1 23 ? -15.156 5.336 14.492 1 98.19 23 ALA B N 1
ATOM 2303 C CA . ALA B 1 23 ? -13.898 4.719 14.906 1 98.19 23 ALA B CA 1
ATOM 2304 C C . ALA B 1 23 ? -12.984 5.734 15.578 1 98.19 23 ALA B C 1
ATOM 2306 O O . ALA B 1 23 ? -12.367 5.441 16.609 1 98.19 23 ALA B O 1
ATOM 2307 N N . LEU B 1 24 ? -12.906 6.883 14.984 1 98.62 24 LEU B N 1
ATOM 2308 C CA . LEU B 1 24 ? -12.109 7.953 15.562 1 98.62 24 LEU B CA 1
ATOM 2309 C C . LEU B 1 24 ? -12.578 8.273 16.984 1 98.62 24 LEU B C 1
ATOM 2311 O O . LEU B 1 24 ? -11.766 8.367 17.906 1 98.62 24 LEU B O 1
ATOM 2315 N N . SER B 1 25 ? -13.852 8.477 17.109 1 98.06 25 SER B N 1
ATOM 2316 C CA . SER B 1 25 ? -14.445 8.82 18.391 1 98.06 25 SER B CA 1
ATOM 2317 C C . SER B 1 25 ? -14.164 7.734 19.438 1 98.06 25 SER B C 1
ATOM 2319 O O . SER B 1 25 ? -13.945 8.039 20.609 1 98.06 25 SER B O 1
ATOM 2321 N N . ASP B 1 26 ? -14.18 6.504 19.016 1 97.19 26 ASP B N 1
ATOM 2322 C CA . ASP B 1 26 ? -13.992 5.367 19.906 1 97.19 26 ASP B CA 1
ATOM 2323 C C . ASP B 1 26 ? -12.531 5.238 20.328 1 97.19 26 ASP B C 1
ATOM 2325 O O . ASP B 1 26 ? -12.25 4.957 21.5 1 97.19 26 ASP B O 1
ATOM 2329 N N . TYR B 1 27 ? -11.602 5.473 19.391 1 98 27 TYR B N 1
ATOM 2330 C CA . TYR B 1 27 ? -10.25 5.004 19.656 1 98 27 TYR B CA 1
ATOM 2331 C C . TYR B 1 27 ? -9.312 6.172 19.938 1 98 27 TYR B C 1
ATOM 2333 O O . TYR B 1 27 ? -8.312 6.02 20.656 1 98 27 TYR B O 1
ATOM 2341 N N . LEU B 1 28 ? -9.586 7.395 19.422 1 98.56 28 LEU B N 1
ATOM 2342 C CA . LEU B 1 28 ? -8.617 8.484 19.547 1 98.56 28 LEU B CA 1
ATOM 2343 C C . LEU B 1 28 ? -8.398 8.859 21 1 98.56 28 LEU B C 1
ATOM 2345 O O . LEU B 1 28 ? -7.254 9.023 21.438 1 98.56 28 LEU B O 1
ATOM 2349 N N . PRO B 1 29 ? -9.477 9.008 21.828 1 97.5 29 PRO B N 1
ATOM 2350 C CA . PRO B 1 29 ? -9.227 9.32 23.234 1 97.5 29 PRO B CA 1
ATOM 2351 C C . PRO B 1 29 ? -8.336 8.289 23.922 1 97.5 29 PRO B C 1
ATOM 2353 O O . PRO B 1 29 ? -7.473 8.648 24.719 1 97.5 29 PRO B O 1
ATOM 2356 N N . ARG B 1 30 ? -8.508 7.027 23.578 1 97.44 30 ARG B N 1
ATOM 2357 C CA . ARG B 1 30 ? -7.699 5.961 24.156 1 97.44 30 ARG B CA 1
ATOM 2358 C C . ARG B 1 30 ? -6.254 6.043 23.672 1 97.44 30 ARG B C 1
ATOM 2360 O O . ARG B 1 30 ? -5.32 5.816 24.453 1 97.44 30 ARG B O 1
ATOM 2367 N N . LEU B 1 31 ? -6.078 6.324 22.406 1 98.38 31 LEU B N 1
ATOM 2368 C CA . LEU B 1 31 ? -4.742 6.48 21.844 1 98.38 31 LEU B CA 1
ATOM 2369 C C . LEU B 1 31 ? -4.02 7.668 22.484 1 98.38 31 LEU B C 1
ATOM 2371 O O . LEU B 1 31 ? -2.824 7.59 22.766 1 98.38 31 LEU B O 1
ATOM 2375 N N . LYS B 1 32 ? -4.723 8.773 22.688 1 97.69 32 LYS B N 1
ATOM 2376 C CA . LYS B 1 32 ? -4.129 9.961 23.297 1 97.69 32 LYS B CA 1
ATOM 2377 C C . LYS B 1 32 ? -3.744 9.695 24.75 1 97.69 32 LYS B C 1
ATOM 2379 O O . LYS B 1 32 ? -2.734 10.211 25.234 1 97.69 32 LYS B O 1
ATOM 2384 N N . GLN B 1 33 ? -4.551 8.93 25.422 1 97.19 33 GLN B N 1
ATOM 2385 C CA . GLN B 1 33 ? -4.211 8.539 26.781 1 97.19 33 GLN B CA 1
ATOM 2386 C C . GLN B 1 33 ? -2.961 7.664 26.812 1 97.19 33 GLN B C 1
ATOM 2388 O O . GLN B 1 33 ? -2.08 7.855 27.641 1 97.19 33 GLN B O 1
ATOM 2393 N N . GLN B 1 34 ? -2.904 6.754 25.906 1 96.75 34 GLN B N 1
ATOM 2394 C CA . GLN B 1 34 ? -1.825 5.77 25.875 1 96.75 34 GLN B CA 1
ATOM 2395 C C . GLN B 1 34 ? -0.509 6.418 25.453 1 96.75 34 GLN B C 1
ATOM 2397 O O . GLN B 1 34 ? 0.541 6.141 26.031 1 96.75 34 GLN B O 1
ATOM 2402 N N . TYR B 1 35 ? -0.569 7.289 24.422 1 96.62 35 TYR B N 1
ATOM 2403 C CA . TYR B 1 35 ? 0.677 7.723 23.797 1 96.62 35 TYR B CA 1
ATOM 2404 C C . TYR B 1 35 ? 0.989 9.172 24.156 1 96.62 35 TYR B C 1
ATOM 2406 O O . TYR B 1 35 ? 2.119 9.633 23.969 1 96.62 35 TYR B O 1
ATOM 2414 N N . LYS B 1 36 ? 0.011 9.961 24.562 1 96.69 36 LYS B N 1
ATOM 2415 C CA . LYS B 1 36 ? 0.134 11.352 25 1 96.69 36 LYS B CA 1
ATOM 2416 C C . LYS B 1 36 ? 0.82 12.195 23.938 1 96.69 36 LYS B C 1
ATOM 2418 O O . LYS B 1 36 ? 1.787 12.906 24.219 1 96.69 36 LYS B O 1
ATOM 2423 N N . PRO B 1 37 ? 0.317 12.07 22.703 1 97.88 37 PRO B N 1
ATOM 2424 C CA . PRO B 1 37 ? 0.893 12.922 21.656 1 97.88 37 PRO B CA 1
ATOM 2425 C C . PRO B 1 37 ? 0.659 14.406 21.906 1 97.88 37 PRO B C 1
ATOM 2427 O O . PRO B 1 37 ? -0.364 14.789 22.484 1 97.88 37 PRO B O 1
ATOM 2430 N N . GLN B 1 38 ? 1.572 15.258 21.484 1 97.75 38 GLN B N 1
ATOM 2431 C CA . GLN B 1 38 ? 1.399 16.703 21.625 1 97.75 38 GLN B CA 1
ATOM 2432 C C . GLN B 1 38 ? 0.525 17.266 20.5 1 97.75 38 GLN B C 1
ATOM 2434 O O . GLN B 1 38 ? -0.112 18.297 20.672 1 97.75 38 GLN B O 1
ATOM 2439 N N . VAL B 1 39 ? 0.549 16.609 19.328 1 98.44 39 VAL B N 1
ATOM 2440 C CA . VAL B 1 39 ? -0.258 17.047 18.188 1 98.44 39 VAL B CA 1
ATOM 2441 C C . VAL B 1 39 ? -0.944 15.844 17.562 1 98.44 39 VAL B C 1
ATOM 2443 O O . VAL B 1 39 ? -0.326 14.789 17.375 1 98.44 39 VAL B O 1
ATOM 2446 N N . THR B 1 40 ? -2.191 15.945 17.25 1 98.88 40 THR B N 1
ATOM 2447 C CA . THR B 1 40 ? -2.949 14.953 16.5 1 98.88 40 THR B CA 1
ATOM 2448 C C . THR B 1 40 ? -3.426 15.531 15.164 1 98.88 40 THR B C 1
ATOM 2450 O O . THR B 1 40 ? -4.133 16.547 15.141 1 98.88 40 THR B O 1
ATOM 2453 N N . ILE B 1 41 ? -2.971 14.945 14.07 1 98.94 41 ILE B N 1
ATOM 2454 C CA . ILE B 1 41 ? -3.367 15.32 12.719 1 98.94 41 ILE B CA 1
ATOM 2455 C C . ILE B 1 41 ? -4.207 14.211 12.102 1 98.94 41 ILE B C 1
ATOM 2457 O O . ILE B 1 41 ? -3.967 13.031 12.352 1 98.94 41 ILE B O 1
ATOM 2461 N N . ALA B 1 42 ? -5.211 14.5 11.336 1 98.94 42 ALA B N 1
ATOM 2462 C CA . ALA B 1 42 ? -6.027 13.492 10.664 1 98.94 42 ALA B CA 1
ATOM 2463 C C . ALA B 1 42 ? -6.363 13.906 9.242 1 98.94 42 ALA B C 1
ATOM 2465 O O . ALA B 1 42 ? -6.594 15.094 8.969 1 98.94 42 ALA B O 1
ATOM 2466 N N . ASN B 1 43 ? -6.383 12.984 8.344 1 98.94 43 ASN B N 1
ATOM 2467 C CA . ASN B 1 43 ? -6.883 13.266 7 1 98.94 43 ASN B CA 1
ATOM 2468 C C . ASN B 1 43 ? -8.398 13.133 6.926 1 98.94 43 ASN B C 1
ATOM 2470 O O . ASN B 1 43 ? -8.953 12.078 7.258 1 98.94 43 ASN B O 1
ATOM 2474 N N . GLY B 1 44 ? -9.078 14.172 6.523 1 98.88 44 GLY B N 1
ATOM 2475 C CA . GLY B 1 44 ? -10.531 14.195 6.602 1 98.88 44 GLY B CA 1
ATOM 2476 C C . GLY B 1 44 ? -11.203 14.258 5.242 1 98.88 44 GLY B C 1
ATOM 2477 O O . GLY B 1 44 ? -12.406 14.516 5.152 1 98.88 44 GLY B O 1
ATOM 2478 N N . GLU B 1 45 ? -10.508 13.953 4.133 1 98.56 45 GLU B N 1
ATOM 2479 C CA . GLU B 1 45 ? -10.992 14.266 2.789 1 98.56 45 GLU B CA 1
ATOM 2480 C C . GLU B 1 45 ? -12.172 13.383 2.408 1 98.56 45 GLU B C 1
ATOM 2482 O O . GLU B 1 45 ? -12.859 13.656 1.423 1 98.56 45 GLU B O 1
ATOM 2487 N N . ASN B 1 46 ? -12.492 12.328 3.254 1 98.56 46 ASN B N 1
ATOM 2488 C CA . ASN B 1 46 ? -13.617 11.438 2.982 1 98.56 46 ASN B CA 1
ATOM 2489 C C . ASN B 1 46 ? -14.594 11.383 4.156 1 98.56 46 ASN B C 1
ATOM 2491 O O . ASN B 1 46 ? -15.422 10.477 4.238 1 98.56 46 ASN B O 1
ATOM 2495 N N . ALA B 1 47 ? -14.492 12.273 5.094 1 98.38 47 ALA B N 1
ATOM 2496 C CA . ALA B 1 47 ? -15.141 12.141 6.395 1 98.38 47 ALA B CA 1
ATOM 2497 C C . ALA B 1 47 ? -16.656 12.305 6.27 1 98.38 47 ALA B C 1
ATOM 2499 O O . ALA B 1 47 ? -17.406 11.828 7.125 1 98.38 47 ALA B O 1
ATOM 2500 N N . SER B 1 48 ? -17.109 13.047 5.227 1 97.88 48 SER B N 1
ATOM 2501 C CA . SER B 1 48 ? -18.531 13.281 5.07 1 97.88 48 SER B CA 1
ATOM 2502 C C . SER B 1 48 ? -19.125 12.414 3.961 1 97.88 48 SER B C 1
ATOM 2504 O O . SER B 1 48 ? -18.938 12.703 2.777 1 97.88 48 SER B O 1
ATOM 2506 N N . GLY B 1 49 ? -19.812 11.359 4.332 1 94.62 49 GLY B N 1
ATOM 2507 C CA . GLY B 1 49 ? -20.469 10.492 3.361 1 94.62 49 GLY B CA 1
ATOM 2508 C C . GLY B 1 49 ? -19.484 9.773 2.451 1 94.62 49 GLY B C 1
ATOM 2509 O O . GLY B 1 49 ? -19.859 9.305 1.373 1 94.62 49 GLY B O 1
ATOM 2510 N N . GLY B 1 50 ? -18.266 9.836 2.766 1 95.44 50 GLY B N 1
ATOM 2511 C CA . GLY B 1 50 ? -17.266 9.133 1.985 1 95.44 50 GLY B CA 1
ATOM 2512 C C . GLY B 1 50 ? -16.484 10.047 1.052 1 95.44 50 GLY B C 1
ATOM 2513 O O . GLY B 1 50 ? -15.5 9.625 0.442 1 95.44 50 GLY B O 1
ATOM 2514 N N . ARG B 1 51 ? -16.953 11.25 0.889 1 96.44 51 ARG B N 1
ATOM 2515 C CA . ARG B 1 51 ? -16.281 12.219 0.038 1 96.44 51 ARG B CA 1
ATOM 2516 C C . ARG B 1 51 ? -16.469 13.641 0.563 1 96.44 51 ARG B C 1
ATOM 2518 O O . ARG B 1 51 ? -17.594 14.078 0.793 1 96.44 51 ARG B O 1
ATOM 2525 N N . GLY B 1 52 ? -15.344 14.289 0.748 1 98.06 52 GLY B N 1
ATOM 2526 C CA . GLY B 1 52 ? -15.398 15.664 1.219 1 98.06 52 GLY B CA 1
ATOM 2527 C C . GLY B 1 52 ? -15.547 15.773 2.725 1 98.06 52 GLY B C 1
ATOM 2528 O O . GLY B 1 52 ? -15.375 14.789 3.443 1 98.06 52 GLY B O 1
ATOM 2529 N N . LEU B 1 53 ? -15.797 17.016 3.184 1 98.75 53 LEU B N 1
ATOM 2530 C CA . LEU B 1 53 ? -15.844 17.328 4.609 1 98.75 53 LEU B CA 1
ATOM 2531 C C . LEU B 1 53 ? -16.812 18.484 4.879 1 98.75 53 LEU B C 1
ATOM 2533 O O . LEU B 1 53 ? -16.562 19.609 4.457 1 98.75 53 LEU B O 1
ATOM 2537 N N . SER B 1 54 ? -17.875 18.219 5.547 1 98.62 54 SER B N 1
ATOM 2538 C CA . SER B 1 54 ? -18.781 19.266 5.988 1 98.62 54 SER B CA 1
ATOM 2539 C C . SER B 1 54 ? -18.25 20 7.211 1 98.62 54 SER B C 1
ATOM 2541 O O . SER B 1 54 ? -17.391 19.469 7.93 1 98.62 54 SER B O 1
ATOM 2543 N N . GLU B 1 55 ? -18.734 21.188 7.43 1 98.56 55 GLU B N 1
ATOM 2544 C CA . GLU B 1 55 ? -18.297 21.922 8.609 1 98.56 55 GLU B CA 1
ATOM 2545 C C . GLU B 1 55 ? -18.672 21.203 9.891 1 98.56 55 GLU B C 1
ATOM 2547 O O . GLU B 1 55 ? -17.906 21.172 10.852 1 98.56 55 GLU B O 1
ATOM 2552 N N . LYS B 1 56 ? -19.891 20.641 9.836 1 98.5 56 LYS B N 1
ATOM 2553 C CA . LYS B 1 56 ? -20.344 19.875 10.984 1 98.5 56 LYS B CA 1
ATOM 2554 C C . LYS B 1 56 ? -19.375 18.734 11.297 1 98.5 56 LYS B C 1
ATOM 2556 O O . LYS B 1 56 ? -18.984 18.547 12.453 1 98.5 56 LYS B O 1
ATOM 2561 N N . ASN B 1 57 ? -18.984 17.969 10.336 1 98.75 57 ASN B N 1
ATOM 2562 C CA . ASN B 1 57 ? -18.078 16.844 10.547 1 98.75 57 ASN B CA 1
ATOM 2563 C C . ASN B 1 57 ? -16.672 17.328 10.906 1 98.75 57 ASN B C 1
ATOM 2565 O O . ASN B 1 57 ? -15.969 16.656 11.68 1 98.75 57 ASN B O 1
ATOM 2569 N N . TYR B 1 58 ? -16.25 18.453 10.359 1 98.75 58 TYR B N 1
ATOM 2570 C CA . TYR B 1 58 ? -14.992 19.047 10.781 1 98.75 58 TYR B CA 1
ATOM 2571 C C . TYR B 1 58 ? -14.984 19.312 12.281 1 98.75 58 TYR B C 1
ATOM 2573 O O . TYR B 1 58 ? -14.047 18.938 12.984 1 98.75 58 TYR B O 1
ATOM 2581 N N . LYS B 1 59 ? -16.047 19.953 12.703 1 98.69 59 LYS B N 1
ATOM 2582 C CA . LYS B 1 59 ? -16.172 20.266 14.125 1 98.69 59 LYS B CA 1
ATOM 2583 C C . LYS B 1 59 ? -16.203 19 14.969 1 98.69 59 LYS B C 1
ATOM 2585 O O . LYS B 1 59 ? -15.656 18.969 16.078 1 98.69 59 LYS B O 1
ATOM 2590 N N . GLU B 1 60 ? -16.859 18 14.422 1 98.69 60 GLU B N 1
ATOM 2591 C CA . GLU B 1 60 ? -16.891 16.703 15.094 1 98.69 60 GLU B CA 1
ATOM 2592 C C . GLU B 1 60 ? -15.484 16.125 15.266 1 98.69 60 GLU B C 1
ATOM 2594 O O . GLU B 1 60 ? -15.133 15.648 16.344 1 98.69 60 GLU B O 1
ATOM 2599 N N . LEU B 1 61 ? -14.633 16.156 14.25 1 98.81 61 LEU B N 1
ATOM 2600 C CA . LEU B 1 61 ? -13.258 15.672 14.32 1 98.81 61 LEU B CA 1
ATOM 2601 C C . LEU B 1 61 ? -12.461 16.453 15.359 1 98.81 61 LEU B C 1
ATOM 2603 O O . LEU B 1 61 ? -11.703 15.867 16.141 1 98.81 61 LEU B O 1
ATOM 2607 N N . LYS B 1 62 ? -12.688 17.766 15.383 1 98.56 62 LYS B N 1
ATOM 2608 C CA . LYS B 1 62 ? -11.992 18.641 16.328 1 98.56 62 LYS B CA 1
ATOM 2609 C C . LYS B 1 62 ? -12.383 18.312 17.766 1 98.56 62 LYS B C 1
ATOM 2611 O O . LYS B 1 62 ? -11.531 18.266 18.656 1 98.56 62 LYS B O 1
ATOM 2616 N N . THR B 1 63 ? -13.641 18.078 17.922 1 98.06 63 THR B N 1
ATOM 2617 C CA . THR B 1 63 ? -14.156 17.766 19.25 1 98.06 63 THR B CA 1
ATOM 2618 C C . THR B 1 63 ? -13.594 16.438 19.75 1 98.06 63 THR B C 1
ATOM 2620 O O . THR B 1 63 ? -13.367 16.281 20.953 1 98.06 63 THR B O 1
ATOM 2623 N N . CYS B 1 64 ? -13.289 15.516 18.812 1 97.88 64 CYS B N 1
ATOM 2624 C CA . CYS B 1 64 ? -12.727 14.219 19.172 1 97.88 64 CYS B CA 1
ATOM 2625 C C . CYS B 1 64 ? -11.273 14.359 19.625 1 97.88 64 CYS B C 1
ATOM 2627 O O . CYS B 1 64 ? -10.727 13.445 20.25 1 97.88 64 CYS B O 1
ATOM 2629 N N . GLY B 1 65 ? -10.68 15.469 19.25 1 98.12 65 GLY B N 1
ATOM 2630 C CA . GLY B 1 65 ? -9.312 15.688 19.719 1 98.12 65 GLY B CA 1
ATOM 2631 C C . GLY B 1 65 ? -8.32 15.891 18.594 1 98.12 65 GLY B C 1
ATOM 2632 O O . GLY B 1 65 ? -7.113 15.93 18.828 1 98.12 65 GLY B O 1
ATOM 2633 N N . VAL B 1 66 ? -8.773 16.031 17.375 1 98.88 66 VAL B N 1
ATOM 2634 C CA . VAL B 1 66 ? -7.895 16.312 16.25 1 98.88 66 VAL B CA 1
ATOM 2635 C C . VAL B 1 66 ? -7.484 17.781 16.266 1 98.88 66 VAL B C 1
ATOM 2637 O O . VAL B 1 66 ? -8.328 18.672 16.422 1 98.88 66 VAL B O 1
ATOM 2640 N N . ASP B 1 67 ? -6.191 18.031 16.094 1 98.81 67 ASP B N 1
ATOM 2641 C CA . ASP B 1 67 ? -5.691 19.406 16.125 1 98.81 67 ASP B CA 1
ATOM 2642 C C . ASP B 1 67 ? -5.703 20.031 14.734 1 98.81 67 ASP B C 1
ATOM 2644 O O . ASP B 1 67 ? -6.066 21.188 14.57 1 98.81 67 ASP B O 1
ATOM 2648 N N . ILE B 1 68 ? -5.242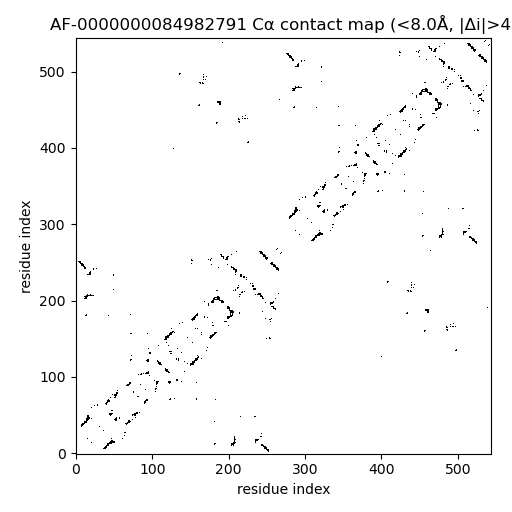 19.328 13.727 1 98.94 68 ILE B N 1
ATOM 2649 C CA . ILE B 1 68 ? -5.172 19.766 12.344 1 98.94 68 ILE B CA 1
ATOM 2650 C C . ILE B 1 68 ? -5.789 18.719 11.422 1 98.94 68 ILE B C 1
ATOM 2652 O O . ILE B 1 68 ? -5.57 17.516 11.609 1 98.94 68 ILE B O 1
ATOM 2656 N N . VAL B 1 69 ? -6.586 19.141 10.484 1 98.94 69 VAL B N 1
ATOM 2657 C CA . VAL B 1 69 ? -7.184 18.25 9.484 1 98.94 69 VAL B CA 1
ATOM 2658 C C . VAL B 1 69 ? -6.574 18.531 8.117 1 98.94 69 VAL B C 1
ATOM 2660 O O . VAL B 1 69 ? -6.551 19.672 7.656 1 98.94 69 VAL B O 1
ATOM 2663 N N . THR B 1 70 ? -5.957 17.547 7.5 1 98.94 70 THR B N 1
ATOM 2664 C CA . THR B 1 70 ? -5.512 17.609 6.113 1 98.94 70 THR B CA 1
ATOM 2665 C C . THR B 1 70 ? -6.562 17.016 5.176 1 98.94 70 THR B C 1
ATOM 2667 O O . THR B 1 70 ? -7.43 16.25 5.609 1 98.94 70 THR B O 1
ATOM 2670 N N . MET B 1 71 ? -6.523 17.375 3.932 1 98.88 71 MET B N 1
ATOM 2671 C CA . MET B 1 71 ? -7.484 16.922 2.936 1 98.88 71 MET B CA 1
ATOM 2672 C C . MET B 1 71 ? -6.777 16.203 1.789 1 98.88 71 MET B C 1
ATOM 2674 O O . MET B 1 71 ? -5.773 15.523 2 1 98.88 71 MET B O 1
ATOM 2678 N N . GLY B 1 72 ? -7.398 16.094 0.611 1 98.62 72 GLY B N 1
ATOM 2679 C CA . GLY B 1 72 ? -6.898 15.391 -0.558 1 98.62 72 GLY B CA 1
ATOM 2680 C C . GLY B 1 72 ? -7.703 15.672 -1.812 1 98.62 72 GLY B C 1
ATOM 2681 O O . GLY B 1 72 ? -8.148 16.797 -2.033 1 98.62 72 GLY B O 1
ATOM 2682 N N . ASN B 1 73 ? -7.832 14.664 -2.668 1 98.25 73 ASN B N 1
ATOM 2683 C CA . ASN B 1 73 ? -8.445 14.883 -3.973 1 98.25 73 ASN B CA 1
ATOM 2684 C C . ASN B 1 73 ? -9.961 15.07 -3.855 1 98.25 73 ASN B C 1
ATOM 2686 O O . ASN B 1 73 ? -10.602 15.539 -4.793 1 98.25 73 ASN B O 1
ATOM 2690 N N . HIS B 1 74 ? -10.562 14.828 -2.732 1 98.38 74 HIS B N 1
ATOM 2691 C CA . HIS B 1 74 ? -12 14.992 -2.549 1 98.38 74 HIS B CA 1
ATOM 2692 C C . HIS B 1 74 ? -12.305 16.266 -1.761 1 98.38 74 HIS B C 1
ATOM 2694 O O . HIS B 1 74 ? -13.398 16.391 -1.194 1 98.38 74 HIS B O 1
ATOM 2700 N N . THR B 1 75 ? -11.359 17.156 -1.672 1 98.44 75 THR B N 1
ATOM 2701 C CA . THR B 1 75 ? -11.492 18.375 -0.894 1 98.44 75 THR B CA 1
ATOM 2702 C C . THR B 1 75 ? -12.766 19.125 -1.267 1 98.44 75 THR B C 1
ATOM 2704 O O . THR B 1 75 ? -13.469 19.641 -0.393 1 98.44 75 THR B O 1
ATOM 2707 N N . TRP B 1 76 ? -13.086 19.109 -2.549 1 97.75 76 TRP B N 1
ATOM 2708 C CA . TRP B 1 76 ? -14.117 20.016 -3.035 1 97.75 76 TRP B CA 1
ATOM 2709 C C . TRP B 1 76 ? -15.43 19.281 -3.273 1 97.75 76 TRP B C 1
ATOM 2711 O O . TRP B 1 76 ? -16.375 19.844 -3.824 1 97.75 76 TRP B O 1
ATOM 2721 N N . ASP B 1 77 ? -15.461 18.016 -2.885 1 96.94 77 ASP B N 1
ATOM 2722 C CA . ASP B 1 77 ? -16.609 17.172 -3.211 1 96.94 77 ASP B CA 1
ATOM 2723 C C . ASP B 1 77 ? -17.828 17.547 -2.352 1 96.94 77 ASP B C 1
ATOM 2725 O O . ASP B 1 77 ? -18.969 17.234 -2.705 1 96.94 77 ASP B O 1
ATOM 2729 N N . HIS B 1 78 ? -17.609 18.109 -1.157 1 96 78 HIS B N 1
ATOM 2730 C CA . HIS B 1 78 ? -18.672 18.734 -0.361 1 96 78 HIS B CA 1
ATOM 2731 C C . HIS B 1 78 ? -18.594 20.25 -0.442 1 96 78 HIS B C 1
ATOM 2733 O O . HIS B 1 78 ? -17.781 20.875 0.238 1 96 78 HIS B O 1
ATOM 2739 N N . ARG B 1 79 ? -19.469 20.844 -1.149 1 95.31 79 ARG B N 1
ATOM 2740 C CA . ARG B 1 79 ? -19.359 22.219 -1.604 1 95.31 79 ARG B CA 1
ATOM 2741 C C . ARG B 1 79 ? -19.359 23.188 -0.424 1 95.31 79 ARG B C 1
ATOM 2743 O O . ARG B 1 79 ? -18.859 24.312 -0.531 1 95.31 79 ARG B O 1
ATOM 2750 N N . GLU B 1 80 ? -19.922 22.75 0.684 1 96.94 80 GLU B N 1
ATOM 2751 C CA . GLU B 1 80 ? -19.984 23.594 1.877 1 96.94 80 GLU B CA 1
ATOM 2752 C C . GLU B 1 80 ? -18.578 24.062 2.291 1 96.94 80 GLU B C 1
ATOM 2754 O O . GLU B 1 80 ? -18.438 25.062 2.98 1 96.94 80 GLU B O 1
ATOM 2759 N N . ILE B 1 81 ? -17.562 23.406 1.875 1 97.88 81 ILE B N 1
ATOM 2760 C CA . ILE B 1 81 ? -16.203 23.688 2.314 1 97.88 81 ILE B CA 1
ATOM 2761 C C . ILE B 1 81 ? -15.781 25.078 1.836 1 97.88 81 ILE B C 1
ATOM 2763 O O . ILE B 1 81 ? -14.984 25.75 2.496 1 97.88 81 ILE B O 1
ATOM 2767 N N . TYR B 1 82 ? -16.375 25.562 0.697 1 97.38 82 TYR B N 1
ATOM 2768 C CA . TYR B 1 82 ? -16.062 26.891 0.161 1 97.38 82 TYR B CA 1
ATOM 2769 C C . TYR B 1 82 ? -16.469 27.984 1.146 1 97.38 82 TYR B C 1
ATOM 2771 O O . TYR B 1 82 ? -15.859 29.062 1.16 1 97.38 82 TYR B O 1
ATOM 2779 N N . ASP B 1 83 ? -17.359 27.656 1.988 1 97.75 83 ASP B N 1
ATOM 2780 C CA . ASP B 1 83 ? -17.938 28.656 2.875 1 97.75 83 ASP B CA 1
ATOM 2781 C C . ASP B 1 83 ? -17.094 28.812 4.141 1 97.75 83 ASP B C 1
ATOM 2783 O O . ASP B 1 83 ? -17.188 29.844 4.824 1 97.75 83 ASP B O 1
ATOM 2787 N N . TYR B 1 84 ? -16.281 27.766 4.473 1 98.25 84 TYR B N 1
ATOM 2788 C CA . TYR B 1 84 ? -15.719 27.859 5.816 1 98.25 84 TYR B CA 1
ATOM 2789 C C . TYR B 1 84 ? -14.211 27.625 5.793 1 98.25 84 TYR B C 1
ATOM 2791 O O . TYR B 1 84 ? -13.516 27.906 6.773 1 98.25 84 TYR B O 1
ATOM 2799 N N . ILE B 1 85 ? -13.586 27.141 4.746 1 98.44 85 ILE B N 1
ATOM 2800 C CA . ILE B 1 85 ? -12.195 26.719 4.727 1 98.44 85 ILE B CA 1
ATOM 2801 C C . ILE B 1 85 ? -11.289 27.922 5 1 98.44 85 ILE B C 1
ATOM 2803 O O . ILE B 1 85 ? -10.273 27.797 5.691 1 98.44 85 ILE B O 1
ATOM 2807 N N . ASP B 1 86 ? -11.617 29.109 4.492 1 98.12 86 ASP B N 1
ATOM 2808 C CA . ASP B 1 86 ? -10.758 30.281 4.605 1 98.12 86 ASP B CA 1
ATOM 2809 C C . ASP B 1 86 ? -10.719 30.797 6.043 1 98.12 86 ASP B C 1
ATOM 2811 O O . ASP B 1 86 ? -9.742 31.422 6.457 1 98.12 86 ASP B O 1
ATOM 2815 N N . ARG B 1 87 ? -11.711 30.516 6.816 1 97.75 87 ARG B N 1
ATOM 2816 C CA . ARG B 1 87 ? -11.742 30.984 8.195 1 97.75 87 ARG B CA 1
ATOM 2817 C C . ARG B 1 87 ? -11.352 29.859 9.156 1 97.75 87 ARG B C 1
ATOM 2819 O O . ARG B 1 87 ? -11.562 29.984 10.367 1 97.75 87 ARG B O 1
ATOM 2826 N N . THR B 1 88 ? -10.875 28.797 8.625 1 98.25 88 THR B N 1
ATOM 2827 C CA . THR B 1 88 ? -10.508 27.641 9.422 1 98.25 88 THR B CA 1
ATOM 2828 C C . THR B 1 88 ? -9.023 27.328 9.289 1 98.25 88 THR B C 1
ATOM 2830 O O . THR B 1 88 ? -8.625 26.484 8.492 1 98.25 88 THR B O 1
ATOM 2833 N N . PRO B 1 89 ? -8.188 27.859 10.109 1 96.88 89 PRO B N 1
ATOM 2834 C CA . PRO B 1 89 ? -6.734 27.734 9.953 1 96.88 89 PRO B CA 1
ATOM 2835 C C . PRO B 1 89 ? -6.234 26.312 10.18 1 96.88 89 PRO B C 1
ATOM 2837 O O . PRO B 1 89 ? -5.168 25.938 9.688 1 96.88 89 PRO B O 1
ATOM 2840 N N . SER B 1 90 ? -7.016 25.5 10.953 1 98.5 90 SER B N 1
ATOM 2841 C CA . SER B 1 90 ? -6.586 24.141 11.297 1 98.5 90 SER B CA 1
ATOM 2842 C C . SER B 1 90 ? -7.051 23.125 10.25 1 98.5 90 SER B C 1
ATOM 2844 O O . SER B 1 90 ? -7 21.922 10.484 1 98.5 90 SER B O 1
ATOM 2846 N N . LEU B 1 91 ? -7.566 23.594 9.148 1 98.88 91 LEU B N 1
ATOM 2847 C CA . LEU B 1 91 ? -7.961 22.797 7.996 1 98.88 91 LEU B CA 1
ATOM 2848 C C . LEU B 1 91 ? -7.137 23.172 6.77 1 98.88 91 LEU B C 1
ATOM 2850 O O . LEU B 1 91 ? -7.195 24.312 6.297 1 98.88 91 LEU B O 1
ATOM 2854 N N . ILE B 1 92 ? -6.352 22.203 6.281 1 98.81 92 ILE B N 1
ATOM 2855 C CA . ILE B 1 92 ? -5.523 22.531 5.121 1 98.81 92 ILE B CA 1
ATOM 2856 C C . ILE B 1 92 ? -5.82 21.547 3.988 1 98.81 92 ILE B C 1
ATOM 2858 O O . ILE B 1 92 ? -6.281 20.438 4.23 1 98.81 92 ILE B O 1
ATOM 2862 N N . ARG B 1 93 ? -5.613 21.938 2.775 1 98.81 93 ARG B N 1
ATOM 2863 C CA . ARG B 1 93 ? -5.793 21.156 1.549 1 98.81 93 ARG B CA 1
ATOM 2864 C C . ARG B 1 93 ? -4.5 21.109 0.739 1 98.81 93 ARG B C 1
ATOM 2866 O O . ARG B 1 93 ? -3.557 21.844 1.022 1 98.81 93 ARG B O 1
ATOM 2873 N N . PRO B 1 94 ? -4.406 20.203 -0.198 1 98.81 94 PRO B N 1
ATOM 2874 C CA . PRO B 1 94 ? -3.162 20.172 -0.97 1 98.81 94 PRO B CA 1
ATOM 2875 C C . PRO B 1 94 ? -2.791 21.531 -1.562 1 98.81 94 PRO B C 1
ATOM 2877 O O . PRO B 1 94 ? -3.656 22.234 -2.092 1 98.81 94 PRO B O 1
ATOM 2880 N N . ALA B 1 95 ? -1.55 21.812 -1.486 1 98.75 95 ALA B N 1
ATOM 2881 C CA . ALA B 1 95 ? -1.069 23.156 -1.786 1 98.75 95 ALA B CA 1
ATOM 2882 C C . ALA B 1 95 ? -0.888 23.359 -3.289 1 98.75 95 ALA B C 1
ATOM 2884 O O . ALA B 1 95 ? -0.933 24.484 -3.785 1 98.75 95 ALA B O 1
ATOM 2885 N N . ASN B 1 96 ? -0.667 22.234 -3.996 1 98.62 96 ASN B N 1
ATOM 2886 C CA . ASN B 1 96 ? -0.092 22.391 -5.328 1 98.62 96 ASN B CA 1
ATOM 2887 C C . ASN B 1 96 ? -1.171 22.406 -6.406 1 98.62 96 ASN B C 1
ATOM 2889 O O . ASN B 1 96 ? -1.049 21.719 -7.43 1 98.62 96 ASN B O 1
ATOM 2893 N N . TYR B 1 97 ? -2.201 23.188 -6.188 1 97.69 97 TYR B N 1
ATOM 2894 C CA . TYR B 1 97 ? -3.133 23.531 -7.254 1 97.69 97 TYR B CA 1
ATOM 2895 C C . TYR B 1 97 ? -2.516 24.547 -8.211 1 97.69 97 TYR B C 1
ATOM 2897 O O . TYR B 1 97 ? -1.734 25.406 -7.793 1 97.69 97 TYR B O 1
ATOM 2905 N N . PRO B 1 98 ? -2.912 24.531 -9.43 1 96.12 98 PRO B N 1
ATOM 2906 C CA . PRO B 1 98 ? -2.246 25.344 -10.453 1 96.12 98 PRO B CA 1
ATOM 2907 C C . PRO B 1 98 ? -2.459 26.844 -10.242 1 96.12 98 PRO B C 1
ATOM 2909 O O . PRO B 1 98 ? -1.606 27.641 -10.617 1 96.12 98 PRO B O 1
ATOM 2912 N N . ASP B 1 99 ? -3.564 27.25 -9.672 1 95.44 99 ASP B N 1
ATOM 2913 C CA . ASP B 1 99 ? -3.846 28.656 -9.414 1 95.44 99 ASP B CA 1
ATOM 2914 C C . ASP B 1 99 ? -4.082 28.906 -7.926 1 95.44 99 ASP B C 1
ATOM 2916 O O . ASP B 1 99 ? -5.23 28.969 -7.473 1 95.44 99 ASP B O 1
ATOM 2920 N N . PRO B 1 100 ? -3.008 29.172 -7.207 1 88.12 100 PRO B N 1
ATOM 2921 C CA . PRO B 1 100 ? -3.129 29.297 -5.754 1 88.12 100 PRO B CA 1
ATOM 2922 C C . PRO B 1 100 ? -3.965 30.5 -5.34 1 88.12 100 PRO B C 1
ATOM 2924 O O . PRO B 1 100 ? -4.578 30.5 -4.27 1 88.12 100 PRO B O 1
ATOM 2927 N N . GLU B 1 101 ? -3.99 31.5 -6.148 1 91.94 101 GLU B N 1
ATOM 2928 C CA . GLU B 1 101 ? -4.766 32.688 -5.828 1 91.94 101 GLU B CA 1
ATOM 2929 C C . GLU B 1 101 ? -6.262 32.438 -5.969 1 91.94 101 GLU B C 1
ATOM 2931 O O . GLU B 1 101 ? -7.066 32.969 -5.207 1 91.94 101 GLU B O 1
ATOM 2936 N N . ALA B 1 102 ? -6.598 31.547 -6.883 1 94.88 102 ALA B N 1
ATOM 2937 C CA . ALA B 1 102 ? -8.008 31.25 -7.148 1 94.88 102 ALA B CA 1
ATOM 2938 C C . ALA B 1 102 ? -8.5 30.109 -6.273 1 94.88 102 ALA B C 1
ATOM 2940 O O . ALA B 1 102 ? -9.703 29.875 -6.16 1 94.88 102 ALA B O 1
ATOM 2941 N N . THR B 1 103 ? -7.586 29.359 -5.652 1 97 103 THR B N 1
ATOM 2942 C CA . THR B 1 103 ? -7.961 28.188 -4.867 1 97 103 THR B CA 1
ATOM 2943 C C . THR B 1 103 ? -8.141 28.547 -3.396 1 97 103 THR B C 1
ATOM 2945 O O . THR B 1 103 ? -7.176 28.938 -2.729 1 97 103 THR B O 1
ATOM 2948 N N . PRO B 1 104 ? -9.297 28.406 -2.83 1 98 104 PRO B N 1
ATOM 2949 C CA . PRO B 1 104 ? -9.523 28.75 -1.422 1 98 104 PRO B CA 1
ATOM 2950 C C . PRO B 1 104 ? -8.688 27.891 -0.47 1 98 104 PRO B C 1
ATOM 2952 O O . PRO B 1 104 ? -8.18 26.844 -0.865 1 98 104 PRO B O 1
ATOM 2955 N N . GLY B 1 105 ? -8.57 28.344 0.788 1 98.12 105 GLY B N 1
ATOM 2956 C CA . GLY B 1 105 ? -7.855 27.594 1.812 1 98.12 105 GLY B CA 1
ATOM 2957 C C . GLY B 1 105 ? -6.352 27.75 1.726 1 98.12 105 GLY B C 1
ATOM 2958 O O . GLY B 1 105 ? -5.859 28.719 1.15 1 98.12 105 GLY B O 1
ATOM 2959 N N . ARG B 1 106 ? -5.66 26.953 2.404 1 98.12 106 ARG B N 1
ATOM 2960 C CA . ARG B 1 106 ? -4.207 27.016 2.488 1 98.12 106 ARG B CA 1
ATOM 2961 C C . ARG B 1 106 ? -3.586 25.625 2.449 1 98.12 106 ARG B C 1
ATOM 2963 O O . ARG B 1 106 ? -4.246 24.641 2.779 1 98.12 106 ARG B O 1
ATOM 2970 N N . GLY B 1 107 ? -2.336 25.609 2.039 1 98.62 107 GLY B N 1
ATOM 2971 C CA . GLY B 1 107 ? -1.645 24.344 1.888 1 98.62 107 GLY B CA 1
ATOM 2972 C C . GLY B 1 107 ? -0.708 24.031 3.041 1 98.62 107 GLY B C 1
ATOM 2973 O O . GLY B 1 107 ? -0.188 22.922 3.143 1 98.62 107 GLY B O 1
ATOM 2974 N N . MET B 1 108 ? -0.521 25 3.908 1 98.81 108 MET B N 1
ATOM 2975 C CA . MET B 1 108 ? 0.357 24.875 5.07 1 98.81 108 MET B CA 1
ATOM 2976 C C . MET B 1 108 ? -0.203 25.656 6.254 1 98.81 108 MET B C 1
ATOM 2978 O O . MET B 1 108 ? -0.789 26.719 6.078 1 98.81 108 MET B O 1
ATOM 2982 N N . THR B 1 109 ? -0.081 25.109 7.445 1 98.81 109 THR B N 1
ATOM 2983 C CA . THR B 1 109 ? -0.429 25.812 8.672 1 98.81 109 THR B CA 1
ATOM 2984 C C . THR B 1 109 ? 0.573 25.5 9.781 1 98.81 109 THR B C 1
ATOM 2986 O O . THR B 1 109 ? 1.445 24.641 9.609 1 98.81 109 THR B O 1
ATOM 2989 N N . PHE B 1 110 ? 0.573 26.266 10.836 1 98.69 110 PHE B N 1
ATOM 2990 C CA . PHE B 1 110 ? 1.447 26.078 11.984 1 98.69 110 PHE B CA 1
ATOM 2991 C C . PHE B 1 110 ? 0.632 25.859 13.258 1 98.69 110 PHE B C 1
ATOM 2993 O O . PHE B 1 110 ? -0.437 26.453 13.43 1 98.69 110 PHE B O 1
ATOM 3000 N N . ILE B 1 111 ? 1.092 25.016 14.07 1 98.31 111 ILE B N 1
ATOM 3001 C CA . ILE B 1 111 ? 0.479 24.812 15.383 1 98.31 111 ILE B CA 1
ATOM 3002 C C . ILE B 1 111 ? 1.55 24.891 16.469 1 98.31 111 ILE B C 1
ATOM 3004 O O . ILE B 1 111 ? 2.641 24.344 16.312 1 98.31 111 ILE B O 1
ATOM 3008 N N . ARG B 1 112 ? 1.263 25.609 17.5 1 96.5 112 ARG B N 1
ATOM 3009 C CA . ARG B 1 112 ? 2.195 25.781 18.609 1 96.5 112 ARG B CA 1
ATOM 3010 C C . ARG B 1 112 ? 2.176 24.562 19.531 1 96.5 112 ARG B C 1
ATOM 3012 O O . ARG B 1 112 ? 1.106 24.047 19.875 1 96.5 112 ARG B O 1
ATOM 3019 N N . VAL B 1 113 ? 3.258 24 19.875 1 94.06 113 VAL B N 1
ATOM 3020 C CA . VAL B 1 113 ? 3.482 22.938 20.844 1 94.06 113 VAL B CA 1
ATOM 3021 C C . VAL B 1 113 ? 4.504 23.391 21.875 1 94.06 113 VAL B C 1
ATOM 3023 O O . VAL B 1 113 ? 5.715 23.297 21.656 1 94.06 113 VAL B O 1
ATOM 3026 N N . ASN B 1 114 ? 3.941 23.797 23.078 1 89.12 114 ASN B N 1
ATOM 3027 C CA . ASN B 1 114 ? 4.793 24.438 24.078 1 89.12 114 ASN B CA 1
ATOM 3028 C C . ASN B 1 114 ? 5.555 25.625 23.469 1 89.12 114 ASN B C 1
ATOM 3030 O O . ASN B 1 114 ? 4.945 26.547 22.953 1 89.12 114 ASN B O 1
ATOM 3034 N N . ASP B 1 115 ? 6.918 25.484 23.469 1 89.75 115 ASP B N 1
ATOM 3035 C CA . ASP B 1 115 ? 7.711 26.609 22.984 1 89.75 115 ASP B CA 1
ATOM 3036 C C . ASP B 1 115 ? 8.156 26.391 21.547 1 89.75 115 ASP B C 1
ATOM 3038 O O . ASP B 1 115 ? 8.969 27.156 21.016 1 89.75 115 ASP B O 1
ATOM 3042 N N . GLN B 1 116 ? 7.574 25.422 20.938 1 92.5 116 GLN B N 1
ATOM 3043 C CA . GLN B 1 116 ? 7.914 25.094 19.547 1 92.5 116 GLN B CA 1
ATOM 3044 C C . GLN B 1 116 ? 6.695 25.203 18.641 1 92.5 116 GLN B C 1
ATOM 3046 O O . GLN B 1 116 ? 5.578 25.438 19.125 1 92.5 116 GLN B O 1
ATOM 3051 N N . GLU B 1 117 ? 7.043 25.203 17.328 1 96.69 117 GLU B N 1
ATOM 3052 C CA . GLU B 1 117 ? 5.98 25.156 16.328 1 96.69 117 GLU B CA 1
ATOM 3053 C C . GLU B 1 117 ? 6.148 23.969 15.383 1 96.69 117 GLU B C 1
ATOM 3055 O O . GLU B 1 117 ? 7.273 23.594 15.047 1 96.69 117 GLU B O 1
ATOM 3060 N N . LEU B 1 118 ? 5.051 23.406 15.047 1 98.56 118 LEU B N 1
ATOM 3061 C CA . LEU B 1 118 ? 5.016 22.391 14 1 98.56 118 LEU B CA 1
ATOM 3062 C C . LEU B 1 118 ? 4.379 22.938 12.727 1 98.56 118 LEU B C 1
ATOM 3064 O O . LEU B 1 118 ? 3.281 23.484 12.773 1 98.56 118 LEU B O 1
ATOM 3068 N N . ALA B 1 119 ? 5.129 22.859 11.617 1 98.88 119 ALA B N 1
ATOM 3069 C CA . ALA B 1 119 ? 4.531 23.141 10.312 1 98.88 119 ALA B CA 1
ATOM 3070 C C . ALA B 1 119 ? 3.895 21.875 9.727 1 98.88 119 ALA B C 1
ATOM 3072 O O . ALA B 1 119 ? 4.504 20.812 9.734 1 98.88 119 ALA B O 1
ATOM 3073 N N . VAL B 1 120 ? 2.66 21.969 9.273 1 98.94 120 VAL B N 1
ATOM 3074 C CA . VAL B 1 120 ? 1.956 20.875 8.609 1 98.94 120 VAL B CA 1
ATOM 3075 C C . VAL B 1 120 ? 1.662 21.266 7.156 1 98.94 120 VAL B C 1
ATOM 3077 O O . VAL B 1 120 ? 1.087 22.328 6.895 1 98.94 120 VAL B O 1
ATOM 3080 N N . ILE B 1 121 ? 2.105 20.438 6.211 1 99 121 ILE B N 1
ATOM 3081 C CA . ILE B 1 121 ? 1.974 20.688 4.777 1 99 121 ILE B CA 1
ATOM 3082 C C . ILE B 1 121 ? 1.177 19.562 4.129 1 99 121 ILE B C 1
ATOM 3084 O O . ILE B 1 121 ? 1.383 18.375 4.441 1 99 121 ILE B O 1
ATOM 3088 N N . ASN B 1 122 ? 0.245 19.891 3.281 1 98.94 122 ASN B N 1
ATOM 3089 C CA . ASN B 1 122 ? -0.537 18.953 2.482 1 98.94 122 ASN B CA 1
ATOM 3090 C C . ASN B 1 122 ? -0.258 19.125 0.991 1 98.94 122 ASN B C 1
ATOM 3092 O O . ASN B 1 122 ? -0.224 20.25 0.482 1 98.94 122 ASN B O 1
ATOM 3096 N N . LEU B 1 123 ? 0.064 18.031 0.251 1 98.94 123 LEU B N 1
ATOM 3097 C CA . LEU B 1 123 ? 0.372 18.031 -1.175 1 98.94 123 LEU B CA 1
ATOM 3098 C C . LEU B 1 123 ? -0.375 16.922 -1.898 1 98.94 123 LEU B C 1
ATOM 3100 O O . LEU B 1 123 ? -0.652 15.875 -1.312 1 98.94 123 LEU B O 1
ATOM 3104 N N . HIS B 1 124 ? -0.6 17.109 -3.207 1 98.12 124 HIS B N 1
ATOM 3105 C CA . HIS B 1 124 ? -1.066 16.078 -4.125 1 98.12 124 HIS B CA 1
ATOM 3106 C C . HIS B 1 124 ? 0.096 15.445 -4.887 1 98.12 124 HIS B C 1
ATOM 3108 O O . HIS B 1 124 ? 1.029 16.141 -5.289 1 98.12 124 HIS B O 1
ATOM 3114 N N . GLY B 1 125 ? -0.054 14.078 -5.082 1 98.56 125 GLY B N 1
ATOM 3115 C CA . GLY B 1 125 ? 0.679 13.531 -6.211 1 98.56 125 GLY B CA 1
ATOM 3116 C C . GLY B 1 125 ? 0.042 13.852 -7.547 1 98.56 125 GLY B C 1
ATOM 3117 O O . GLY B 1 125 ? -1.021 14.477 -7.602 1 98.56 125 GLY B O 1
ATOM 3118 N N . ARG B 1 126 ? 0.703 13.43 -8.648 1 98 126 ARG B N 1
ATOM 3119 C CA . ARG B 1 126 ? 0.184 13.703 -9.984 1 98 126 ARG B CA 1
ATOM 3120 C C . ARG B 1 126 ? -0.102 12.406 -10.734 1 98 126 ARG B C 1
ATOM 3122 O O . ARG B 1 126 ? -1.021 12.344 -11.555 1 98 126 ARG B O 1
ATOM 3129 N N . SER B 1 127 ? 0.683 11.367 -10.461 1 97.5 127 SER B N 1
ATOM 3130 C CA . SER B 1 127 ? 0.565 10.109 -11.195 1 97.5 127 SER B CA 1
ATOM 3131 C C . SER B 1 127 ? -0.812 9.484 -11.008 1 97.5 127 SER B C 1
ATOM 3133 O O . SER B 1 127 ? -1.174 9.094 -9.898 1 97.5 127 SER B O 1
ATOM 3135 N N . PHE B 1 128 ? -1.605 9.352 -12.094 1 96.5 128 PHE B N 1
ATOM 3136 C CA . PHE B 1 128 ? -2.943 8.781 -12.141 1 96.5 128 PHE B CA 1
ATOM 3137 C C . PHE B 1 128 ? -3.914 9.594 -11.297 1 96.5 128 PHE B C 1
ATOM 3139 O O . PHE B 1 128 ? -4.891 9.055 -10.773 1 96.5 128 PHE B O 1
ATOM 3146 N N . MET B 1 129 ? -3.779 10.844 -10.992 1 96.25 129 MET B N 1
ATOM 3147 C CA . MET B 1 129 ? -4.66 11.656 -10.156 1 96.25 129 MET B CA 1
ATOM 3148 C C . MET B 1 129 ? -5.168 12.867 -10.93 1 96.25 129 MET B C 1
ATOM 3150 O O . MET B 1 129 ? -6.375 13.016 -11.141 1 96.25 129 MET B O 1
ATOM 3154 N N . GLY B 1 130 ? -4.367 13.922 -11.234 1 93.75 130 GLY B N 1
ATOM 3155 C CA . GLY B 1 130 ? -4.777 15.109 -11.961 1 93.75 130 GLY B CA 1
ATOM 3156 C C . GLY B 1 130 ? -3.611 15.992 -12.383 1 93.75 130 GLY B C 1
ATOM 3157 O O . GLY B 1 130 ? -2.453 15.633 -12.156 1 93.75 130 GLY B O 1
ATOM 3158 N N . ASP B 1 131 ? -4.059 17.031 -13.016 1 95.62 131 ASP B N 1
ATOM 3159 C CA . ASP B 1 131 ? -3.053 17.969 -13.516 1 95.62 131 ASP B CA 1
ATOM 3160 C C . ASP B 1 131 ? -2.76 19.062 -12.492 1 95.62 131 ASP B C 1
ATOM 3162 O O . ASP B 1 131 ? -3.195 20.203 -12.648 1 95.62 131 ASP B O 1
ATOM 3166 N N . PHE B 1 132 ? -1.988 18.766 -11.516 1 97.88 132 PHE B N 1
ATOM 3167 C CA . PHE B 1 132 ? -1.584 19.672 -10.453 1 97.88 132 PHE B CA 1
ATOM 3168 C C . PHE B 1 132 ? -0.162 20.172 -10.688 1 97.88 132 PHE B C 1
ATOM 3170 O O . PHE B 1 132 ? 0.577 19.609 -11.492 1 97.88 132 PHE B O 1
ATOM 3177 N N . ASP B 1 133 ? 0.154 21.281 -10.062 1 98.12 133 ASP B N 1
ATOM 3178 C CA . ASP B 1 133 ? 1.549 21.703 -10.094 1 98.12 133 ASP B CA 1
ATOM 3179 C C . ASP B 1 133 ? 2.455 20.688 -9.422 1 98.12 133 ASP B C 1
ATOM 3181 O O . ASP B 1 133 ? 1.995 19.875 -8.617 1 98.12 133 ASP B O 1
ATOM 3185 N N . SER B 1 134 ? 3.74 20.703 -9.734 1 98.19 134 SER B N 1
ATOM 3186 C CA . SER B 1 134 ? 4.691 19.719 -9.211 1 98.19 134 SER B CA 1
ATOM 3187 C C . SER B 1 134 ? 4.707 19.734 -7.684 1 98.19 134 SER B C 1
ATOM 3189 O O . SER B 1 134 ? 5.027 20.75 -7.062 1 98.19 134 SER B O 1
ATOM 3191 N N . PRO B 1 135 ? 4.336 18.641 -7.125 1 98.69 135 PRO B N 1
ATOM 3192 C CA . PRO B 1 135 ? 4.41 18.594 -5.664 1 98.69 135 PRO B CA 1
ATOM 3193 C C . PRO B 1 135 ? 5.836 18.75 -5.141 1 98.69 135 PRO B C 1
ATOM 3195 O O . PRO B 1 135 ? 6.039 19.188 -4.004 1 98.69 135 PRO B O 1
ATOM 3198 N N . PHE B 1 136 ? 6.809 18.406 -5.914 1 98.69 136 PHE B N 1
ATOM 3199 C CA . PHE B 1 136 ? 8.203 18.516 -5.512 1 98.69 136 PHE B CA 1
ATOM 3200 C C . PHE B 1 136 ? 8.617 19.984 -5.438 1 98.69 136 PHE B C 1
ATOM 3202 O O . PHE B 1 136 ? 9.195 20.422 -4.438 1 98.69 136 PHE B O 1
ATOM 3209 N N . LYS B 1 137 ? 8.242 20.734 -6.445 1 98.19 137 LYS B N 1
ATOM 3210 C CA . LYS B 1 137 ? 8.594 22.156 -6.465 1 98.19 137 LYS B CA 1
ATOM 3211 C C . LYS B 1 137 ? 7.836 22.922 -5.379 1 98.19 137 LYS B C 1
ATOM 3213 O O . LYS B 1 137 ? 8.438 23.672 -4.609 1 98.19 137 LYS B O 1
ATOM 3218 N N . VAL B 1 138 ? 6.555 22.719 -5.363 1 98.62 138 VAL B N 1
ATOM 3219 C CA . VAL B 1 138 ? 5.73 23.422 -4.383 1 98.62 138 VAL B CA 1
ATOM 3220 C C . VAL B 1 138 ? 6.129 22.984 -2.973 1 98.62 138 VAL B C 1
ATOM 3222 O O . VAL B 1 138 ? 6.234 23.828 -2.068 1 98.62 138 VAL B O 1
ATOM 3225 N N . GLY B 1 139 ? 6.355 21.656 -2.785 1 98.75 139 GLY B N 1
ATOM 3226 C CA . GLY B 1 139 ? 6.797 21.141 -1.498 1 98.75 139 GLY B CA 1
ATOM 3227 C C . GLY B 1 139 ? 8.109 21.75 -1.035 1 98.75 139 GLY B C 1
ATOM 3228 O O . GLY B 1 139 ? 8.25 22.125 0.131 1 98.75 139 GLY B O 1
ATOM 3229 N N . GLN B 1 140 ? 9.031 21.781 -1.922 1 98.56 140 GLN B N 1
ATOM 3230 C CA . GLN B 1 140 ? 10.32 22.375 -1.599 1 98.56 140 GLN B CA 1
ATOM 3231 C C . GLN B 1 140 ? 10.172 23.828 -1.144 1 98.56 140 GLN B C 1
ATOM 3233 O O . GLN B 1 140 ? 10.805 24.25 -0.177 1 98.56 140 GLN B O 1
ATOM 3238 N N . GLN B 1 141 ? 9.367 24.594 -1.851 1 98.62 141 GLN B N 1
ATOM 3239 C CA . GLN B 1 141 ? 9.133 26 -1.512 1 98.62 141 GLN B CA 1
ATOM 3240 C C . GLN B 1 141 ? 8.492 26.125 -0.131 1 98.62 141 GLN B C 1
ATOM 3242 O O . GLN B 1 141 ? 8.914 26.953 0.676 1 98.62 141 GLN B O 1
ATOM 3247 N N . LEU B 1 142 ? 7.5 25.344 0.139 1 98.88 142 LEU B N 1
ATOM 3248 C CA . LEU B 1 142 ? 6.789 25.406 1.411 1 98.88 142 LEU B CA 1
ATOM 3249 C C . LEU B 1 142 ? 7.695 24.984 2.562 1 98.88 142 LEU B C 1
ATOM 3251 O O . LEU B 1 142 ? 7.664 25.594 3.637 1 98.88 142 LEU B O 1
ATOM 3255 N N . VAL B 1 143 ? 8.484 23.938 2.342 1 98.88 143 VAL B N 1
ATOM 3256 C CA . VAL B 1 143 ? 9.422 23.469 3.363 1 98.88 143 VAL B CA 1
ATOM 3257 C C . VAL B 1 143 ? 10.445 24.562 3.668 1 98.88 143 VAL B C 1
ATOM 3259 O O . VAL B 1 143 ? 10.766 24.812 4.832 1 98.88 143 VAL B O 1
ATOM 3262 N N . ALA B 1 144 ? 10.953 25.172 2.643 1 98.81 144 ALA B N 1
ATOM 3263 C CA . ALA B 1 144 ? 11.898 26.266 2.83 1 98.81 144 ALA B CA 1
ATOM 3264 C C . ALA B 1 144 ? 11.273 27.391 3.645 1 98.81 144 ALA B C 1
ATOM 3266 O O . ALA B 1 144 ? 11.93 27.969 4.52 1 98.81 144 ALA B O 1
ATOM 3267 N N . GLU B 1 145 ? 10.086 27.719 3.299 1 98.75 145 GLU B N 1
ATOM 3268 C CA . GLU B 1 145 ? 9.367 28.75 4.039 1 98.75 145 GLU B CA 1
ATOM 3269 C C . GLU B 1 145 ? 9.172 28.344 5.5 1 98.75 145 GLU B C 1
ATOM 3271 O O . GLU B 1 145 ? 9.383 29.156 6.402 1 98.75 145 GLU B O 1
ATOM 3276 N N . ALA B 1 146 ? 8.758 27.141 5.773 1 98.81 146 ALA B N 1
ATOM 3277 C CA . ALA B 1 146 ? 8.547 26.625 7.125 1 98.81 146 ALA B CA 1
ATOM 3278 C C . ALA B 1 146 ? 9.836 26.656 7.938 1 98.81 146 ALA B C 1
ATOM 3280 O O . ALA B 1 146 ? 9.82 26.969 9.133 1 98.81 146 ALA B O 1
ATOM 3281 N N . LYS B 1 147 ? 10.945 26.375 7.301 1 98.31 147 LYS B N 1
ATOM 3282 C CA . LYS B 1 147 ? 12.242 26.266 7.969 1 98.31 147 LYS B CA 1
ATOM 3283 C C . LYS B 1 147 ? 12.672 27.609 8.547 1 98.31 147 LYS B C 1
ATOM 3285 O O . LYS B 1 147 ? 13.5 27.656 9.461 1 98.31 147 LYS B O 1
ATOM 3290 N N . LYS B 1 148 ? 12.109 28.625 8.016 1 98.19 148 LYS B N 1
ATOM 3291 C CA . LYS B 1 148 ? 12.406 29.938 8.562 1 98.19 148 LYS B CA 1
ATOM 3292 C C . LYS B 1 148 ? 11.805 30.109 9.953 1 98.19 148 LYS B C 1
ATOM 3294 O O . LYS B 1 148 ? 12.242 30.969 10.727 1 98.19 148 LYS B O 1
ATOM 3299 N N . ARG B 1 149 ? 10.875 29.281 10.281 1 97.31 149 ARG B N 1
ATOM 3300 C CA . ARG B 1 149 ? 10.117 29.484 11.516 1 97.31 149 ARG B CA 1
ATOM 3301 C C . ARG B 1 149 ? 10.305 28.297 12.469 1 97.31 149 ARG B C 1
ATOM 3303 O O . ARG B 1 149 ? 10.234 28.469 13.688 1 97.31 149 ARG B O 1
ATOM 3310 N N . THR B 1 150 ? 10.562 27.141 11.961 1 97.88 150 THR B N 1
ATOM 3311 C CA . THR B 1 150 ? 10.602 25.953 12.797 1 97.88 150 THR B CA 1
ATOM 3312 C C . THR B 1 150 ? 11.414 24.844 12.141 1 97.88 150 THR B C 1
ATOM 3314 O O . THR B 1 150 ? 11.547 24.812 10.914 1 97.88 150 THR B O 1
ATOM 3317 N N . ASP B 1 151 ? 11.969 23.922 12.977 1 97.19 151 ASP B N 1
ATOM 3318 C CA . ASP B 1 151 ? 12.664 22.734 12.492 1 97.19 151 ASP B CA 1
ATOM 3319 C C . ASP B 1 151 ? 11.711 21.547 12.398 1 97.19 151 ASP B C 1
ATOM 3321 O O . ASP B 1 151 ? 12.078 20.484 11.875 1 97.19 151 ASP B O 1
ATOM 3325 N N . TYR B 1 152 ? 10.492 21.656 12.906 1 98.44 152 TYR B N 1
ATOM 3326 C CA . TYR B 1 152 ? 9.492 20.594 12.922 1 98.44 152 TYR B CA 1
ATOM 3327 C C . TYR B 1 152 ? 8.523 20.734 11.758 1 98.44 152 TYR B C 1
ATOM 3329 O O . TYR B 1 152 ? 7.707 21.656 11.734 1 98.44 152 TYR B O 1
ATOM 3337 N N . ILE B 1 153 ? 8.656 19.844 10.758 1 98.88 153 ILE B N 1
ATOM 3338 C CA . ILE B 1 153 ? 7.855 19.953 9.547 1 98.88 153 ILE B CA 1
ATOM 3339 C C . ILE B 1 153 ? 7.242 18.594 9.211 1 98.88 153 ILE B C 1
ATOM 3341 O O . ILE B 1 153 ? 7.961 17.609 9.023 1 98.88 153 ILE B O 1
ATOM 3345 N N . PHE B 1 154 ? 5.941 18.516 9.219 1 98.94 154 PHE B N 1
ATOM 3346 C CA . PHE B 1 154 ? 5.164 17.344 8.875 1 98.94 154 PHE B CA 1
ATOM 3347 C C . PHE B 1 154 ? 4.5 17.5 7.516 1 98.94 154 PHE B C 1
ATOM 3349 O O . PHE B 1 154 ? 3.828 18.5 7.258 1 98.94 154 PHE B O 1
ATOM 3356 N N . VAL B 1 155 ? 4.637 16.484 6.59 1 99 155 VAL B N 1
ATOM 3357 C CA . VAL B 1 155 ? 4.055 16.547 5.254 1 99 155 VAL B CA 1
ATOM 3358 C C . VAL B 1 155 ? 3.113 15.359 5.047 1 99 155 VAL B C 1
ATOM 3360 O O . VAL B 1 155 ? 3.52 14.203 5.18 1 99 155 VAL B O 1
ATOM 3363 N N . ASP B 1 156 ? 1.854 15.641 4.816 1 99 156 ASP B N 1
ATOM 3364 C CA . ASP B 1 156 ? 0.903 14.664 4.293 1 99 156 ASP B CA 1
ATOM 3365 C C . ASP B 1 156 ? 0.882 14.68 2.766 1 99 156 ASP B C 1
ATOM 3367 O O . ASP B 1 156 ? 0.367 15.617 2.158 1 99 156 ASP B O 1
ATOM 3371 N N . PHE B 1 157 ? 1.455 13.672 2.154 1 99 157 PHE B N 1
ATOM 3372 C CA . PHE B 1 157 ? 1.525 13.562 0.703 1 99 157 PHE B CA 1
ATOM 3373 C C . PHE B 1 157 ? 0.449 12.625 0.176 1 99 157 PHE B C 1
ATOM 3375 O O . PHE B 1 157 ? 0.621 11.398 0.195 1 99 157 PHE B O 1
ATOM 3382 N N . HIS B 1 158 ? -0.637 13.188 -0.343 1 98.94 158 HIS B N 1
ATOM 3383 C CA . HIS B 1 158 ? -1.819 12.508 -0.85 1 98.94 158 HIS B CA 1
ATOM 3384 C C . HIS B 1 158 ? -1.628 12.078 -2.301 1 98.94 158 HIS B C 1
ATOM 3386 O O . HIS B 1 158 ? -1.844 12.867 -3.221 1 98.94 158 HIS B O 1
ATOM 3392 N N . ALA B 1 159 ? -1.232 10.805 -2.529 1 98.94 159 ALA B N 1
ATOM 3393 C CA . ALA B 1 159 ? -0.807 10.383 -3.863 1 98.94 159 ALA B CA 1
ATOM 3394 C C . ALA B 1 159 ? -1.206 8.938 -4.137 1 98.94 159 ALA B C 1
ATOM 3396 O O . ALA B 1 159 ? -1.438 8.164 -3.207 1 98.94 159 ALA B O 1
ATOM 3397 N N . GLU B 1 160 ? -1.23 8.555 -5.395 1 98.69 160 GLU B N 1
ATOM 3398 C CA . GLU B 1 160 ? -1.695 7.238 -5.816 1 98.69 160 GLU B CA 1
ATOM 3399 C C . GLU B 1 160 ? -0.543 6.238 -5.871 1 98.69 160 GLU B C 1
ATOM 3401 O O . GLU B 1 160 ? -0.599 5.184 -5.234 1 98.69 160 GLU B O 1
ATOM 3406 N N . THR B 1 161 ? 0.508 6.551 -6.609 1 98.69 161 THR B N 1
ATOM 3407 C CA . THR B 1 161 ? 1.521 5.543 -6.902 1 98.69 161 THR B CA 1
ATOM 3408 C C . THR B 1 161 ? 2.559 5.477 -5.785 1 98.69 161 THR B C 1
ATOM 3410 O O . THR B 1 161 ? 2.934 6.508 -5.219 1 98.69 161 THR B O 1
ATOM 3413 N N . THR B 1 162 ? 2.992 4.266 -5.469 1 98.81 162 THR B N 1
ATOM 3414 C CA . THR B 1 162 ? 4.035 4.074 -4.469 1 98.81 162 THR B CA 1
ATOM 3415 C C . THR B 1 162 ? 5.34 4.727 -4.914 1 98.81 162 THR B C 1
ATOM 3417 O O . THR B 1 162 ? 6.098 5.238 -4.09 1 98.81 162 THR B O 1
ATOM 3420 N N . SER B 1 163 ? 5.609 4.785 -6.219 1 98.56 163 SER B N 1
ATOM 3421 C CA . SER B 1 163 ? 6.836 5.387 -6.727 1 98.56 163 SER B CA 1
ATOM 3422 C C . SER B 1 163 ? 6.895 6.879 -6.41 1 98.56 163 SER B C 1
ATOM 3424 O O . SER B 1 163 ? 7.918 7.379 -5.938 1 98.56 163 SER B O 1
ATOM 3426 N N . GLU B 1 164 ? 5.812 7.57 -6.684 1 98.75 164 GLU B N 1
ATOM 3427 C CA . GLU B 1 164 ? 5.785 9.008 -6.426 1 98.75 164 GLU B CA 1
ATOM 3428 C C . GLU B 1 164 ? 5.867 9.297 -4.934 1 98.75 164 GLU B C 1
ATOM 3430 O O . GLU B 1 164 ? 6.512 10.266 -4.52 1 98.75 164 GLU B O 1
ATOM 3435 N N . LYS B 1 165 ? 5.184 8.484 -4.09 1 98.94 165 LYS B N 1
ATOM 3436 C CA . LYS B 1 165 ? 5.23 8.648 -2.641 1 98.94 165 LYS B CA 1
ATOM 3437 C C . LYS B 1 165 ? 6.641 8.422 -2.105 1 98.94 165 LYS B C 1
ATOM 3439 O O . LYS B 1 165 ? 7.145 9.219 -1.313 1 98.94 165 LYS B O 1
ATOM 3444 N N . GLU B 1 166 ? 7.285 7.328 -2.564 1 98.88 166 GLU B N 1
ATOM 3445 C CA . GLU B 1 166 ? 8.664 7.086 -2.154 1 98.88 166 GLU B CA 1
ATOM 3446 C C . GLU B 1 166 ? 9.578 8.219 -2.611 1 98.88 166 GLU B C 1
ATOM 3448 O O . GLU B 1 166 ? 10.461 8.648 -1.866 1 98.88 166 GLU B O 1
ATOM 3453 N N . ALA B 1 167 ? 9.367 8.68 -3.83 1 98.88 167 ALA B N 1
ATOM 3454 C CA . ALA B 1 167 ? 10.18 9.773 -4.363 1 98.88 167 ALA B CA 1
ATOM 3455 C C . ALA B 1 167 ? 10.078 11.008 -3.475 1 98.88 167 ALA B C 1
ATOM 3457 O O . ALA B 1 167 ? 11.086 11.656 -3.186 1 98.88 167 ALA B O 1
ATOM 3458 N N . MET B 1 168 ? 8.906 11.367 -3.072 1 98.94 168 MET B N 1
ATOM 3459 C CA . MET B 1 168 ? 8.719 12.523 -2.205 1 98.94 168 MET B CA 1
ATOM 3460 C C . MET B 1 168 ? 9.445 12.336 -0.877 1 98.94 168 MET B C 1
ATOM 3462 O O . MET B 1 168 ? 10.07 13.273 -0.367 1 98.94 168 MET B O 1
ATOM 3466 N N . GLY B 1 169 ? 9.32 11.109 -0.3 1 98.94 169 GLY B N 1
ATOM 3467 C CA . GLY B 1 169 ? 10.062 10.812 0.914 1 98.94 169 GLY B CA 1
ATOM 3468 C C . GLY B 1 169 ? 11.547 11.07 0.782 1 98.94 169 GLY B C 1
ATOM 3469 O O . GLY B 1 169 ? 12.133 11.773 1.607 1 98.94 169 GLY B O 1
ATOM 3470 N N . TRP B 1 170 ? 12.156 10.523 -0.258 1 98.88 170 TRP B N 1
ATOM 3471 C CA . TRP B 1 170 ? 13.586 10.688 -0.5 1 98.88 170 TRP B CA 1
ATOM 3472 C C . TRP B 1 170 ? 13.938 12.141 -0.768 1 98.88 170 TRP B C 1
ATOM 3474 O O . TRP B 1 170 ? 14.969 12.633 -0.308 1 98.88 170 TRP B O 1
ATOM 3484 N N . PHE B 1 171 ? 13.094 12.805 -1.537 1 98.88 171 PHE B N 1
ATOM 3485 C CA . PHE B 1 171 ? 13.32 14.18 -1.952 1 98.88 171 PHE B CA 1
ATOM 3486 C C . PHE B 1 171 ? 13.398 15.109 -0.742 1 98.88 171 PHE B C 1
ATOM 3488 O O . PHE B 1 171 ? 14.211 16.031 -0.718 1 98.88 171 PHE B O 1
ATOM 3495 N N . LEU B 1 172 ? 12.562 14.844 0.279 1 98.88 172 LEU B N 1
ATOM 3496 C CA . LEU B 1 172 ? 12.477 15.734 1.429 1 98.88 172 LEU B CA 1
ATOM 3497 C C . LEU B 1 172 ? 13.266 15.18 2.609 1 98.88 172 LEU B C 1
ATOM 3499 O O . LEU B 1 172 ? 13.195 15.719 3.717 1 98.88 172 LEU B O 1
ATOM 3503 N N . ASP B 1 173 ? 14.008 14.078 2.414 1 98.81 173 ASP B N 1
ATOM 3504 C CA . ASP B 1 173 ? 14.828 13.508 3.482 1 98.81 173 ASP B CA 1
ATOM 3505 C C . ASP B 1 173 ? 15.828 14.531 4.008 1 98.81 173 ASP B C 1
ATOM 3507 O O . ASP B 1 173 ? 16.609 15.109 3.236 1 98.81 173 ASP B O 1
ATOM 3511 N N . GLY B 1 174 ? 15.734 14.789 5.281 1 98.69 174 GLY B N 1
ATOM 3512 C CA . GLY B 1 174 ? 16.656 15.719 5.91 1 98.69 174 GLY B CA 1
ATOM 3513 C C . GLY B 1 174 ? 16.109 17.125 6.004 1 98.69 174 GLY B C 1
ATOM 3514 O O . GLY B 1 174 ? 16.625 17.953 6.754 1 98.69 174 GLY B O 1
ATOM 3515 N N . THR B 1 175 ? 15.055 17.406 5.23 1 98.69 175 THR B N 1
ATOM 3516 C CA . THR B 1 175 ? 14.492 18.75 5.266 1 98.69 175 THR B CA 1
ATOM 3517 C C . THR B 1 175 ? 13.125 18.75 5.941 1 98.69 175 THR B C 1
ATOM 3519 O O . THR B 1 175 ? 12.742 19.734 6.574 1 98.69 175 THR B O 1
ATOM 3522 N N . ALA B 1 176 ? 12.359 17.703 5.855 1 98.88 176 ALA B N 1
ATOM 3523 C CA . ALA B 1 176 ? 11.125 17.516 6.609 1 98.88 176 ALA B CA 1
ATOM 3524 C C . ALA B 1 176 ? 11.328 16.531 7.762 1 98.88 176 ALA B C 1
ATOM 3526 O O . ALA B 1 176 ? 12.195 15.656 7.691 1 98.88 176 ALA B O 1
ATOM 3527 N N . SER B 1 177 ? 10.586 16.719 8.852 1 98.88 177 SER B N 1
ATOM 3528 C CA . SER B 1 177 ? 10.641 15.797 9.977 1 98.88 177 SER B CA 1
ATOM 3529 C C . SER B 1 177 ? 9.961 14.469 9.641 1 98.88 177 SER B C 1
ATOM 3531 O O . SER B 1 177 ? 10.414 13.406 10.055 1 98.88 177 SER B O 1
ATOM 3533 N N . ALA B 1 178 ? 8.891 14.555 8.891 1 98.94 178 ALA B N 1
ATOM 3534 C CA . ALA B 1 178 ? 8.102 13.383 8.516 1 98.94 178 ALA B CA 1
ATOM 3535 C C . ALA B 1 178 ? 7.375 13.609 7.191 1 98.94 178 ALA B C 1
ATOM 3537 O O . ALA B 1 178 ? 6.875 14.711 6.93 1 98.94 178 ALA B O 1
ATOM 3538 N N . VAL B 1 179 ? 7.391 12.609 6.352 1 99 179 VAL B N 1
ATOM 3539 C CA . VAL B 1 179 ? 6.59 12.531 5.133 1 99 179 VAL B CA 1
ATOM 3540 C C . VAL B 1 179 ? 5.738 11.266 5.16 1 99 179 VAL B C 1
ATOM 3542 O O . VAL B 1 179 ? 6.266 10.148 5.129 1 99 179 VAL B O 1
ATOM 3545 N N . VAL B 1 180 ? 4.43 11.422 5.266 1 98.94 180 VAL B N 1
ATOM 3546 C CA . VAL B 1 180 ? 3.535 10.273 5.27 1 98.94 180 VAL B CA 1
ATOM 3547 C C . VAL B 1 180 ? 2.598 10.344 4.066 1 98.94 180 VAL B C 1
ATOM 3549 O O . VAL B 1 180 ? 2.225 11.43 3.623 1 98.94 180 VAL B O 1
ATOM 3552 N N . GLY B 1 181 ? 2.297 9.18 3.537 1 98.94 181 GLY B N 1
ATOM 3553 C CA . GLY B 1 181 ? 1.385 9.125 2.406 1 98.94 181 GLY B CA 1
ATOM 3554 C C . GLY B 1 181 ? -0.042 8.797 2.805 1 98.94 181 GLY B C 1
ATOM 3555 O O . GLY B 1 181 ? -0.272 8.117 3.807 1 98.94 181 GLY B O 1
ATOM 3556 N N . THR B 1 182 ? -1.038 9.305 2.051 1 98.94 182 THR B N 1
ATOM 3557 C CA . THR B 1 182 ? -2.459 9 2.176 1 98.94 182 THR B CA 1
ATOM 3558 C C . THR B 1 182 ? -3.086 8.781 0.801 1 98.94 182 THR B C 1
ATOM 3560 O O . THR B 1 182 ? -2.406 8.883 -0.222 1 98.94 182 THR B O 1
ATOM 3563 N N . HIS B 1 183 ? -4.328 8.375 0.709 1 98.81 183 HIS B N 1
ATOM 3564 C CA . HIS B 1 183 ? -5.125 8.344 -0.512 1 98.81 183 HIS B CA 1
ATOM 3565 C C . HIS B 1 183 ? -5.566 6.918 -0.844 1 98.81 183 HIS B C 1
ATOM 3567 O O . HIS B 1 183 ? -6.723 6.691 -1.206 1 98.81 183 HIS B O 1
ATOM 3573 N N . THR B 1 184 ? -4.691 5.941 -0.698 1 98.75 184 THR B N 1
ATOM 3574 C CA . THR B 1 184 ? -4.977 4.617 -1.243 1 98.75 184 THR B CA 1
ATOM 3575 C C . THR B 1 184 ? -5.785 3.787 -0.252 1 98.75 184 THR B C 1
ATOM 3577 O O . THR B 1 184 ? -6.297 2.721 -0.6 1 98.75 184 THR B O 1
ATOM 3580 N N . HIS B 1 185 ? -5.922 4.18 0.989 1 98.88 185 HIS B N 1
ATOM 3581 C CA . HIS B 1 185 ? -6.805 3.662 2.025 1 98.88 185 HIS B CA 1
ATOM 3582 C C . HIS B 1 185 ? -6.301 2.332 2.57 1 98.88 185 HIS B C 1
ATOM 3584 O O . HIS B 1 185 ? -6.988 1.671 3.35 1 98.88 185 HIS B O 1
ATOM 3590 N N . VAL B 1 186 ? -5.152 1.83 2.162 1 98.88 186 VAL B N 1
ATOM 3591 C CA . VAL B 1 186 ? -4.574 0.599 2.688 1 98.88 186 VAL B CA 1
ATOM 3592 C C . VAL B 1 186 ? -3.227 0.898 3.342 1 98.88 186 VAL B C 1
ATOM 3594 O O . VAL B 1 186 ? -2.322 1.437 2.699 1 98.88 186 VAL B O 1
ATOM 3597 N N . GLN B 1 187 ? -3.125 0.571 4.598 1 98.88 187 GLN B N 1
ATOM 3598 C CA . GLN B 1 187 ? -1.9 0.844 5.344 1 98.88 187 GLN B CA 1
ATOM 3599 C C . GLN B 1 187 ? -0.726 0.045 4.785 1 98.88 187 GLN B C 1
ATOM 3601 O O . GLN B 1 187 ? -0.87 -1.137 4.465 1 98.88 187 GLN B O 1
ATOM 3606 N N . THR B 1 188 ? 0.394 0.701 4.641 1 98.88 188 THR B N 1
ATOM 3607 C CA . THR B 1 188 ? 1.602 -0.001 4.219 1 98.88 188 THR B CA 1
ATOM 3608 C C . THR B 1 188 ? 2.482 -0.333 5.418 1 98.88 188 THR B C 1
ATOM 3610 O O . THR B 1 188 ? 2.285 0.211 6.508 1 98.88 188 THR B O 1
ATOM 3613 N N . GLY B 1 189 ? 3.311 -1.353 5.262 1 97.88 189 GLY B N 1
ATOM 3614 C CA . GLY B 1 189 ? 4.238 -1.798 6.289 1 97.88 189 GLY B CA 1
ATOM 3615 C C . GLY B 1 189 ? 5.688 -1.487 5.957 1 97.88 189 GLY B C 1
ATOM 3616 O O . GLY B 1 189 ? 6.551 -2.361 6.051 1 97.88 189 GLY B O 1
ATOM 3617 N N . ASP B 1 190 ? 5.973 -0.238 5.461 1 98.38 190 ASP B N 1
ATOM 3618 C CA . ASP B 1 190 ? 7.32 0.126 5.035 1 98.38 190 ASP B CA 1
ATOM 3619 C C . ASP B 1 190 ? 7.855 1.308 5.84 1 98.38 190 ASP B C 1
ATOM 3621 O O . ASP B 1 190 ? 8.781 1.997 5.406 1 98.38 190 ASP B O 1
ATOM 3625 N N . GLU B 1 191 ? 7.207 1.566 7.02 1 98.62 191 GLU B N 1
ATOM 3626 C CA . GLU B 1 191 ? 7.621 2.713 7.82 1 98.62 191 GLU B CA 1
ATOM 3627 C C . GLU B 1 191 ? 9.094 2.623 8.195 1 98.62 191 GLU B C 1
ATOM 3629 O O . GLU B 1 191 ? 9.602 1.541 8.5 1 98.62 191 GLU B O 1
ATOM 3634 N N . ARG B 1 192 ? 9.805 3.752 8.148 1 98.62 192 ARG B N 1
ATOM 3635 C CA . ARG B 1 192 ? 11.219 3.797 8.508 1 98.62 192 ARG B CA 1
ATOM 3636 C C . ARG B 1 192 ? 11.68 5.234 8.727 1 98.62 192 ARG B C 1
ATOM 3638 O O . ARG B 1 192 ? 10.969 6.18 8.383 1 98.62 192 ARG B O 1
ATOM 3645 N N . ILE B 1 193 ? 12.797 5.391 9.422 1 98.69 193 ILE B N 1
ATOM 3646 C CA . ILE B 1 193 ? 13.516 6.656 9.453 1 98.69 193 ILE B CA 1
ATOM 3647 C C . ILE B 1 193 ? 14.547 6.688 8.328 1 98.69 193 ILE B C 1
ATOM 3649 O O . ILE B 1 193 ? 15.438 5.832 8.266 1 98.69 193 ILE B O 1
ATOM 3653 N N . LEU B 1 194 ? 14.414 7.605 7.371 1 98.69 194 LEU B N 1
ATOM 3654 C CA . LEU B 1 194 ? 15.352 7.734 6.266 1 98.69 194 LEU B CA 1
ATOM 3655 C C . LEU B 1 194 ? 16.703 8.234 6.758 1 98.69 194 LEU B C 1
ATOM 3657 O O . LEU B 1 194 ? 16.812 8.75 7.871 1 98.69 194 LEU B O 1
ATOM 3661 N N . PRO B 1 195 ? 17.781 8.094 6.027 1 98.06 195 PRO B N 1
ATOM 3662 C CA . PRO B 1 195 ? 19.156 8.297 6.504 1 98.06 195 PRO B CA 1
ATOM 3663 C C . PRO B 1 195 ? 19.391 9.695 7.062 1 98.06 195 PRO B C 1
ATOM 3665 O O . PRO B 1 195 ? 20.219 9.875 7.965 1 98.06 195 PRO B O 1
ATOM 3668 N N . GLN B 1 196 ? 18.656 10.672 6.539 1 98.69 196 GLN B N 1
ATOM 3669 C CA . GLN B 1 196 ? 18.906 12.031 7 1 98.69 196 GLN B CA 1
ATOM 3670 C C . GLN B 1 196 ? 17.891 12.445 8.07 1 98.69 196 GLN B C 1
ATOM 3672 O O . GLN B 1 196 ? 17.812 13.625 8.422 1 98.69 196 GLN B O 1
ATOM 3677 N N . GLY B 1 197 ? 17.078 11.492 8.523 1 98.69 197 GLY B N 1
ATOM 3678 C CA . GLY B 1 197 ? 16.344 11.719 9.75 1 98.69 197 GLY B CA 1
ATOM 3679 C C . GLY B 1 197 ? 14.867 11.984 9.523 1 98.69 197 GLY B C 1
ATOM 3680 O O . GLY B 1 197 ? 14.156 12.414 10.438 1 98.69 197 GLY B O 1
ATOM 3681 N N . THR B 1 198 ? 14.352 11.82 8.367 1 98.94 198 THR B N 1
ATOM 3682 C CA . THR B 1 198 ? 12.93 12 8.078 1 98.94 198 THR B CA 1
ATOM 3683 C C . THR B 1 198 ? 12.164 10.703 8.289 1 98.94 198 THR B C 1
ATOM 3685 O O . THR B 1 198 ? 12.539 9.656 7.762 1 98.94 198 THR B O 1
ATOM 3688 N N . ALA B 1 199 ? 11.117 10.727 9.141 1 98.94 199 ALA B N 1
ATOM 3689 C CA . ALA B 1 199 ? 10.211 9.586 9.234 1 98.94 199 ALA B CA 1
ATOM 3690 C C . ALA B 1 199 ? 9.391 9.43 7.953 1 98.94 199 ALA B C 1
ATOM 3692 O O . ALA B 1 199 ? 8.914 10.422 7.395 1 98.94 199 ALA B O 1
ATOM 3693 N N . TYR B 1 200 ? 9.297 8.219 7.527 1 98.94 200 TYR B N 1
ATOM 3694 C CA . TYR B 1 200 ? 8.594 7.988 6.266 1 98.94 200 TYR B CA 1
ATOM 3695 C C . TYR B 1 200 ? 7.703 6.758 6.352 1 98.94 200 TYR B C 1
ATOM 3697 O O . TYR B 1 200 ? 8.078 5.75 6.953 1 98.94 200 TYR B O 1
ATOM 3705 N N . VAL B 1 201 ? 6.508 6.863 5.727 1 98.94 201 VAL B N 1
ATOM 3706 C CA . VAL B 1 201 ? 5.668 5.723 5.379 1 98.94 201 VAL B CA 1
ATOM 3707 C C . VAL B 1 201 ? 4.895 6.02 4.098 1 98.94 201 VAL B C 1
ATOM 3709 O O . VAL B 1 201 ? 4.449 7.148 3.883 1 98.94 201 VAL B O 1
ATOM 3712 N N . THR B 1 202 ? 4.66 4.977 3.264 1 98.94 202 THR B N 1
ATOM 3713 C CA . THR B 1 202 ? 4.059 5.168 1.948 1 98.94 202 THR B CA 1
ATOM 3714 C C . THR B 1 202 ? 2.576 5.508 2.076 1 98.94 202 THR B C 1
ATOM 3716 O O . THR B 1 202 ? 2.053 6.32 1.312 1 98.94 202 THR B O 1
ATOM 3719 N N . ASP B 1 203 ? 1.877 4.828 2.961 1 98.94 203 ASP B N 1
ATOM 3720 C CA . ASP B 1 203 ? 0.464 5.113 3.195 1 98.94 203 ASP B CA 1
ATOM 3721 C C . ASP B 1 203 ? 0.052 4.715 4.613 1 98.94 203 ASP B C 1
ATOM 3723 O O . ASP B 1 203 ? 0.312 3.592 5.047 1 98.94 203 ASP B O 1
ATOM 3727 N N . VAL B 1 204 ? -0.561 5.641 5.281 1 98.94 204 VAL B N 1
A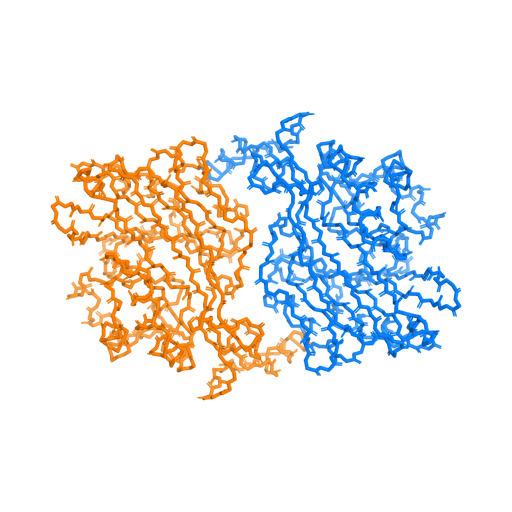TOM 3728 C CA . VAL B 1 204 ? -0.935 5.406 6.676 1 98.94 204 VAL B CA 1
ATOM 3729 C C . VAL B 1 204 ? -2.193 4.547 6.734 1 98.94 204 VAL B C 1
ATOM 3731 O O . VAL B 1 204 ? -2.443 3.869 7.734 1 98.94 204 VAL B O 1
ATOM 3734 N N . GLY B 1 205 ? -2.965 4.523 5.652 1 98.88 205 GLY B N 1
ATOM 3735 C CA . GLY B 1 205 ? -4.172 3.713 5.594 1 98.88 205 GLY B CA 1
ATOM 3736 C C . GLY B 1 205 ? -5.434 4.496 5.902 1 98.88 205 GLY B C 1
ATOM 3737 O O . GLY B 1 205 ? -5.43 5.73 5.867 1 98.88 205 GLY B O 1
ATOM 3738 N N . MET B 1 206 ? -6.484 3.775 6.168 1 98.69 206 MET B N 1
ATOM 3739 C CA . MET B 1 206 ? -7.785 4.418 6.332 1 98.69 206 MET B CA 1
ATOM 3740 C C . MET B 1 206 ? -8.391 4.086 7.695 1 98.69 206 MET B C 1
ATOM 3742 O O . MET B 1 206 ? -8.102 3.031 8.266 1 98.69 206 MET B O 1
ATOM 3746 N N . THR B 1 207 ? -9.172 4.934 8.195 1 98.81 207 THR B N 1
ATOM 3747 C CA . THR B 1 207 ? -10.07 4.777 9.336 1 98.81 207 THR B CA 1
ATOM 3748 C C . THR B 1 207 ? -11.523 4.75 8.875 1 98.81 207 THR B C 1
ATOM 3750 O O . THR B 1 207 ? -12.031 5.738 8.336 1 98.81 207 THR B O 1
ATOM 3753 N N . GLY B 1 208 ? -12.117 3.67 9 1 98.44 208 GLY B N 1
ATOM 3754 C CA . GLY B 1 208 ? -13.469 3.527 8.484 1 98.44 208 GLY B CA 1
ATOM 3755 C C . GLY B 1 208 ? -13.945 2.09 8.453 1 98.44 208 GLY B C 1
ATOM 3756 O O . GLY B 1 208 ? -13.5 1.264 9.25 1 98.44 208 GLY B O 1
ATOM 3757 N N . PHE B 1 209 ? -14.945 1.794 7.578 1 98.38 209 PHE B N 1
ATOM 3758 C CA . PHE B 1 209 ? -15.602 0.494 7.457 1 98.38 209 PHE B CA 1
ATOM 3759 C C . PHE B 1 209 ? -14.594 -0.58 7.059 1 98.38 209 PHE B C 1
ATOM 3761 O O . PHE B 1 209 ? -13.867 -0.421 6.074 1 98.38 209 PHE B O 1
ATOM 3768 N N . TYR B 1 210 ? -14.523 -1.638 7.844 1 97.81 210 TYR B N 1
ATOM 3769 C CA . TYR B 1 210 ? -13.469 -2.643 7.734 1 97.81 210 TYR B CA 1
ATOM 3770 C C . TYR B 1 210 ? -13.797 -3.664 6.652 1 97.81 210 TYR B C 1
ATOM 3772 O O . TYR B 1 210 ? -12.914 -4.117 5.93 1 97.81 210 TYR B O 1
ATOM 3780 N N . ASP B 1 211 ? -15.062 -4.016 6.477 1 97.75 211 ASP B N 1
ATOM 3781 C CA . ASP B 1 211 ? -15.469 -5.148 5.645 1 97.75 211 ASP B CA 1
ATOM 3782 C C . ASP B 1 211 ? -15.922 -4.684 4.266 1 97.75 211 ASP B C 1
ATOM 3784 O O . ASP B 1 211 ? -16.922 -5.168 3.742 1 97.75 211 ASP B O 1
ATOM 3788 N N . GLY B 1 212 ? -15.32 -3.635 3.734 1 97.81 212 GLY B N 1
ATOM 3789 C CA . GLY B 1 212 ? -15.633 -3.105 2.418 1 97.81 212 GLY B CA 1
ATOM 3790 C C . GLY B 1 212 ? -14.414 -2.992 1.517 1 97.81 212 GLY B C 1
ATOM 3791 O O . GLY B 1 212 ? -13.391 -3.629 1.767 1 97.81 212 GLY B O 1
ATOM 3792 N N . ILE B 1 213 ? -14.625 -2.348 0.458 1 98.5 213 ILE B N 1
ATOM 3793 C CA . ILE B 1 213 ? -13.539 -1.964 -0.436 1 98.5 213 ILE B CA 1
ATOM 3794 C C . ILE B 1 213 ? -13.242 -0.475 -0.277 1 98.5 213 ILE B C 1
ATOM 3796 O O . ILE B 1 213 ? -14.062 0.371 -0.646 1 98.5 213 ILE B O 1
ATOM 3800 N N . LEU B 1 214 ? -12.117 -0.197 0.324 1 97.94 214 LEU B N 1
ATOM 3801 C CA . LEU B 1 214 ? -11.648 1.155 0.598 1 97.94 214 LEU B CA 1
ATOM 3802 C C . LEU B 1 214 ? -12.633 1.907 1.484 1 97.94 214 LEU B C 1
ATOM 3804 O O . LEU B 1 214 ? -12.812 3.117 1.332 1 97.94 214 LEU B O 1
ATOM 3808 N N . GLY B 1 215 ? -13.344 1.187 2.299 1 97.75 215 GLY B N 1
ATOM 3809 C CA . GLY B 1 215 ? -14.25 1.796 3.26 1 97.75 215 GLY B CA 1
ATOM 3810 C C . GLY B 1 215 ? -15.672 1.91 2.75 1 97.75 215 GLY B C 1
ATOM 3811 O O . GLY B 1 215 ? -16.547 2.42 3.451 1 97.75 215 GLY B O 1
ATOM 3812 N N . MET B 1 216 ? -15.906 1.395 1.552 1 97.81 216 MET B N 1
ATOM 3813 C CA . MET B 1 216 ? -17.219 1.472 0.919 1 97.81 216 MET B CA 1
ATOM 3814 C C . MET B 1 216 ? -17.875 0.094 0.844 1 97.81 216 MET B C 1
ATOM 3816 O O . MET B 1 216 ? -17.203 -0.925 1.008 1 97.81 216 MET B O 1
ATOM 3820 N N . GLU B 1 217 ? -19.172 0.133 0.59 1 97.56 217 GLU B N 1
ATOM 3821 C CA . GLU B 1 217 ? -19.859 -1.129 0.32 1 97.56 217 GLU B CA 1
ATOM 3822 C C . GLU B 1 217 ? -19.203 -1.863 -0.853 1 97.56 217 GLU B C 1
ATOM 3824 O O . GLU B 1 217 ? -18.891 -1.253 -1.878 1 97.56 217 GLU B O 1
ATOM 3829 N N . LYS B 1 218 ? -19.047 -3.17 -0.654 1 97.56 218 LYS B N 1
ATOM 3830 C CA . LYS B 1 218 ? -18.234 -3.885 -1.633 1 97.56 218 LYS B CA 1
ATOM 3831 C C . LYS B 1 218 ? -19.062 -4.273 -2.855 1 97.56 218 LYS B C 1
ATOM 3833 O O . LYS B 1 218 ? -18.531 -4.359 -3.967 1 97.56 218 LYS B O 1
ATOM 3838 N N . GLU B 1 219 ? -20.391 -4.449 -2.719 1 97.19 219 GLU B N 1
ATOM 3839 C CA . GLU B 1 219 ? -21.203 -5.035 -3.781 1 97.19 219 GLU B CA 1
ATOM 3840 C C . GLU B 1 219 ? -21.234 -4.133 -5.012 1 97.19 219 GLU B C 1
ATOM 3842 O O . GLU B 1 219 ? -20.969 -4.59 -6.129 1 97.19 219 GLU B O 1
ATOM 3847 N N . PRO B 1 220 ? -21.531 -2.838 -4.848 1 97.44 220 PRO B N 1
ATOM 3848 C CA . PRO B 1 220 ? -21.531 -1.978 -6.031 1 97.44 220 PRO B CA 1
ATOM 3849 C C . PRO B 1 220 ? -20.172 -1.91 -6.719 1 97.44 220 PRO B C 1
ATOM 3851 O O . PRO B 1 220 ? -20.094 -1.806 -7.945 1 97.44 220 PRO B O 1
ATOM 3854 N N . ILE B 1 221 ? -19.094 -1.924 -5.973 1 97.31 221 ILE B N 1
ATOM 3855 C CA . ILE B 1 221 ? -17.734 -1.849 -6.523 1 97.31 221 ILE B CA 1
ATOM 3856 C C . ILE B 1 221 ? -17.438 -3.129 -7.297 1 97.31 221 ILE B C 1
ATOM 3858 O O . ILE B 1 221 ? -16.875 -3.078 -8.398 1 97.31 221 ILE B O 1
ATOM 3862 N N . LEU B 1 222 ? -17.781 -4.273 -6.711 1 98 222 LEU B N 1
ATOM 3863 C CA . LEU B 1 222 ? -17.641 -5.543 -7.41 1 98 222 LEU B CA 1
ATOM 3864 C C . LEU B 1 222 ? -18.406 -5.535 -8.727 1 98 222 LEU B C 1
ATOM 3866 O O . LEU B 1 222 ? -17.875 -5.973 -9.758 1 98 222 LEU B O 1
ATOM 3870 N N . GLU B 1 223 ? -19.594 -5 -8.664 1 97.38 223 GLU B N 1
ATOM 3871 C CA . GLU B 1 223 ? -20.406 -4.906 -9.875 1 97.38 223 GLU B CA 1
ATOM 3872 C C . GLU B 1 223 ? -19.719 -4.051 -10.938 1 97.38 223 GLU B C 1
ATOM 3874 O O . GLU B 1 223 ? -19.719 -4.402 -12.117 1 97.38 223 GLU B O 1
ATOM 3879 N N . LYS B 1 224 ? -19.125 -2.99 -10.508 1 96.88 224 LYS B N 1
ATOM 3880 C CA . LYS B 1 224 ? -18.422 -2.111 -11.438 1 96.88 224 LYS B CA 1
ATOM 3881 C C . LYS B 1 224 ? -17.266 -2.836 -12.102 1 96.88 224 LYS B C 1
ATOM 3883 O O . LYS B 1 224 ? -17.078 -2.746 -13.32 1 96.88 224 LYS B O 1
ATOM 3888 N N . PHE B 1 225 ? -16.469 -3.559 -11.359 1 96.25 225 PHE B N 1
ATOM 3889 C CA . PHE B 1 225 ? -15.312 -4.262 -11.914 1 96.25 225 PHE B CA 1
ATOM 3890 C C . PHE B 1 225 ? -15.758 -5.395 -12.828 1 96.25 225 PHE B C 1
ATOM 3892 O O . PHE B 1 225 ? -15.102 -5.68 -13.836 1 96.25 225 PHE B O 1
ATOM 3899 N N . LEU B 1 226 ? -16.875 -6.027 -12.531 1 96.44 226 LEU B N 1
ATOM 3900 C CA . LEU B 1 226 ? -17.359 -7.184 -13.281 1 96.44 226 LEU B CA 1
ATOM 3901 C C . LEU B 1 226 ? -18.031 -6.746 -14.586 1 96.44 226 LEU B C 1
ATOM 3903 O O . LEU B 1 226 ? -17.906 -7.426 -15.609 1 96.44 226 LEU B O 1
ATOM 3907 N N . THR B 1 227 ? -18.719 -5.508 -14.586 1 95.25 227 THR B N 1
ATOM 3908 C CA . THR B 1 227 ? -19.609 -5.191 -15.711 1 95.25 227 THR B CA 1
ATOM 3909 C C . THR B 1 227 ? -19.141 -3.92 -16.422 1 95.25 227 THR B C 1
ATOM 3911 O O . THR B 1 227 ? -19.562 -3.641 -17.547 1 95.25 227 THR B O 1
ATOM 3914 N N . GLN B 1 228 ? -18.328 -3.143 -15.664 1 93.25 228 GLN B N 1
ATOM 3915 C CA . GLN B 1 228 ? -17.891 -1.835 -16.125 1 93.25 228 GLN B CA 1
ATOM 3916 C C . GLN B 1 228 ? -19.047 -0.864 -16.25 1 93.25 228 GLN B C 1
ATOM 3918 O O . GLN B 1 228 ? -18.938 0.177 -16.891 1 93.25 228 GLN B O 1
ATOM 3923 N N . MET B 1 229 ? -20.172 -1.223 -15.648 1 94.75 229 MET B N 1
ATOM 3924 C CA . MET B 1 229 ? -21.344 -0.339 -15.625 1 94.75 229 MET B CA 1
ATOM 3925 C C . MET B 1 229 ? -21.266 0.63 -14.453 1 94.75 229 MET B C 1
ATOM 3927 O O . MET B 1 229 ? -20.734 0.286 -13.391 1 94.75 229 MET B O 1
ATOM 3931 N N . PRO B 1 230 ? -21.719 1.83 -14.695 1 92.5 230 PRO B N 1
ATOM 3932 C CA . PRO B 1 230 ? -21.688 2.785 -13.586 1 92.5 230 PRO B CA 1
ATOM 3933 C C . PRO B 1 230 ? -22.484 2.312 -12.375 1 92.5 230 PRO B C 1
ATOM 3935 O O . PRO B 1 230 ? -23.562 1.713 -12.539 1 92.5 230 PRO B O 1
ATOM 3938 N N . THR B 1 231 ? -21.906 2.422 -11.242 1 92.81 231 THR B N 1
ATOM 3939 C CA . THR B 1 231 ? -22.547 2.098 -9.969 1 92.81 231 THR B CA 1
ATOM 3940 C C . THR B 1 231 ? -22.328 3.225 -8.961 1 92.81 231 THR B C 1
ATOM 3942 O O . THR B 1 231 ? -21.422 4.039 -9.109 1 92.81 231 THR B O 1
ATOM 3945 N N . ARG B 1 232 ? -23.25 3.322 -8.031 1 91.25 232 ARG B N 1
ATOM 3946 C CA . ARG B 1 232 ? -23.094 4.312 -6.965 1 91.25 232 ARG B CA 1
ATOM 3947 C C . ARG B 1 232 ? -22.406 3.709 -5.746 1 91.25 232 ARG B C 1
ATOM 3949 O O . ARG B 1 232 ? -22.844 2.674 -5.23 1 91.25 232 ARG B O 1
ATOM 3956 N N . PHE B 1 233 ? -21.375 4.363 -5.383 1 92.69 233 PHE B N 1
ATOM 3957 C CA . PHE B 1 233 ? -20.641 3.914 -4.199 1 92.69 233 PHE B CA 1
ATOM 3958 C C . PHE B 1 233 ? -21.203 4.57 -2.941 1 92.69 233 PHE B C 1
ATOM 3960 O O . PHE B 1 233 ? -21.578 5.742 -2.959 1 92.69 233 PHE B O 1
ATOM 3967 N N . SER B 1 234 ? -21.281 3.762 -1.883 1 94.31 234 SER B N 1
ATOM 3968 C CA . SER B 1 234 ? -21.812 4.305 -0.63 1 94.31 234 SER B CA 1
ATOM 3969 C C . SER B 1 234 ? -21.031 3.754 0.568 1 94.31 234 SER B C 1
ATOM 3971 O O . SER B 1 234 ? -20.453 2.668 0.497 1 94.31 234 SER B O 1
ATOM 3973 N N . VAL B 1 235 ? -21 4.52 1.606 1 96.25 235 VAL B N 1
ATOM 3974 C CA . VAL B 1 235 ? -20.453 4.105 2.895 1 96.25 235 VAL B CA 1
ATOM 3975 C C . VAL B 1 235 ? -21.547 3.453 3.736 1 96.25 235 VAL B C 1
ATOM 3977 O O . VAL B 1 235 ? -22.641 4 3.867 1 96.25 235 VAL B O 1
ATOM 3980 N N . PRO B 1 236 ? -21.266 2.285 4.254 1 94.62 236 PRO B N 1
ATOM 3981 C CA . PRO B 1 236 ? -22.281 1.688 5.117 1 94.62 236 PRO B CA 1
ATOM 3982 C C . PRO B 1 236 ? -22.5 2.48 6.406 1 94.62 236 PRO B C 1
ATOM 3984 O O . PRO B 1 236 ? -21.609 3.219 6.84 1 94.62 236 PRO B O 1
ATOM 3987 N N . LYS B 1 237 ? -23.656 2.326 7.035 1 86.81 237 LYS B N 1
ATOM 3988 C CA . LYS B 1 237 ? -24 3.047 8.258 1 86.81 237 LYS B CA 1
ATOM 3989 C C . LYS B 1 237 ? -23.375 2.377 9.477 1 86.81 237 LYS B C 1
ATOM 3991 O O . LYS B 1 237 ? -23.203 3.016 10.523 1 86.81 237 LYS B O 1
ATOM 3996 N N . GLY B 1 238 ? -23.062 1.107 9.289 1 86.12 238 GLY B N 1
ATOM 3997 C CA . GLY B 1 238 ? -22.484 0.375 10.406 1 86.12 238 GLY B CA 1
ATOM 3998 C C . GLY B 1 238 ? -21.625 -0.797 9.969 1 86.12 238 GLY B C 1
ATOM 3999 O O . GLY B 1 238 ? -21.359 -0.96 8.781 1 86.12 238 GLY B O 1
ATOM 4000 N N . GLY B 1 239 ? -21.156 -1.552 11.016 1 94.25 239 GLY B N 1
ATOM 4001 C CA . GLY B 1 239 ? -20.281 -2.68 10.781 1 94.25 239 GLY B CA 1
ATOM 4002 C C . GLY B 1 239 ? -18.938 -2.547 11.484 1 94.25 239 GLY B C 1
ATOM 4003 O O . GLY B 1 239 ? -18.719 -1.587 12.219 1 94.25 239 GLY B O 1
ATOM 4004 N N . ARG B 1 240 ? -18.109 -3.582 11.266 1 97.06 240 ARG B N 1
ATOM 4005 C CA . ARG B 1 240 ? -16.781 -3.559 11.875 1 97.06 240 ARG B CA 1
ATOM 4006 C C . ARG B 1 240 ? -15.938 -2.418 11.312 1 97.06 240 ARG B C 1
ATOM 4008 O O . ARG B 1 240 ? -16.031 -2.09 10.133 1 97.06 240 ARG B O 1
ATOM 4015 N N . LYS B 1 241 ? -15.242 -1.8 12.164 1 97.69 241 LYS B N 1
ATOM 4016 C CA . LYS B 1 241 ? -14.461 -0.622 11.805 1 97.69 241 LYS B CA 1
ATOM 4017 C C . LYS B 1 241 ? -12.969 -0.863 12.031 1 97.69 241 LYS B C 1
ATOM 4019 O O . LYS B 1 241 ? -12.586 -1.801 12.734 1 97.69 241 LYS B O 1
ATOM 4024 N N . ARG B 1 242 ? -12.219 -0.038 11.406 1 97.94 242 ARG B N 1
ATOM 4025 C CA . ARG B 1 242 ? -10.773 -0.037 11.578 1 97.94 242 ARG B CA 1
ATOM 4026 C C . ARG B 1 242 ? -10.242 1.38 11.773 1 97.94 242 ARG B C 1
ATOM 4028 O O . ARG B 1 242 ? -10.844 2.342 11.289 1 97.94 242 ARG B O 1
ATOM 4035 N N . LEU B 1 243 ? -9.234 1.524 12.547 1 98.81 243 LEU B N 1
ATOM 4036 C CA . LEU B 1 243 ? -8.469 2.764 12.664 1 98.81 243 LEU B CA 1
ATOM 4037 C C . LEU B 1 243 ? -7.008 2.537 12.305 1 98.81 243 LEU B C 1
ATOM 4039 O O . LEU B 1 243 ? -6.348 1.672 12.883 1 98.81 243 LEU B O 1
ATOM 4043 N N . ASN B 1 244 ? -6.547 3.211 11.273 1 98.88 244 ASN B N 1
ATOM 4044 C CA . ASN B 1 244 ? -5.137 3.244 10.906 1 98.88 244 ASN B CA 1
ATOM 4045 C C . ASN B 1 244 ? -4.492 4.574 11.289 1 98.88 244 ASN B C 1
ATOM 4047 O O . ASN B 1 244 ? -5.047 5.641 11.016 1 98.88 244 ASN B O 1
ATOM 4051 N N . ALA B 1 245 ? -3.367 4.52 11.898 1 98.94 245 ALA B N 1
ATOM 4052 C CA . ALA B 1 245 ? -2.629 5.707 12.32 1 98.94 245 ALA B CA 1
ATOM 4053 C C . ALA B 1 245 ? -1.13 5.43 12.383 1 98.94 245 ALA B C 1
ATOM 4055 O O . ALA B 1 245 ? -0.691 4.305 12.133 1 98.94 245 ALA B O 1
ATOM 4056 N N . CYS B 1 246 ? -0.354 6.418 12.516 1 98.88 246 CYS B N 1
ATOM 4057 C CA . CYS B 1 246 ? 1.052 6.27 12.875 1 98.88 246 CYS B CA 1
ATOM 4058 C C . CYS B 1 246 ? 1.451 7.281 13.945 1 98.88 246 CYS B C 1
ATOM 4060 O O . CYS B 1 246 ? 0.85 8.352 14.055 1 98.88 246 CYS B O 1
ATOM 4062 N N . LEU B 1 247 ? 2.318 6.867 14.789 1 98.81 247 LEU B N 1
ATOM 4063 C CA . LEU B 1 247 ? 2.904 7.68 15.852 1 98.81 247 LEU B CA 1
ATOM 4064 C C . LEU B 1 247 ? 4.355 8.031 15.531 1 98.81 247 LEU B C 1
ATOM 4066 O O . LEU B 1 247 ? 5.172 7.137 15.281 1 98.81 247 LEU B O 1
ATOM 4070 N N . ILE B 1 248 ? 4.672 9.305 15.523 1 98.88 248 ILE B N 1
ATOM 4071 C CA . ILE B 1 248 ? 6.004 9.773 15.164 1 98.88 248 ILE B CA 1
ATOM 4072 C C . ILE B 1 248 ? 6.613 10.539 16.344 1 98.88 248 ILE B C 1
ATOM 4074 O O . ILE B 1 248 ? 5.984 11.453 16.891 1 98.88 248 ILE B O 1
ATOM 4078 N N . ASP B 1 249 ? 7.773 10.125 16.75 1 98.5 249 ASP B N 1
ATOM 4079 C CA . ASP B 1 249 ? 8.539 10.797 17.781 1 98.5 249 ASP B CA 1
ATOM 4080 C C . ASP B 1 249 ? 9.68 11.625 17.188 1 98.5 249 ASP B C 1
ATOM 4082 O O . ASP B 1 249 ? 10.562 11.078 16.516 1 98.5 249 ASP B O 1
ATOM 4086 N N . LEU B 1 250 ? 9.633 12.938 17.422 1 98.12 250 LEU B N 1
ATOM 4087 C CA . LEU B 1 250 ? 10.641 13.828 16.859 1 98.12 250 LEU B CA 1
ATOM 4088 C C . LEU B 1 250 ? 11.633 14.273 17.938 1 98.12 250 LEU B C 1
ATOM 4090 O O . LEU B 1 250 ? 11.242 14.516 19.078 1 98.12 250 LEU B O 1
ATOM 4094 N N . LYS B 1 251 ? 12.875 14.422 17.531 1 96.94 251 LYS B N 1
ATOM 4095 C CA . LYS B 1 251 ? 13.938 14.953 18.375 1 96.94 251 LYS B CA 1
ATOM 4096 C C . LYS B 1 251 ? 13.883 16.484 18.438 1 96.94 251 LYS B C 1
ATOM 4098 O O . LYS B 1 251 ? 13.062 17.109 17.766 1 96.94 251 LYS B O 1
ATOM 4103 N N . THR B 1 252 ? 14.758 17.078 19.219 1 94.69 252 THR B N 1
ATOM 4104 C CA . THR B 1 252 ? 14.75 18.516 19.469 1 94.69 252 THR B CA 1
ATOM 4105 C C . THR B 1 252 ? 15.234 19.281 18.234 1 94.69 252 THR B C 1
ATOM 4107 O O . THR B 1 252 ? 15.016 20.484 18.109 1 94.69 252 THR B O 1
ATOM 4110 N N . ASP B 1 253 ? 15.891 18.578 17.328 1 95.19 253 ASP B N 1
ATOM 4111 C CA . ASP B 1 253 ? 16.391 19.234 16.125 1 95.19 253 ASP B CA 1
ATOM 4112 C C . ASP B 1 253 ? 15.438 19.031 14.945 1 95.19 253 ASP B C 1
ATOM 4114 O O . ASP B 1 253 ? 15.781 19.344 13.797 1 95.19 253 ASP B O 1
ATOM 4118 N N . GLY B 1 254 ? 14.32 18.406 15.211 1 96.88 254 GLY B N 1
ATOM 4119 C CA . GLY B 1 254 ? 13.297 18.234 14.195 1 96.88 254 GLY B CA 1
ATOM 4120 C C . GLY B 1 254 ? 13.391 16.891 13.477 1 96.88 254 GLY B C 1
ATOM 4121 O O . GLY B 1 254 ? 12.469 16.5 12.766 1 96.88 254 GLY B O 1
ATOM 4122 N N . ARG B 1 255 ? 14.516 16.203 13.656 1 97.81 255 ARG B N 1
ATOM 4123 C CA . ARG B 1 255 ? 14.664 14.875 13.062 1 97.81 255 ARG B CA 1
ATOM 4124 C C . ARG B 1 255 ? 13.812 13.852 13.805 1 97.81 255 ARG B C 1
ATOM 4126 O O . ARG B 1 255 ? 13.477 14.047 14.969 1 97.81 255 ARG B O 1
ATOM 4133 N N . ALA B 1 256 ? 13.516 12.781 13.109 1 98.62 256 ALA B N 1
ATOM 4134 C CA . ALA B 1 256 ? 12.641 11.781 13.711 1 98.62 256 ALA B CA 1
ATOM 4135 C C . ALA B 1 256 ? 13.445 10.75 14.492 1 98.62 256 ALA B C 1
ATOM 4137 O O . ALA B 1 256 ? 14.516 10.312 14.039 1 98.62 256 ALA B O 1
ATOM 4138 N N . ARG B 1 257 ? 12.914 10.398 15.672 1 98 257 ARG B N 1
ATOM 4139 C CA . ARG B 1 257 ? 13.461 9.32 16.484 1 98 257 ARG B CA 1
ATOM 4140 C C . ARG B 1 257 ? 12.844 7.98 16.109 1 98 257 ARG B C 1
ATOM 4142 O O . ARG B 1 257 ? 13.539 6.969 16.031 1 98 257 ARG B O 1
ATOM 4149 N N . SER B 1 258 ? 11.555 8.016 15.875 1 98.25 258 SER B N 1
ATOM 4150 C CA . SER B 1 258 ? 10.867 6.77 15.57 1 98.25 258 SER B CA 1
ATOM 4151 C C . SER B 1 258 ? 9.547 7.035 14.852 1 98.25 258 SER B C 1
ATOM 4153 O O . SER B 1 258 ? 9.023 8.148 14.891 1 98.25 258 SER B O 1
ATOM 4155 N N . ILE B 1 259 ? 9.094 6.059 14.18 1 98.75 259 ILE B N 1
ATOM 4156 C CA . ILE B 1 259 ? 7.754 5.977 13.609 1 98.75 259 ILE B CA 1
ATOM 4157 C C . ILE B 1 259 ? 7.152 4.602 13.898 1 98.75 259 ILE B C 1
ATOM 4159 O O . ILE B 1 259 ? 7.801 3.576 13.68 1 98.75 259 ILE B O 1
ATOM 4163 N N . LYS B 1 260 ? 5.969 4.594 14.414 1 98.19 260 LYS B N 1
ATOM 4164 C CA . LYS B 1 260 ? 5.25 3.371 14.758 1 98.19 260 LYS B CA 1
ATOM 4165 C C . LYS B 1 260 ? 3.873 3.342 14.094 1 98.19 260 LYS B C 1
ATOM 4167 O O . LYS B 1 260 ? 3.086 4.277 14.25 1 98.19 260 LYS B O 1
ATOM 4172 N N . MET B 1 261 ? 3.621 2.271 13.359 1 98.5 261 MET B N 1
ATOM 4173 C CA . MET B 1 261 ? 2.305 2.113 12.75 1 98.5 261 MET B CA 1
ATOM 4174 C C . MET B 1 261 ? 1.296 1.573 13.758 1 98.5 261 MET B C 1
ATOM 4176 O O . MET B 1 261 ? 1.639 0.745 14.602 1 98.5 261 MET B O 1
ATOM 4180 N N . ILE B 1 262 ? 0.113 2.061 13.672 1 98.62 262 ILE B N 1
ATOM 4181 C CA . ILE B 1 262 ? -0.989 1.638 14.523 1 98.62 262 ILE B CA 1
ATOM 4182 C C . ILE B 1 262 ? -2.143 1.123 13.664 1 98.62 262 ILE B C 1
ATOM 4184 O O . ILE B 1 262 ? -2.631 1.832 12.781 1 98.62 262 ILE B O 1
ATOM 4188 N N . ARG B 1 263 ? -2.496 -0.07 13.828 1 98.31 263 ARG B N 1
ATOM 4189 C CA . ARG B 1 263 ? -3.646 -0.709 13.195 1 98.31 263 ARG B CA 1
ATOM 4190 C C . ARG B 1 263 ? -4.586 -1.297 14.242 1 98.31 263 ARG B C 1
ATOM 4192 O O . ARG B 1 263 ? -4.191 -2.162 15.023 1 98.31 263 ARG B O 1
ATOM 4199 N N . ILE B 1 264 ? -5.801 -0.811 14.289 1 98.38 264 ILE B N 1
ATOM 4200 C CA . ILE B 1 264 ? -6.805 -1.307 15.227 1 98.38 264 ILE B CA 1
ATOM 4201 C C . ILE B 1 264 ? -8.023 -1.809 14.453 1 98.38 264 ILE B C 1
ATOM 4203 O O . ILE B 1 264 ? -8.633 -1.059 13.688 1 98.38 264 ILE B O 1
ATOM 4207 N N . ASP B 1 265 ? -8.352 -2.941 14.586 1 96.44 265 ASP B N 1
ATOM 4208 C CA . ASP B 1 265 ? -9.562 -3.588 14.094 1 96.44 265 ASP B CA 1
ATOM 4209 C C . ASP B 1 265 ? -9.867 -4.863 14.875 1 96.44 265 ASP B C 1
ATOM 4211 O O . ASP B 1 265 ? -9.164 -5.188 15.836 1 96.44 265 ASP B O 1
ATOM 4215 N N . ASP B 1 266 ? -10.906 -5.57 14.523 1 93.31 266 ASP B N 1
ATOM 4216 C CA . ASP B 1 266 ? -11.32 -6.754 15.281 1 93.31 266 ASP B CA 1
ATOM 4217 C C . ASP B 1 266 ? -10.227 -7.824 15.258 1 93.31 266 ASP B C 1
ATOM 4219 O O . ASP B 1 266 ? -10.094 -8.602 16.203 1 93.31 266 ASP B O 1
ATOM 4223 N N . ASP B 1 267 ? -9.43 -7.832 14.211 1 92.75 267 ASP B N 1
ATOM 4224 C CA . ASP B 1 267 ? -8.359 -8.82 14.086 1 92.75 267 ASP B CA 1
ATOM 4225 C C . ASP B 1 267 ? -7.109 -8.367 14.844 1 92.75 267 ASP B C 1
ATOM 4227 O O . ASP B 1 267 ? -6.242 -9.18 15.156 1 92.75 267 ASP B O 1
ATOM 4231 N N . ASN B 1 268 ? -7.02 -7.066 15.055 1 95.31 268 ASN B N 1
ATOM 4232 C CA . ASN B 1 268 ? -5.938 -6.441 15.805 1 95.31 268 ASN B CA 1
ATOM 4233 C C . ASN B 1 268 ? -6.473 -5.492 16.875 1 95.31 268 ASN B C 1
ATOM 4235 O O . ASN B 1 268 ? -6.293 -4.277 16.781 1 95.31 268 ASN B O 1
ATOM 4239 N N . PRO B 1 269 ? -6.996 -6 17.938 1 94.62 269 PRO B N 1
ATOM 4240 C CA . PRO B 1 269 ? -7.629 -5.141 18.938 1 94.62 269 PRO B CA 1
ATOM 4241 C C . PRO B 1 269 ? -6.617 -4.316 19.734 1 94.62 269 PRO B C 1
ATOM 4243 O O . PRO B 1 269 ? -5.469 -4.734 19.906 1 94.62 269 PRO B O 1
ATOM 4246 N N . MET B 1 270 ? -7.043 -3.203 20.125 1 90.38 270 MET B N 1
ATOM 4247 C CA . MET B 1 270 ? -6.211 -2.365 20.969 1 90.38 270 MET B CA 1
ATOM 4248 C C . MET B 1 270 ? -6.02 -3.01 22.344 1 90.38 270 MET B C 1
ATOM 4250 O O . MET B 1 270 ? -6.98 -3.471 22.953 1 90.38 270 MET B O 1
ATOM 4254 N N . LEU B 1 271 ? -4.793 -3.299 22.641 1 72.44 271 LEU B N 1
ATOM 4255 C CA . LEU B 1 271 ? -4.523 -3.926 23.938 1 72.44 271 LEU B CA 1
ATOM 4256 C C . LEU B 1 271 ? -4.797 -2.955 25.078 1 72.44 271 LEU B C 1
ATOM 4258 O O . LEU B 1 271 ? -4.539 -1.756 24.953 1 72.44 271 LEU B O 1
ATOM 4262 N N . ARG B 1 272 ? -5.582 -3.328 26.125 1 63.28 272 ARG B N 1
ATOM 4263 C CA . ARG B 1 272 ? -5.895 -2.586 27.344 1 63.28 272 ARG B CA 1
ATOM 4264 C C . ARG B 1 272 ? -4.621 -2.225 28.109 1 63.28 272 ARG B C 1
ATOM 4266 O O . ARG B 1 272 ? -3.629 -2.951 28.047 1 63.28 272 ARG B O 1
#

Nearest PDB structures (foldseek):
  4b2o-assembly1_D  TM=9.874E-01  e=2.665E-40  Bacillus subtilis subsp. subtilis str. 168
  2cv9-assembly1_A  TM=9.689E-01  e=3.026E-31  Thermus thermophilus HB8
  1t70-assembly4_H  TM=9.582E-01  e=3.264E-30  Deinococcus radiodurans R1 = ATCC 13939 = DSM 20539
  1t71-assembly1_A  TM=9.318E-01  e=1.483E-28  Mycoplasmoides pneumoniae M129
  3qg5-assembly1_C  TM=5.918E-01  e=1.857E-06  Thermotoga maritima

Radius of gyration: 22.97 Å; Cα contacts (8 Å, |Δi|>4): 1462; chains: 2; bounding box: 49×70×63 Å

Sequence (544 aa):
MKKVNAMKILFIGDIVGAPGRQALSDYLPRLKQQYKPQVTIANGENASGGRGLSEKNYKELKTCGVDIVTMGNHTWDHREIYDYIDRTPSLIRPANYPDPEATPGRGMTFIRVNDQELAVINLHGRSFMGDFDSPFKVGQQLVAEAKKRTDYIFVDFHAETTSEKEAMGWFLDGTASAVVGTHTHVQTGDERILPQGTAYVTDVGMTGFYDGILGMEKEPILEKFLTQMPTRFSVPKGGRKRLNACLIDLKTDGRARSIKMIRIDDDNPMLRMKKVNAMKILFIGDIVGAPGRQALSDYLPRLKQQYKPQVTIANGENASGGRGLSEKNYKELKTCGVDIVTMGNHTWDHREIYDYIDRTPSLIRPANYPDPEATPGRGMTFIRVNDQELAVINLHGRSFMGDFDSPFKVGQQLVAEAKKRTDYIFVDFHAETTSEKEAMGWFLDGTASAVVGTHTHVQTGDERILPQGTAYVTDVGMTGFYDGILGMEKEPILEKFLTQMPTRFSVPKGGRKRLNACLIDLKTDGRARSIKMIRIDDDNPMLR

Organism: NCBI:txid883103

pLDDT: mean 96.33, std 8.21, range [29.97, 99.0]